Protein AF-A0A847E1J1-F1 (afdb_monomer)

Mean predicted aligned error: 16.36 Å

Foldseek 3Di:
DAQFFKDKFKFKFAFPDLVCVVVLVVVCVVCVVVVVVLQLLQQFWPDWDWDDDSVRRMTMIITIGTGDPLVVQLVCLVRVQVSCQSVQVRTPPGFDPSCLVVVVSVVVSRVLRRDDDHPVNPDHDDDDDDDPCRSDHPCRVCVVVVVPDDVRNDPPLPVVLLLVPLPDPQQLAFACQQDHQQFQKKKKWFFAQDFPDDPPPPDDPPDDDDPDPPPPDLVRLVRLVVLVVVLVVQTHGRVCRVPDQKHKDKDFALVLCVSNPDDPVLSVQDRPCRNCDCLNCCVVVVQDDCSHLVNDPADRPPDSQAHGGMMMMMGHYPDCRVVVVVVSCVSRDPSGTRDMDMDGQDDPSSQADPLLAGHLPQAADEPNDPLDDPPPDPSRHFGVQVFAADPSGQGPSRDGPVGPHDCVVGGSDGDDDDDDDDDPNVVLQVVLVVCCVVPVDHSQLVVCVVVQAGRLRAGCVVVVDDGDPDRDDSDRPPDDDDDDDDPPDPDDDDDDDDDDDDD

Nearest PDB structures (foldseek):
  8re3-assembly2_B  TM=8.498E-01  e=1.236E-15  Deinococcus radiodurans
  2qlw-assembly1_A  TM=6.698E-01  e=1.488E-02  unclassified
  7byw-assembly1_B  TM=6.799E-01  e=1.888E-02  Paracidovorax avenae ATCC 19860
  2op5-assembly2_C  TM=6.902E-01  e=6.193E-02  uncultured marine organism
  1y0h-assembly1_B  TM=4.795E-01  e=8.973E-01  Mycobacterium tuberculosis

Structure (mmCIF, N/CA/C/O backbone):
data_AF-A0A847E1J1-F1
#
_entry.id   AF-A0A847E1J1-F1
#
loop_
_atom_site.group_PDB
_atom_site.id
_atom_site.type_symbol
_atom_site.label_atom_id
_atom_site.label_alt_id
_atom_site.label_comp_id
_atom_site.label_asym_id
_atom_site.label_entity_id
_atom_site.label_seq_id
_atom_site.pdbx_PDB_ins_code
_atom_site.Cartn_x
_atom_site.Cartn_y
_atom_site.Cartn_z
_atom_site.occupancy
_atom_site.B_iso_or_equiv
_atom_site.auth_seq_id
_atom_site.auth_comp_id
_atom_site.auth_asym_id
_atom_site.auth_atom_id
_atom_site.pdbx_PDB_model_num
ATOM 1 N N . MET A 1 1 ? 0.825 1.753 18.934 1.00 30.25 1 MET A N 1
ATOM 2 C CA . MET A 1 1 ? 1.717 0.781 19.595 1.00 30.25 1 MET A CA 1
ATOM 3 C C . MET A 1 1 ? 0.920 -0.497 19.744 1.00 30.25 1 MET A C 1
ATOM 5 O O . MET A 1 1 ? -0.109 -0.455 20.401 1.00 30.25 1 MET A O 1
ATOM 9 N N . ARG A 1 2 ? 1.299 -1.574 19.047 1.00 34.47 2 ARG A N 1
ATOM 10 C CA . ARG A 1 2 ? 0.747 -2.906 19.341 1.00 34.47 2 ARG A CA 1
ATOM 11 C C . ARG A 1 2 ? 1.187 -3.254 20.765 1.00 34.47 2 ARG A C 1
ATOM 13 O O . ARG A 1 2 ? 2.318 -2.919 21.111 1.00 34.47 2 ARG A O 1
ATOM 20 N N . ASN A 1 3 ? 0.308 -3.829 21.582 1.00 38.44 3 ASN A N 1
ATOM 21 C CA . ASN A 1 3 ? 0.661 -4.263 22.935 1.00 38.44 3 ASN A CA 1
ATOM 22 C C . ASN A 1 3 ? 1.846 -5.236 22.836 1.00 38.44 3 ASN A C 1
ATOM 24 O O . ASN A 1 3 ? 1.687 -6.360 22.372 1.00 38.44 3 ASN A O 1
ATOM 28 N N . GLN A 1 4 ? 3.043 -4.774 23.199 1.00 49.09 4 GLN A N 1
ATOM 29 C CA . GLN A 1 4 ? 4.258 -5.585 23.285 1.00 49.09 4 GLN A CA 1
ATOM 30 C C . GLN A 1 4 ? 4.256 -6.330 24.626 1.00 49.09 4 GLN A C 1
ATOM 32 O O . GLN A 1 4 ? 5.123 -6.117 25.464 1.00 49.09 4 GLN A O 1
ATOM 37 N N . THR A 1 5 ? 3.223 -7.128 24.875 1.00 56.88 5 THR A N 1
ATOM 38 C CA . THR A 1 5 ? 3.150 -8.008 26.045 1.00 56.88 5 THR A CA 1
ATOM 39 C C . THR A 1 5 ? 3.815 -9.337 25.699 1.00 56.88 5 THR A C 1
ATOM 41 O O . THR A 1 5 ? 3.661 -9.826 24.576 1.00 56.88 5 THR A O 1
ATOM 44 N N . GLY A 1 6 ? 4.578 -9.901 26.638 1.00 53.88 6 GLY A N 1
ATOM 45 C CA . GLY A 1 6 ? 5.213 -11.204 26.446 1.00 53.88 6 GLY A CA 1
ATOM 46 C C . GLY A 1 6 ? 4.165 -12.317 26.424 1.00 53.88 6 GLY A C 1
ATOM 47 O O . GLY A 1 6 ? 3.359 -12.424 27.347 1.00 53.88 6 GLY A O 1
ATOM 48 N N . ASN A 1 7 ? 4.181 -13.145 25.381 1.00 63.56 7 ASN A N 1
ATOM 49 C CA . ASN A 1 7 ? 3.249 -14.251 25.188 1.00 63.56 7 ASN A CA 1
ATOM 50 C C . ASN A 1 7 ? 3.969 -15.603 25.233 1.00 63.56 7 ASN A C 1
ATOM 52 O O . ASN A 1 7 ? 5.055 -15.774 24.675 1.00 63.56 7 ASN A O 1
ATOM 56 N N . GLY A 1 8 ? 3.325 -16.583 25.869 1.00 65.88 8 GLY A N 1
ATOM 57 C CA . GLY A 1 8 ? 3.714 -17.987 25.792 1.00 65.88 8 GLY A CA 1
ATOM 58 C C . GLY A 1 8 ? 3.053 -18.668 24.594 1.00 65.88 8 GLY A C 1
ATOM 59 O O . GLY A 1 8 ? 1.856 -18.520 24.365 1.00 65.88 8 GLY A O 1
ATOM 60 N N . PHE A 1 9 ? 3.821 -19.446 23.842 1.00 74.00 9 PHE A N 1
ATOM 61 C CA . PHE A 1 9 ? 3.349 -20.254 22.721 1.00 74.00 9 PHE A CA 1
ATOM 62 C C . PHE A 1 9 ? 3.754 -21.707 22.937 1.00 74.00 9 PHE A C 1
ATOM 64 O O . PHE A 1 9 ? 4.923 -22.004 23.172 1.00 74.00 9 PHE A O 1
ATOM 71 N N . SER A 1 10 ? 2.790 -22.624 22.871 1.00 77.06 10 SER A N 1
ATOM 72 C CA . SER A 1 10 ? 3.032 -24.063 22.999 1.00 77.06 10 SER A CA 1
ATOM 73 C C . SER A 1 10 ? 2.343 -24.804 21.866 1.00 77.06 10 SER A C 1
ATOM 75 O O . SER A 1 10 ? 1.137 -25.013 21.902 1.00 77.06 10 SER A O 1
ATOM 77 N N . LEU A 1 11 ? 3.114 -25.203 20.860 1.00 82.88 11 LEU A N 1
ATOM 78 C CA . LEU A 1 11 ? 2.650 -26.037 19.758 1.00 82.88 11 LEU A CA 1
ATOM 79 C C . LEU A 1 11 ? 2.950 -27.498 20.079 1.00 82.88 11 LEU A C 1
ATOM 81 O O . LEU A 1 11 ? 4.108 -27.854 20.301 1.00 82.88 11 LEU A O 1
ATOM 85 N N . VAL A 1 12 ? 1.928 -28.349 20.078 1.00 84.25 12 VAL A N 1
ATOM 86 C CA . VAL A 1 12 ? 2.080 -29.778 20.358 1.00 84.25 12 VAL A CA 1
ATOM 87 C C . VAL A 1 12 ? 1.737 -30.593 19.123 1.00 84.25 12 VAL A C 1
ATOM 89 O O . VAL A 1 12 ? 0.604 -30.579 18.659 1.00 84.25 12 VAL A O 1
ATOM 92 N N . MET A 1 13 ? 2.707 -31.333 18.599 1.00 87.94 13 MET A N 1
ATOM 93 C CA . MET A 1 13 ? 2.546 -32.097 17.363 1.00 87.94 13 MET A CA 1
ATOM 94 C C . MET A 1 13 ? 2.706 -33.592 17.629 1.00 87.94 13 MET A C 1
ATOM 96 O O . MET A 1 13 ? 3.613 -34.007 18.355 1.00 87.94 13 MET A O 1
ATOM 100 N N . GLU A 1 14 ? 1.830 -34.398 17.035 1.00 88.25 14 GLU A N 1
ATOM 101 C CA . GLU A 1 14 ? 1.902 -35.861 17.060 1.00 88.25 14 GLU A CA 1
ATOM 102 C C . GLU A 1 14 ? 2.720 -36.356 15.867 1.00 88.25 14 GLU A C 1
ATOM 104 O O . GLU A 1 14 ? 2.549 -35.873 14.748 1.00 88.25 14 GLU A O 1
ATOM 109 N N . LEU A 1 15 ? 3.623 -37.309 16.097 1.00 89.19 15 LEU A N 1
ATOM 110 C CA . LEU A 1 15 ? 4.369 -37.941 15.015 1.00 89.19 15 LEU A CA 1
ATOM 111 C C . LEU A 1 15 ? 3.486 -38.942 14.264 1.00 89.19 15 LEU A C 1
ATOM 113 O O . LEU A 1 15 ? 2.763 -39.720 14.881 1.00 89.19 15 LEU A O 1
ATOM 117 N N . GLU A 1 16 ? 3.620 -38.974 12.938 1.00 91.81 16 GLU A N 1
ATOM 118 C CA . GLU A 1 16 ? 3.005 -39.997 12.079 1.00 91.81 16 GLU A CA 1
ATOM 119 C C . GLU A 1 16 ? 3.535 -41.396 12.438 1.00 91.81 16 GLU A C 1
ATOM 121 O O . GLU A 1 16 ? 2.779 -42.357 12.547 1.00 91.81 16 GLU A O 1
ATOM 126 N N . ASP A 1 17 ? 4.846 -41.493 12.685 1.00 90.31 17 ASP A N 1
ATOM 127 C CA . ASP A 1 17 ? 5.509 -42.699 13.180 1.00 90.31 17 ASP A CA 1
ATOM 128 C C . ASP A 1 17 ? 6.372 -42.363 14.413 1.00 90.31 17 ASP A C 1
ATOM 130 O O . ASP A 1 17 ? 7.464 -41.792 14.272 1.00 90.31 17 ASP A O 1
ATOM 134 N N . PRO A 1 18 ? 5.925 -42.731 15.631 1.00 85.88 18 PRO A N 1
ATOM 135 C CA . PRO A 1 18 ? 6.674 -42.497 16.863 1.00 85.88 18 PRO A CA 1
ATOM 136 C C . PRO A 1 18 ? 8.080 -43.108 16.865 1.00 85.88 18 PRO A C 1
ATOM 138 O O . PRO A 1 18 ? 8.979 -42.574 17.519 1.00 85.88 18 PRO A O 1
ATOM 141 N N . GLN A 1 19 ? 8.311 -44.195 16.117 1.00 86.75 19 GLN A N 1
ATOM 142 C CA . GLN A 1 19 ? 9.624 -44.843 16.052 1.00 86.75 19 GLN A CA 1
ATOM 143 C C . GLN A 1 19 ? 10.651 -44.000 15.300 1.00 86.75 19 GLN A C 1
ATOM 145 O O . GLN A 1 19 ? 11.843 -44.233 15.460 1.00 86.75 19 GLN A O 1
ATOM 150 N N . ARG A 1 20 ? 10.225 -43.004 14.518 1.00 88.12 20 ARG A N 1
ATOM 151 C CA . ARG A 1 20 ? 11.113 -42.137 13.728 1.00 88.12 20 ARG A CA 1
ATOM 152 C C . ARG A 1 20 ? 11.504 -40.848 14.443 1.00 88.12 20 ARG A C 1
ATOM 154 O O . ARG A 1 20 ? 12.247 -40.037 13.891 1.00 88.12 20 ARG A O 1
ATOM 161 N N . LEU A 1 21 ? 11.075 -40.671 15.695 1.00 82.81 21 LEU A N 1
ATOM 162 C CA . LEU A 1 21 ? 11.436 -39.511 16.511 1.00 82.81 21 LEU A CA 1
ATOM 163 C C . LEU A 1 21 ? 12.957 -39.337 16.634 1.00 82.81 21 LEU A C 1
ATOM 165 O O . LEU A 1 21 ? 13.455 -38.214 16.588 1.00 82.81 21 LEU A O 1
ATOM 169 N N . TRP A 1 22 ? 13.713 -40.431 16.760 1.00 82.12 22 TRP A N 1
ATOM 170 C CA . TRP A 1 22 ? 15.171 -40.361 16.898 1.00 82.12 22 TRP A CA 1
ATOM 171 C C . TRP A 1 22 ? 15.860 -39.829 15.630 1.00 82.12 22 TRP A C 1
ATOM 173 O O . TRP A 1 22 ? 16.826 -39.076 15.754 1.00 82.12 22 TRP A O 1
ATOM 183 N N . GLU A 1 23 ? 15.346 -40.138 14.431 1.00 89.06 23 GLU A N 1
ATOM 184 C CA . GLU A 1 23 ? 15.868 -39.596 13.165 1.00 89.06 23 GLU A CA 1
ATOM 185 C C . GLU A 1 23 ? 15.737 -38.070 13.145 1.00 89.06 23 GLU A C 1
ATOM 187 O O . GLU A 1 23 ? 16.681 -37.348 12.812 1.00 89.06 23 GLU A O 1
ATOM 192 N N . LEU A 1 24 ? 14.560 -37.579 13.545 1.00 85.12 24 LEU A N 1
ATOM 193 C CA . LEU A 1 24 ? 14.276 -36.153 13.627 1.00 85.12 24 LEU A CA 1
ATOM 194 C C . LEU A 1 24 ? 15.162 -35.467 14.676 1.00 85.12 24 LEU A C 1
ATOM 196 O O . LEU A 1 24 ? 15.678 -34.378 14.426 1.00 85.12 24 LEU A O 1
ATOM 200 N N . LEU A 1 25 ? 15.380 -36.099 15.832 1.00 84.19 25 LEU A N 1
ATOM 201 C CA . LEU A 1 25 ? 16.231 -35.552 16.891 1.00 84.19 25 LEU A CA 1
ATOM 202 C C . LEU A 1 25 ? 17.706 -35.462 16.485 1.00 84.19 25 LEU A C 1
ATOM 204 O O . LEU A 1 25 ? 18.352 -34.460 16.802 1.00 84.19 25 LEU A O 1
ATOM 208 N N . GLU A 1 26 ? 18.242 -36.448 15.762 1.00 86.44 26 GLU A N 1
ATOM 209 C CA . GLU A 1 26 ? 19.605 -36.366 15.222 1.00 86.44 26 GLU A CA 1
ATOM 210 C C . GLU A 1 26 ? 19.724 -35.253 14.171 1.00 86.44 26 GLU A C 1
ATOM 212 O O . GLU A 1 26 ? 20.663 -34.454 14.220 1.00 86.44 26 GLU A O 1
ATOM 217 N N . TRP A 1 27 ? 18.730 -35.100 13.290 1.00 88.12 27 TRP A N 1
ATOM 218 C CA . TRP A 1 27 ? 18.705 -33.983 12.342 1.00 88.12 27 TRP A CA 1
ATOM 219 C C . TRP A 1 27 ? 18.655 -32.618 13.055 1.00 88.12 27 TRP A C 1
ATOM 221 O O . TRP A 1 27 ? 19.465 -31.730 12.766 1.00 88.12 27 TRP A O 1
ATOM 231 N N . LEU A 1 28 ? 17.778 -32.463 14.056 1.00 81.81 28 LEU A N 1
ATOM 232 C CA . LEU A 1 28 ? 17.667 -31.243 14.864 1.00 81.81 28 LEU A CA 1
ATOM 233 C C . LEU A 1 28 ? 18.966 -30.928 15.610 1.00 81.81 28 LEU A C 1
ATOM 235 O O . LEU A 1 28 ? 19.342 -29.764 15.734 1.00 81.81 28 LEU A O 1
ATOM 239 N N . LYS A 1 29 ? 19.682 -31.946 16.095 1.00 82.94 29 LYS A N 1
ATOM 240 C CA . LYS A 1 29 ? 20.971 -31.788 16.780 1.00 82.94 29 LYS A CA 1
ATOM 241 C C . LYS A 1 29 ? 22.045 -31.223 15.852 1.00 82.94 29 LYS A C 1
ATOM 243 O O . LYS A 1 29 ? 22.797 -30.349 16.285 1.00 82.94 29 LYS A O 1
ATOM 248 N N . VAL A 1 30 ? 22.080 -31.664 14.592 1.00 84.69 30 VAL A N 1
ATOM 249 C CA . VAL A 1 30 ? 22.989 -31.136 13.560 1.00 84.69 30 VAL A CA 1
ATOM 250 C C . VAL A 1 30 ? 22.623 -29.694 13.197 1.00 84.69 30 VAL A C 1
ATOM 252 O O . VAL A 1 30 ? 23.485 -28.814 13.206 1.00 84.69 30 VAL A O 1
ATOM 255 N N . LYS A 1 31 ? 21.337 -29.422 12.957 1.00 81.44 31 LYS A N 1
ATOM 256 C CA . LYS A 1 31 ? 20.835 -28.108 12.518 1.00 81.44 31 LYS A CA 1
ATOM 257 C C . LYS A 1 31 ? 20.651 -27.087 13.641 1.00 81.44 31 LYS A C 1
ATOM 259 O O . LYS A 1 31 ? 20.432 -25.909 13.382 1.00 81.44 31 LYS A O 1
ATOM 264 N N . LYS A 1 32 ? 20.826 -27.495 14.900 1.00 76.56 32 LYS A N 1
ATOM 265 C CA . LYS A 1 32 ? 20.637 -26.670 16.104 1.00 76.56 32 LYS A CA 1
ATOM 266 C C . LYS A 1 32 ? 21.320 -25.304 16.044 1.00 76.56 32 LYS A C 1
ATOM 268 O O . LYS A 1 32 ? 20.748 -24.333 16.527 1.00 76.56 32 LYS A O 1
ATOM 273 N N . LYS A 1 33 ? 22.554 -25.222 15.530 1.00 71.69 33 LYS A N 1
ATOM 274 C CA . LYS A 1 33 ? 23.302 -23.951 15.459 1.00 71.69 33 LYS A CA 1
ATOM 275 C C . LYS A 1 33 ? 22.710 -22.993 14.426 1.00 71.69 33 LYS A C 1
ATOM 277 O O . LYS A 1 33 ? 22.596 -21.810 14.714 1.00 71.69 33 LYS A O 1
ATOM 282 N N . GLU A 1 34 ? 22.334 -23.521 13.268 1.00 72.56 34 GLU A N 1
ATOM 283 C CA . GLU A 1 34 ? 21.702 -22.783 12.173 1.00 72.56 34 GLU A CA 1
ATOM 284 C C . GLU A 1 34 ? 20.324 -22.284 12.604 1.00 72.56 34 GLU A C 1
ATOM 286 O O . GLU A 1 34 ? 20.109 -21.082 12.659 1.00 72.56 34 GLU A O 1
ATOM 291 N N . ILE A 1 35 ? 19.470 -23.191 13.090 1.00 71.88 35 ILE A N 1
ATOM 292 C CA . ILE A 1 35 ? 18.141 -22.869 13.615 1.00 71.88 35 ILE A CA 1
ATOM 293 C C . ILE A 1 35 ? 18.236 -21.791 14.706 1.00 71.88 35 ILE A C 1
ATOM 295 O O . ILE A 1 35 ? 17.523 -20.796 14.650 1.00 71.88 35 ILE A O 1
ATOM 299 N N . ARG A 1 36 ? 19.157 -21.926 15.675 1.00 66.50 36 ARG A N 1
ATOM 300 C CA . ARG A 1 36 ? 19.375 -20.904 16.719 1.00 66.50 36 ARG A CA 1
ATOM 301 C C . ARG A 1 36 ? 19.823 -19.555 16.168 1.00 66.50 36 ARG A C 1
ATOM 303 O O . ARG A 1 36 ? 19.401 -18.536 16.700 1.00 66.50 36 ARG A O 1
ATOM 310 N N . LYS A 1 37 ? 20.693 -19.546 15.156 1.00 65.19 37 LYS A N 1
ATOM 311 C CA . LYS A 1 37 ? 21.127 -18.311 14.501 1.00 65.19 37 LYS A CA 1
ATOM 312 C C . LYS A 1 37 ? 19.921 -17.612 13.869 1.00 65.19 37 LYS A C 1
ATOM 314 O O . LYS A 1 37 ? 19.728 -16.431 14.119 1.00 65.19 37 LYS A O 1
ATOM 319 N N . THR A 1 38 ? 19.083 -18.362 13.160 1.00 64.44 38 THR A N 1
ATOM 320 C CA . THR A 1 38 ? 17.860 -17.861 12.528 1.00 64.44 38 THR A CA 1
ATOM 321 C C . THR A 1 38 ? 16.832 -17.357 13.549 1.00 64.44 38 THR A C 1
ATOM 323 O O . THR A 1 38 ? 16.283 -16.275 13.380 1.00 64.44 38 THR A O 1
ATOM 326 N N . PHE A 1 39 ? 16.625 -18.071 14.664 1.00 62.94 39 PHE A N 1
ATOM 327 C CA . PHE A 1 39 ? 15.805 -17.586 15.788 1.00 62.94 39 PHE A CA 1
ATOM 328 C C . PHE A 1 39 ? 16.327 -16.249 16.342 1.00 62.94 39 PHE A C 1
ATOM 330 O O . PHE A 1 39 ? 15.542 -15.346 16.616 1.00 62.94 39 PHE A O 1
ATOM 337 N N . GLY A 1 40 ? 17.650 -16.099 16.464 1.00 55.62 40 GLY A N 1
ATOM 338 C CA . GLY A 1 40 ? 18.281 -14.851 16.902 1.00 55.62 40 GLY A CA 1
ATOM 339 C C . GLY A 1 40 ? 18.170 -13.693 15.901 1.00 55.62 40 GLY A C 1
ATOM 340 O O . GLY A 1 40 ? 18.413 -12.548 16.274 1.00 55.62 40 GLY A O 1
ATOM 341 N N . GLU A 1 41 ? 17.804 -13.952 14.643 1.00 56.88 41 GLU A N 1
ATOM 342 C CA . GLU A 1 41 ? 17.578 -12.917 13.625 1.00 56.88 41 GLU A CA 1
ATOM 343 C C . GLU A 1 41 ? 16.157 -12.331 13.677 1.00 56.88 41 GLU A C 1
ATOM 345 O O . GLU A 1 41 ? 15.954 -11.225 13.177 1.00 56.88 41 GLU A O 1
ATOM 350 N N . LEU A 1 42 ? 15.198 -13.024 14.309 1.00 55.50 42 LEU A N 1
ATOM 351 C CA . LEU A 1 42 ? 13.804 -12.576 14.434 1.00 55.50 42 LEU A CA 1
ATOM 352 C C . LEU A 1 42 ? 13.617 -11.498 15.517 1.00 55.50 42 LEU A C 1
ATOM 354 O O . LEU A 1 42 ? 12.716 -10.678 15.404 1.00 55.50 42 LEU A O 1
ATOM 358 N N . GLY A 1 43 ? 14.492 -11.427 16.526 1.00 53.56 43 GLY A N 1
ATOM 359 C CA . GLY A 1 43 ? 14.625 -10.268 17.426 1.00 53.56 43 GLY A CA 1
ATOM 360 C C . GLY A 1 43 ? 13.501 -10.026 18.448 1.00 53.56 43 GLY A C 1
ATOM 361 O O . GLY A 1 43 ? 13.659 -9.160 19.298 1.00 53.56 43 GLY A O 1
ATOM 362 N N . TYR A 1 44 ? 12.402 -10.782 18.407 1.00 59.25 44 TYR A N 1
ATOM 363 C CA . TYR A 1 44 ? 11.308 -10.734 19.396 1.00 59.25 44 TYR A CA 1
ATOM 364 C C . TYR A 1 44 ? 11.023 -12.101 20.039 1.00 59.25 44 TYR A C 1
ATOM 366 O O . TYR A 1 44 ? 10.022 -12.268 20.728 1.00 59.25 44 TYR A O 1
ATOM 374 N N . VAL A 1 45 ? 11.889 -13.091 19.800 1.00 64.69 45 VAL A N 1
ATOM 375 C CA . VAL A 1 45 ? 11.769 -14.461 20.317 1.00 64.69 45 VAL A CA 1
ATOM 376 C C . VAL A 1 45 ? 12.793 -14.636 21.432 1.00 64.69 45 VAL A C 1
ATOM 378 O O . VAL A 1 45 ? 13.995 -14.694 21.175 1.00 64.69 45 VAL A O 1
ATOM 381 N N . HIS A 1 46 ? 12.324 -14.730 22.671 1.00 65.25 46 HIS A N 1
ATOM 382 C CA . HIS A 1 46 ? 13.174 -14.751 23.869 1.00 65.25 46 HIS A CA 1
ATOM 383 C C . HIS A 1 46 ? 13.586 -16.166 24.252 1.00 65.25 46 HIS A C 1
ATOM 385 O O . HIS A 1 46 ? 14.684 -16.418 24.750 1.00 65.25 46 HIS A O 1
ATOM 391 N N . PHE A 1 47 ? 12.696 -17.114 23.980 1.00 71.50 47 PHE A N 1
ATOM 392 C CA . PHE A 1 47 ? 12.895 -18.519 24.269 1.00 71.50 47 PHE A CA 1
ATOM 393 C C . PHE A 1 47 ? 12.199 -19.352 23.203 1.00 71.50 47 PHE A C 1
ATOM 395 O O . PHE A 1 47 ? 11.079 -19.048 22.812 1.00 71.50 47 PHE A O 1
ATOM 402 N N . ALA A 1 48 ? 12.841 -20.420 22.738 1.00 72.69 48 ALA A N 1
ATOM 403 C CA . ALA A 1 48 ? 12.205 -21.451 21.928 1.00 72.69 48 ALA A CA 1
ATOM 404 C C . ALA A 1 48 ? 12.884 -22.795 22.200 1.00 72.69 48 ALA A C 1
ATOM 406 O O . ALA A 1 48 ? 14.117 -22.909 22.186 1.00 72.69 48 ALA A O 1
ATOM 407 N N . ARG A 1 49 ? 12.090 -23.834 22.458 1.00 76.31 49 ARG A N 1
ATOM 408 C CA . ARG A 1 49 ? 12.589 -25.166 22.784 1.00 76.31 49 ARG A CA 1
ATOM 409 C C . ARG A 1 49 ? 11.751 -26.252 22.137 1.00 76.31 49 ARG A C 1
ATOM 411 O O . ARG A 1 49 ? 10.541 -26.310 22.317 1.00 76.31 49 ARG A O 1
ATOM 418 N N . PHE A 1 50 ? 12.452 -27.160 21.469 1.00 79.69 50 PHE A N 1
ATOM 419 C CA . PHE A 1 50 ? 11.915 -28.439 21.028 1.00 79.69 50 PHE A CA 1
ATOM 420 C C . PHE A 1 50 ? 11.977 -29.430 22.193 1.00 79.69 50 PHE A C 1
ATOM 422 O O . PHE A 1 50 ? 13.050 -29.664 22.762 1.00 79.69 50 PHE A O 1
ATOM 429 N N . LEU A 1 51 ? 10.830 -29.986 22.562 1.00 79.12 51 LEU A N 1
ATOM 430 C CA . LEU A 1 51 ? 10.649 -30.908 23.676 1.00 79.12 51 LEU A CA 1
ATOM 431 C C . LEU A 1 51 ? 10.025 -32.210 23.148 1.00 79.12 51 LEU A C 1
ATOM 433 O O . LEU A 1 51 ? 8.810 -32.277 22.967 1.00 79.12 51 LEU A O 1
ATOM 437 N N . PRO A 1 52 ? 10.834 -33.243 22.859 1.00 80.00 52 PRO A N 1
ATOM 438 C CA . PRO A 1 52 ? 10.302 -34.553 22.507 1.00 80.00 52 PRO A CA 1
ATOM 439 C C . PRO A 1 52 ? 9.678 -35.235 23.731 1.00 80.00 52 PRO A C 1
ATOM 441 O O . PRO A 1 52 ? 10.239 -35.180 24.825 1.00 80.00 52 PRO A O 1
ATOM 444 N N . VAL A 1 53 ? 8.568 -35.945 23.528 1.00 79.44 53 VAL A N 1
ATOM 445 C CA . VAL A 1 53 ? 7.936 -36.825 24.526 1.00 79.44 53 VAL A CA 1
ATOM 446 C C . VAL A 1 53 ? 7.836 -38.228 23.916 1.00 79.44 53 VAL A C 1
ATOM 448 O O . VAL A 1 53 ? 6.796 -38.583 23.353 1.00 79.44 53 VAL A O 1
ATOM 451 N N . PRO A 1 54 ? 8.924 -39.025 23.972 1.00 74.25 54 PRO A N 1
ATOM 452 C CA . PRO A 1 54 ? 9.024 -40.291 23.243 1.00 74.25 54 PRO A CA 1
ATOM 453 C C . PRO A 1 54 ? 7.910 -41.282 23.577 1.00 74.25 54 PRO A C 1
ATOM 455 O O . PRO A 1 54 ? 7.286 -41.821 22.669 1.00 74.25 54 PRO A O 1
ATOM 458 N N . ASP A 1 55 ? 7.581 -41.431 24.862 1.00 74.38 55 ASP A N 1
ATOM 459 C CA . ASP A 1 55 ? 6.556 -42.372 25.344 1.00 74.38 55 ASP A CA 1
ATOM 460 C C . ASP A 1 55 ? 5.139 -42.049 24.841 1.00 74.38 55 ASP A C 1
ATOM 462 O O . ASP A 1 55 ? 4.220 -42.858 24.982 1.00 74.38 55 ASP A O 1
ATOM 466 N N . LYS A 1 56 ? 4.943 -40.849 24.284 1.00 74.94 56 LYS A N 1
ATOM 467 C CA . LYS A 1 56 ? 3.674 -40.374 23.724 1.00 74.94 56 LYS A CA 1
ATOM 468 C C . LYS A 1 56 ? 3.740 -40.118 22.219 1.00 74.94 56 LYS A C 1
ATOM 470 O O . LYS A 1 56 ? 2.719 -39.763 21.646 1.00 74.94 56 LYS A O 1
ATOM 475 N N . GLY A 1 57 ? 4.907 -40.273 21.587 1.00 81.00 57 GLY A N 1
ATOM 476 C CA . GLY A 1 57 ? 5.090 -39.941 20.174 1.00 81.00 57 GLY A CA 1
ATOM 477 C C . GLY A 1 57 ? 4.804 -38.470 19.858 1.00 81.00 57 GLY A C 1
ATOM 478 O O . GLY A 1 57 ? 4.250 -38.183 18.803 1.00 81.00 57 GLY A O 1
ATOM 479 N N . LEU A 1 58 ? 5.140 -37.546 20.769 1.00 82.88 58 LEU A N 1
ATOM 480 C CA . LEU A 1 58 ? 4.898 -36.110 20.585 1.00 82.88 58 LEU A CA 1
ATOM 481 C C . LEU A 1 58 ? 6.200 -35.321 20.439 1.00 82.88 58 LEU A C 1
ATOM 483 O O . LEU A 1 58 ? 7.223 -35.644 21.052 1.00 82.88 58 LEU A O 1
ATOM 487 N N . LEU A 1 59 ? 6.123 -34.222 19.694 1.00 84.12 59 LEU A N 1
ATOM 488 C CA . LEU A 1 59 ? 7.109 -33.152 19.686 1.00 84.12 59 LEU A CA 1
ATOM 489 C C . LEU A 1 59 ? 6.423 -31.834 20.040 1.00 84.12 59 LEU A C 1
ATOM 491 O O . LEU A 1 59 ? 5.521 -31.381 19.338 1.00 84.12 59 LEU A O 1
ATOM 495 N N . LEU A 1 60 ? 6.878 -31.205 21.119 1.00 81.00 60 LEU A N 1
ATOM 496 C CA . LEU A 1 60 ? 6.402 -29.895 21.537 1.00 81.00 60 LEU A CA 1
ATOM 497 C C . LEU A 1 60 ? 7.394 -28.817 21.108 1.00 81.00 60 LEU A C 1
ATOM 499 O O . LEU A 1 60 ? 8.609 -29.010 21.182 1.00 81.00 60 LEU A O 1
ATOM 503 N N . ILE A 1 61 ? 6.871 -27.664 20.713 1.00 82.31 61 ILE A N 1
ATOM 504 C CA . ILE A 1 61 ? 7.620 -26.422 20.566 1.00 82.31 61 ILE A CA 1
ATOM 505 C C . ILE A 1 61 ? 7.049 -25.446 21.581 1.00 82.31 61 ILE A C 1
ATOM 507 O O . ILE A 1 61 ? 5.902 -25.028 21.462 1.00 82.31 61 ILE A O 1
ATOM 511 N N . VAL A 1 62 ? 7.857 -25.099 22.575 1.00 76.25 62 VAL A N 1
ATOM 512 C CA . VAL A 1 62 ? 7.506 -24.095 23.582 1.00 76.25 62 VAL A CA 1
ATOM 513 C C . VAL A 1 62 ? 8.340 -22.858 23.322 1.00 76.25 62 VAL A C 1
ATOM 515 O O . VAL A 1 62 ? 9.561 -22.964 23.205 1.00 76.25 62 VAL A O 1
ATOM 518 N N . SER A 1 63 ? 7.698 -21.703 23.222 1.00 74.50 63 SER A N 1
ATOM 519 C CA . SER A 1 63 ? 8.355 -20.436 22.948 1.00 74.50 63 SER A CA 1
ATOM 520 C C . SER A 1 63 ? 7.771 -19.301 23.777 1.00 74.50 63 SER A C 1
ATOM 522 O O . SER A 1 63 ? 6.597 -19.324 24.127 1.00 74.50 63 SER A O 1
ATOM 524 N N . GLU A 1 64 ? 8.607 -18.313 24.074 1.00 72.94 64 GLU A N 1
ATOM 525 C CA . GLU A 1 64 ? 8.207 -17.022 24.627 1.00 72.94 64 GLU A CA 1
ATOM 526 C C . GLU A 1 64 ? 8.669 -15.929 23.670 1.00 72.94 64 GLU A C 1
ATOM 528 O O . GLU A 1 64 ? 9.807 -15.962 23.183 1.00 72.94 64 GLU A O 1
ATOM 533 N N . PHE A 1 65 ? 7.782 -14.985 23.379 1.00 71.06 65 PHE A N 1
ATOM 534 C CA . PHE A 1 65 ? 8.000 -13.953 22.373 1.00 71.06 65 PHE A CA 1
ATOM 535 C C . PHE A 1 65 ? 7.141 -12.718 22.656 1.00 71.06 65 PHE A C 1
ATOM 537 O O . PHE A 1 65 ? 6.153 -12.801 23.384 1.00 71.06 65 PHE A O 1
ATOM 544 N N . ASP A 1 66 ? 7.495 -11.583 22.059 1.00 61.47 66 ASP A N 1
ATOM 545 C CA . ASP A 1 66 ? 6.676 -10.370 22.120 1.00 61.47 66 ASP A CA 1
ATOM 546 C C . ASP A 1 66 ? 5.789 -10.241 20.873 1.00 61.47 66 ASP A C 1
ATOM 548 O O . ASP A 1 66 ? 6.248 -10.440 19.746 1.00 61.47 66 ASP A O 1
ATOM 552 N N . GLY A 1 67 ? 4.534 -9.822 21.059 1.00 65.69 67 GLY A N 1
ATOM 553 C CA . GLY A 1 67 ? 3.616 -9.498 19.961 1.00 65.69 67 GLY A CA 1
ATOM 554 C C . GLY A 1 67 ? 2.571 -10.575 19.665 1.00 65.69 67 GLY A C 1
ATOM 555 O O . GLY A 1 67 ? 2.269 -11.417 20.503 1.00 65.69 67 GLY A O 1
ATOM 556 N N . ASP A 1 68 ? 1.955 -10.505 18.485 1.00 71.19 68 ASP A N 1
ATOM 557 C CA . ASP A 1 68 ? 0.839 -11.379 18.113 1.00 71.19 68 ASP A CA 1
ATOM 558 C C . ASP A 1 68 ? 1.312 -12.788 17.709 1.00 71.19 68 ASP A C 1
ATOM 560 O O . ASP A 1 68 ? 2.306 -12.945 16.998 1.00 71.19 68 ASP A O 1
ATOM 564 N N . ALA A 1 69 ? 0.592 -13.822 18.154 1.00 68.56 69 ALA A N 1
ATOM 565 C CA . ALA A 1 69 ? 0.962 -15.217 17.911 1.00 68.56 69 ALA A CA 1
ATOM 566 C C . ALA A 1 69 ? 0.904 -15.608 16.429 1.00 68.56 69 ALA A C 1
ATOM 568 O O . ALA A 1 69 ? 1.720 -16.414 15.981 1.00 68.56 69 ALA A O 1
ATOM 569 N N . LYS A 1 70 ? -0.029 -15.040 15.658 1.00 71.50 70 LYS A N 1
ATOM 570 C CA . LYS A 1 70 ? -0.109 -15.291 14.220 1.00 71.50 70 LYS A CA 1
ATOM 571 C C . LYS A 1 70 ? 1.067 -14.634 13.514 1.00 71.50 70 LYS A C 1
ATOM 573 O O . LYS A 1 70 ? 1.734 -15.306 12.737 1.00 71.50 70 LYS A O 1
ATOM 578 N N . ASP A 1 71 ? 1.369 -13.375 13.826 1.00 69.12 71 ASP A N 1
ATOM 579 C CA . ASP A 1 71 ? 2.532 -12.677 13.258 1.00 69.12 71 ASP A CA 1
ATOM 580 C C . ASP A 1 71 ? 3.842 -13.431 13.557 1.00 69.12 71 ASP A C 1
ATOM 582 O O . ASP A 1 71 ? 4.633 -13.660 12.642 1.00 69.12 71 ASP A O 1
ATOM 586 N N . TYR A 1 72 ? 4.016 -13.913 14.797 1.00 73.88 72 TYR A N 1
ATOM 587 C CA . TYR A 1 72 ? 5.119 -14.799 15.190 1.00 73.88 72 TYR A CA 1
ATOM 588 C C . TYR A 1 72 ? 5.201 -16.012 14.251 1.00 73.88 72 TYR A C 1
ATOM 590 O O . TYR A 1 72 ? 6.199 -16.186 13.555 1.00 73.88 72 TYR A O 1
ATOM 598 N N . VAL A 1 73 ? 4.141 -16.824 14.154 1.00 75.69 73 VAL A N 1
ATOM 599 C CA . VAL A 1 73 ? 4.138 -18.062 13.346 1.00 75.69 73 VAL A CA 1
ATOM 600 C C . VAL A 1 73 ? 4.404 -17.794 11.862 1.00 75.69 73 VAL A C 1
ATOM 602 O O . VAL A 1 73 ? 5.078 -18.585 11.199 1.00 75.69 73 VAL A O 1
ATOM 605 N N . MET A 1 74 ? 3.895 -16.686 11.330 1.00 72.31 74 MET A N 1
ATOM 606 C CA . MET A 1 74 ? 4.055 -16.333 9.919 1.00 72.31 74 MET A CA 1
ATOM 607 C C . MET A 1 74 ? 5.493 -15.922 9.594 1.00 72.31 74 MET A C 1
ATOM 609 O O . MET A 1 74 ? 6.048 -16.360 8.584 1.00 72.31 74 MET A O 1
ATOM 613 N N . ASP A 1 75 ? 6.131 -15.155 10.472 1.00 68.88 75 ASP A N 1
ATOM 614 C CA . ASP A 1 75 ? 7.554 -14.844 10.358 1.00 68.88 75 ASP A CA 1
ATOM 615 C C . ASP A 1 75 ? 8.412 -16.123 10.490 1.00 68.88 75 ASP A C 1
ATOM 617 O O . ASP A 1 75 ? 9.392 -16.293 9.761 1.00 68.88 75 ASP A O 1
ATOM 621 N N . PHE A 1 76 ? 8.010 -17.092 11.326 1.00 71.75 76 PHE A N 1
ATOM 622 C CA . PHE A 1 76 ? 8.650 -18.415 11.377 1.00 71.75 76 PHE A CA 1
ATOM 623 C C . PHE A 1 76 ? 8.569 -19.174 10.060 1.00 71.75 76 PHE A C 1
ATOM 625 O O . PHE A 1 76 ? 9.576 -19.721 9.609 1.00 71.75 76 PHE A O 1
ATOM 632 N N . ALA A 1 77 ? 7.394 -19.198 9.431 1.00 69.06 77 ALA A N 1
ATOM 633 C CA . ALA A 1 77 ? 7.211 -19.843 8.136 1.00 69.06 77 ALA A CA 1
ATOM 634 C C . ALA A 1 77 ? 8.092 -19.204 7.052 1.00 69.06 77 ALA A C 1
ATOM 636 O O . ALA A 1 77 ? 8.582 -19.898 6.166 1.00 69.06 77 ALA A O 1
ATOM 637 N N . ALA A 1 78 ? 8.325 -17.891 7.131 1.00 64.94 78 ALA A N 1
ATOM 638 C CA . ALA A 1 78 ? 9.137 -17.172 6.158 1.00 64.94 78 ALA A CA 1
ATOM 639 C C . ALA A 1 78 ? 10.641 -17.454 6.301 1.00 64.94 78 ALA A C 1
ATOM 641 O O . ALA A 1 78 ? 11.329 -17.601 5.287 1.00 64.94 78 ALA A O 1
ATOM 642 N N . VAL A 1 79 ? 11.150 -17.522 7.537 1.00 67.62 79 VAL A N 1
ATOM 643 C CA . VAL A 1 79 ? 12.600 -17.576 7.806 1.00 67.62 79 VAL A CA 1
ATOM 644 C C . VAL A 1 79 ? 13.100 -19.003 8.093 1.00 67.62 79 VAL A C 1
ATOM 646 O O . VAL A 1 79 ? 14.253 -19.324 7.816 1.00 67.62 79 VAL A O 1
ATOM 649 N N . LEU A 1 80 ? 12.246 -19.894 8.605 1.00 70.50 80 LEU A N 1
ATOM 650 C CA . LEU A 1 80 ? 12.597 -21.268 9.000 1.00 70.50 80 LEU A CA 1
ATOM 651 C C . LEU A 1 80 ? 11.891 -22.345 8.156 1.00 70.50 80 LEU A C 1
ATOM 653 O O . LEU A 1 80 ? 11.707 -23.472 8.621 1.00 70.50 80 LEU A O 1
ATOM 657 N N . ASP A 1 81 ? 11.536 -22.021 6.910 1.00 77.19 81 ASP A N 1
ATOM 658 C CA . ASP A 1 81 ? 10.780 -22.895 6.000 1.00 77.19 81 ASP A CA 1
ATOM 659 C C . ASP A 1 81 ? 11.397 -24.296 5.847 1.00 77.19 81 ASP A C 1
ATOM 661 O O . ASP A 1 81 ? 10.700 -25.295 6.022 1.00 77.19 81 ASP A O 1
ATOM 665 N N . GLU A 1 82 ? 12.714 -24.401 5.617 1.00 79.88 82 GLU A N 1
ATOM 666 C CA . GLU A 1 82 ? 13.410 -25.697 5.498 1.00 79.88 82 GLU A CA 1
ATOM 667 C C . GLU A 1 82 ? 13.260 -26.530 6.781 1.00 79.88 82 GLU A C 1
ATOM 669 O O . GLU A 1 82 ? 12.977 -27.732 6.735 1.00 79.88 82 GLU A O 1
ATOM 674 N N . ALA A 1 83 ? 13.408 -25.887 7.943 1.00 80.88 83 ALA A N 1
ATOM 675 C CA . ALA A 1 83 ? 13.359 -26.569 9.226 1.00 80.88 83 ALA A CA 1
ATOM 676 C C . ALA A 1 83 ? 11.949 -27.034 9.581 1.00 80.88 83 ALA A C 1
ATOM 678 O O . ALA A 1 83 ? 11.771 -28.193 9.960 1.00 80.88 83 ALA A O 1
ATOM 679 N N . PHE A 1 84 ? 10.942 -26.177 9.413 1.00 83.00 84 PHE A N 1
ATOM 680 C CA . PHE A 1 84 ? 9.553 -26.558 9.652 1.00 83.00 84 PHE A CA 1
ATOM 681 C C . PHE A 1 84 ? 9.062 -27.578 8.634 1.00 83.00 84 PHE A C 1
ATOM 683 O O . PHE A 1 84 ? 8.422 -28.547 9.029 1.00 83.00 84 PHE A O 1
ATOM 690 N N . THR A 1 85 ? 9.438 -27.447 7.362 1.00 83.88 85 THR A N 1
ATOM 691 C CA . THR A 1 85 ? 9.142 -28.451 6.332 1.00 83.88 85 THR A CA 1
ATOM 692 C C . THR A 1 85 ? 9.713 -29.810 6.721 1.00 83.88 85 THR A C 1
ATOM 694 O O . THR A 1 85 ? 9.010 -30.823 6.678 1.00 83.88 85 THR A O 1
ATOM 697 N N . LYS A 1 86 ? 10.966 -29.853 7.189 1.00 88.38 86 LYS A N 1
ATOM 698 C CA . LYS A 1 86 ? 11.566 -31.101 7.656 1.00 88.38 86 LYS A CA 1
ATOM 699 C C . LYS A 1 86 ? 10.852 -31.658 8.884 1.00 88.38 86 LYS A C 1
ATOM 701 O O . LYS A 1 86 ? 10.524 -32.839 8.875 1.00 88.38 86 LYS A O 1
ATOM 706 N N . ILE A 1 87 ? 10.589 -30.850 9.910 1.00 89.19 87 ILE A N 1
ATOM 707 C CA . ILE A 1 87 ? 9.910 -31.288 11.141 1.00 89.19 87 ILE A CA 1
ATOM 708 C C . ILE A 1 87 ? 8.506 -31.818 10.827 1.00 89.19 87 ILE A C 1
ATOM 710 O O . ILE A 1 87 ? 8.181 -32.944 11.196 1.00 89.19 87 ILE A O 1
ATOM 714 N N . LEU A 1 88 ? 7.703 -31.043 10.095 1.00 91.38 88 LEU A N 1
ATOM 715 C CA . LEU A 1 88 ? 6.322 -31.378 9.747 1.00 91.38 88 LEU A CA 1
ATOM 716 C C . LEU A 1 88 ? 6.226 -32.602 8.841 1.00 91.38 88 LEU A C 1
ATOM 718 O O . LEU A 1 88 ? 5.217 -33.293 8.888 1.00 91.38 88 LEU A O 1
ATOM 722 N N . SER A 1 89 ? 7.268 -32.937 8.071 1.00 93.06 89 SER A N 1
ATOM 723 C CA . SER A 1 89 ? 7.289 -34.188 7.297 1.00 93.06 89 SER A CA 1
ATOM 724 C C . SER A 1 89 ? 7.207 -35.464 8.155 1.00 93.06 89 SER A C 1
ATOM 726 O O . SER A 1 89 ? 6.893 -36.524 7.620 1.00 93.06 89 SER A O 1
ATOM 728 N N . TYR A 1 90 ? 7.463 -35.366 9.467 1.00 92.12 90 TYR A N 1
ATOM 729 C CA . TYR A 1 90 ? 7.312 -36.456 10.442 1.00 92.12 90 TYR A CA 1
ATOM 730 C C . TYR A 1 90 ? 6.012 -36.367 11.254 1.00 92.12 90 TYR A C 1
ATOM 732 O O . TYR A 1 90 ? 5.756 -37.255 12.067 1.00 92.12 90 TYR A O 1
ATOM 740 N N . MET A 1 91 ? 5.225 -35.302 11.087 1.00 93.06 91 MET A N 1
ATOM 741 C CA . MET A 1 91 ? 4.024 -35.050 11.882 1.00 93.06 91 MET A CA 1
ATOM 742 C C . MET A 1 91 ? 2.780 -35.591 11.186 1.00 93.06 91 MET A C 1
ATOM 744 O O . MET A 1 91 ? 2.653 -35.528 9.960 1.00 93.06 91 MET A O 1
ATOM 748 N N . LYS A 1 92 ? 1.858 -36.084 12.001 1.00 89.00 92 LYS A N 1
ATOM 749 C CA . LYS A 1 92 ? 0.523 -36.488 11.590 1.00 89.00 92 LYS A CA 1
ATOM 750 C C . LYS A 1 92 ? -0.333 -35.265 11.286 1.00 89.00 92 LYS A C 1
ATOM 752 O O . LYS A 1 92 ? -0.121 -34.199 11.860 1.00 89.00 92 LYS A O 1
ATOM 757 N N . ASP A 1 93 ? -1.281 -35.413 10.363 1.00 89.56 93 ASP A N 1
ATOM 758 C CA . ASP A 1 93 ? -2.205 -34.345 9.947 1.00 89.56 93 ASP A CA 1
ATOM 759 C C . ASP A 1 93 ? -1.496 -33.046 9.511 1.00 89.56 93 ASP A C 1
ATOM 761 O O . ASP A 1 93 ? -2.050 -31.948 9.618 1.00 89.56 93 ASP A O 1
ATOM 765 N N . ARG A 1 94 ? -0.251 -33.171 9.026 1.00 91.19 94 ARG A N 1
ATOM 766 C CA . ARG A 1 94 ? 0.593 -32.045 8.616 1.00 91.19 94 ARG A CA 1
ATOM 767 C C . ARG A 1 94 ? -0.084 -31.185 7.539 1.00 91.19 94 ARG A C 1
ATOM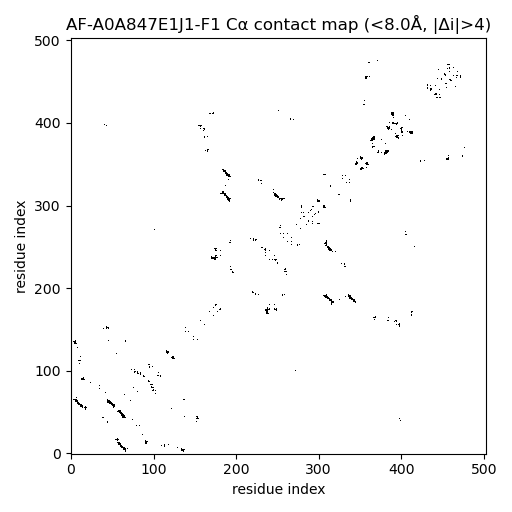 769 O O . ARG A 1 94 ? -0.780 -31.723 6.673 1.00 91.19 94 ARG A O 1
ATOM 776 N N . PRO A 1 95 ? 0.178 -29.868 7.520 1.00 90.69 95 PRO A N 1
ATOM 777 C CA . PRO A 1 95 ? -0.277 -29.013 6.435 1.00 90.69 95 PRO A CA 1
ATOM 778 C C . PRO A 1 95 ? 0.481 -29.339 5.132 1.00 90.69 95 PRO A C 1
ATOM 780 O O . PRO A 1 95 ? 1.514 -30.029 5.163 1.00 90.69 95 PRO A O 1
ATOM 783 N N . PRO A 1 96 ? 0.008 -28.838 3.976 1.00 88.81 96 PRO A N 1
ATOM 784 C CA . PRO A 1 96 ? 0.785 -28.856 2.742 1.00 88.81 96 PRO A CA 1
ATOM 785 C C . PRO A 1 96 ? 2.167 -28.216 2.952 1.00 88.81 96 PRO A C 1
ATOM 787 O O . PRO A 1 96 ? 2.320 -27.255 3.704 1.00 88.81 96 PRO A O 1
ATOM 790 N N . LEU A 1 97 ? 3.188 -28.789 2.312 1.00 87.06 97 LEU A N 1
ATOM 791 C CA . LEU A 1 97 ? 4.584 -28.360 2.433 1.00 87.06 97 LEU A CA 1
ATOM 792 C C . LEU A 1 97 ? 5.123 -27.937 1.060 1.00 87.06 97 LEU A C 1
ATOM 794 O O . LEU A 1 97 ? 4.707 -28.535 0.063 1.00 87.06 97 LEU A O 1
ATOM 798 N N . PRO A 1 98 ? 6.077 -26.990 0.991 1.00 84.75 98 PRO A N 1
ATOM 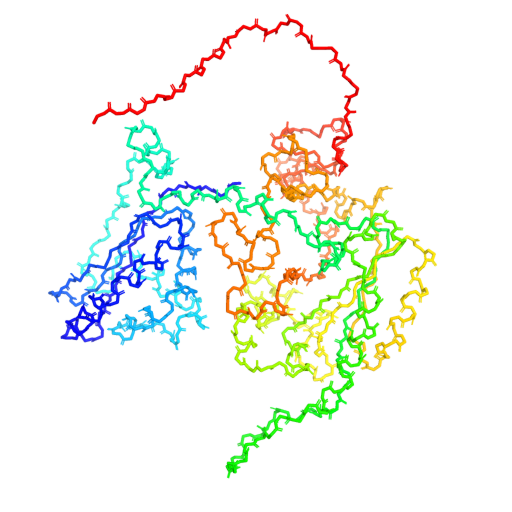799 C CA . PRO A 1 98 ? 6.731 -26.288 2.106 1.00 84.75 98 PRO A CA 1
ATOM 800 C C . PRO A 1 98 ? 5.846 -25.203 2.745 1.00 84.75 98 PRO A C 1
ATOM 802 O O . PRO A 1 98 ? 4.997 -24.616 2.076 1.00 84.75 98 PRO A O 1
ATOM 805 N N . VAL A 1 99 ? 6.025 -24.928 4.042 1.00 76.38 99 VAL A N 1
ATOM 806 C CA . VAL A 1 99 ? 5.106 -24.057 4.811 1.00 76.38 99 VAL A CA 1
ATOM 807 C C . VAL A 1 99 ? 5.051 -22.623 4.290 1.00 76.38 99 VAL A C 1
ATOM 809 O O . VAL A 1 99 ? 3.998 -21.992 4.352 1.00 76.38 99 VAL A O 1
ATOM 812 N N . ARG A 1 100 ? 6.141 -22.114 3.705 1.00 74.69 100 ARG A N 1
ATOM 813 C CA . ARG A 1 100 ? 6.185 -20.781 3.083 1.00 74.69 100 ARG A CA 1
ATOM 814 C C . ARG A 1 100 ? 5.208 -20.626 1.911 1.00 74.69 100 ARG A C 1
ATOM 816 O O . ARG A 1 100 ? 4.804 -19.503 1.612 1.00 74.69 100 ARG A O 1
ATOM 823 N N . GLN A 1 101 ? 4.839 -21.720 1.242 1.00 75.69 101 GLN A N 1
ATOM 824 C CA . GLN A 1 101 ? 3.871 -21.712 0.137 1.00 75.69 101 GLN A CA 1
ATOM 825 C C . GLN A 1 101 ? 2.416 -21.821 0.617 1.00 75.69 101 GLN A C 1
ATOM 827 O O . GLN A 1 101 ? 1.519 -21.399 -0.106 1.00 75.69 101 GLN A O 1
ATOM 832 N N . TYR A 1 102 ? 2.191 -22.321 1.836 1.00 80.31 102 TYR A N 1
ATOM 833 C CA . TYR A 1 102 ? 0.863 -22.581 2.410 1.00 80.31 102 TYR A CA 1
ATOM 834 C C . TYR A 1 102 ? 0.752 -22.019 3.838 1.00 80.31 102 TYR A C 1
ATOM 836 O O . TYR A 1 102 ? 0.549 -22.766 4.803 1.00 80.31 102 TYR A O 1
ATOM 844 N N . PRO A 1 103 ? 0.968 -20.704 4.026 1.00 74.12 103 PRO A N 1
ATOM 845 C CA . PRO A 1 103 ? 1.156 -20.147 5.358 1.00 74.12 103 PRO A CA 1
ATOM 846 C C . PRO A 1 103 ? -0.148 -20.086 6.174 1.00 74.12 103 PRO A C 1
ATOM 848 O O . PRO A 1 103 ? -0.098 -20.141 7.401 1.00 74.12 103 PRO A O 1
ATOM 851 N N . ASP A 1 104 ? -1.317 -20.043 5.525 1.00 76.75 104 ASP A N 1
ATOM 852 C CA . ASP A 1 104 ? -2.609 -20.083 6.224 1.00 76.75 104 ASP A CA 1
ATOM 853 C C . ASP A 1 104 ? -2.964 -21.497 6.678 1.00 76.75 104 ASP A C 1
ATOM 855 O O . ASP A 1 104 ? -3.454 -21.680 7.787 1.00 76.75 104 ASP A O 1
ATOM 859 N N . GLU A 1 105 ? -2.697 -22.506 5.852 1.00 86.25 105 GLU A N 1
ATOM 860 C CA . GLU A 1 105 ? -2.859 -23.911 6.209 1.00 86.25 105 GLU A CA 1
ATOM 861 C C . GLU A 1 105 ? -1.891 -24.287 7.329 1.00 86.25 105 GLU A C 1
ATOM 863 O O . GLU A 1 105 ? -2.262 -25.007 8.258 1.00 86.25 105 GLU A O 1
ATOM 868 N N . PHE A 1 106 ? -0.669 -23.749 7.280 1.00 86.56 106 PHE A N 1
ATOM 869 C CA . PHE A 1 106 ? 0.286 -23.860 8.371 1.00 86.56 106 PHE A CA 1
ATOM 870 C C . PHE A 1 106 ? -0.224 -23.171 9.641 1.00 86.56 106 PHE A C 1
ATOM 872 O O . PHE A 1 106 ? -0.220 -23.800 10.698 1.00 86.56 106 PHE A O 1
ATOM 879 N N . TRP A 1 107 ? -0.740 -21.940 9.559 1.00 85.44 107 TRP A N 1
ATOM 880 C CA . TRP A 1 107 ? -1.355 -21.278 10.712 1.00 85.44 107 TRP A CA 1
ATOM 881 C C . TRP A 1 107 ? -2.554 -22.062 11.254 1.00 85.44 107 TRP A C 1
ATOM 883 O O . TRP A 1 107 ? -2.654 -22.246 12.459 1.00 85.44 107 TRP A O 1
ATOM 893 N N . ALA A 1 108 ? -3.436 -22.582 10.401 1.00 85.38 108 ALA A N 1
ATOM 894 C CA . ALA A 1 108 ? -4.592 -23.372 10.818 1.00 85.38 108 ALA A CA 1
ATOM 895 C C . ALA A 1 108 ? -4.176 -24.680 11.503 1.00 85.38 108 ALA A C 1
ATOM 897 O O . ALA A 1 108 ? -4.795 -25.096 12.484 1.00 85.38 108 ALA A O 1
ATOM 898 N N . TYR A 1 109 ? -3.115 -25.324 11.008 1.00 88.44 109 TYR A N 1
ATOM 899 C CA . TYR A 1 109 ? -2.499 -26.458 11.684 1.00 88.44 109 TYR A CA 1
ATOM 900 C C . TYR A 1 109 ? -1.964 -26.045 13.058 1.00 88.44 109 TYR A C 1
ATOM 902 O O . TYR A 1 109 ? -2.270 -26.707 14.046 1.00 88.44 109 TYR A O 1
ATOM 910 N N . VAL A 1 110 ? -1.214 -24.946 13.140 1.00 86.00 110 VAL A N 1
ATOM 911 C CA . VAL A 1 110 ? -0.632 -24.453 14.391 1.00 86.00 110 VAL A CA 1
ATOM 912 C C . VAL A 1 110 ? -1.709 -24.072 15.404 1.00 86.00 110 VAL A C 1
ATOM 914 O O . VAL A 1 110 ? -1.671 -24.577 16.516 1.00 86.00 110 VAL A O 1
ATOM 917 N N . ASP A 1 111 ? -2.697 -23.268 15.016 1.00 82.94 111 ASP A N 1
ATOM 918 C CA . ASP A 1 111 ? -3.827 -22.837 15.847 1.00 82.94 111 ASP A CA 1
ATOM 919 C C . ASP A 1 111 ? -4.631 -24.029 16.390 1.00 82.94 111 ASP A C 1
ATOM 921 O O . ASP A 1 111 ? -5.060 -24.036 17.543 1.00 82.94 111 ASP A O 1
ATOM 925 N N . ARG A 1 112 ? -4.789 -25.092 15.592 1.00 82.19 112 ARG A N 1
ATOM 926 C CA . ARG A 1 112 ? -5.411 -26.343 16.052 1.00 82.19 112 ARG A CA 1
ATOM 927 C C . ARG A 1 112 ? -4.566 -27.062 17.103 1.00 82.19 112 ARG A C 1
ATOM 929 O O . ARG A 1 112 ? -5.121 -27.639 18.029 1.00 82.19 112 ARG A O 1
ATOM 936 N N . HIS A 1 113 ? -3.248 -27.051 16.941 1.00 78.25 113 HIS A N 1
ATOM 937 C CA . HIS A 1 113 ? -2.297 -27.809 17.759 1.00 78.25 113 HIS A CA 1
ATOM 938 C C . HIS A 1 113 ? -1.689 -26.997 18.918 1.00 78.25 113 HIS A C 1
ATOM 940 O O . HIS A 1 113 ? -0.872 -27.518 19.679 1.00 78.25 113 HIS A O 1
ATOM 946 N N . THR A 1 114 ? -2.092 -25.735 19.073 1.00 75.75 114 THR A N 1
ATOM 947 C CA . THR A 1 114 ? -1.846 -24.894 20.254 1.00 75.75 114 THR A CA 1
ATOM 948 C C . THR A 1 114 ? -3.057 -24.840 21.188 1.00 75.75 114 THR A C 1
ATOM 950 O O . THR A 1 114 ? -2.904 -24.557 22.376 1.00 75.75 114 THR A O 1
ATOM 953 N N . LYS A 1 115 ? -4.261 -25.153 20.689 1.00 64.75 115 LYS A N 1
ATOM 954 C CA . LYS A 1 115 ? -5.493 -25.248 21.482 1.00 64.75 115 LYS A CA 1
ATOM 955 C C . LYS A 1 115 ? -5.565 -26.593 22.210 1.00 64.75 115 LYS A C 1
ATOM 957 O O . LYS A 1 115 ? -5.654 -27.648 21.590 1.00 64.75 115 LYS A O 1
ATOM 962 N N . LEU A 1 116 ? -5.539 -26.553 23.542 1.00 58.62 116 LEU A N 1
ATOM 963 C CA . LEU A 1 116 ? -5.824 -27.713 24.391 1.00 58.62 116 LEU A CA 1
ATOM 964 C C . LEU A 1 116 ? -7.347 -27.900 24.558 1.00 58.62 116 LEU A C 1
ATOM 966 O O . LEU A 1 116 ? -8.073 -26.905 24.584 1.00 58.62 116 LEU A O 1
ATOM 970 N N . PRO A 1 117 ? -7.851 -29.138 24.740 1.00 54.84 117 PRO A N 1
ATOM 971 C CA . PRO A 1 117 ? -7.110 -30.398 24.843 1.00 54.84 117 PRO A CA 1
ATOM 972 C C . PRO A 1 117 ? -6.690 -30.959 23.476 1.00 54.84 117 PRO A C 1
ATOM 974 O O . PRO A 1 117 ? -7.337 -30.715 22.461 1.00 54.84 117 PRO A O 1
ATOM 977 N N . LEU A 1 118 ? -5.618 -31.756 23.461 1.00 55.53 118 LEU A N 1
ATOM 978 C CA . LEU A 1 118 ? -5.130 -32.379 22.227 1.00 55.53 118 LEU A CA 1
ATOM 979 C C . LEU A 1 118 ? -6.115 -33.419 21.667 1.00 55.53 118 LEU A C 1
ATOM 981 O O . LEU A 1 118 ? -6.802 -34.080 22.452 1.00 55.53 118 LEU A O 1
ATOM 985 N N . PRO A 1 119 ? -6.119 -33.661 20.340 1.00 46.31 119 PRO A N 1
ATOM 986 C CA . PRO A 1 119 ? -7.025 -34.613 19.684 1.00 46.31 119 PRO A CA 1
ATOM 987 C C . PRO A 1 119 ? -6.964 -36.050 20.228 1.00 46.31 119 PRO A C 1
ATOM 989 O O . PRO A 1 119 ? -7.946 -36.783 20.150 1.00 46.31 119 PRO A O 1
ATOM 992 N N . ASN A 1 120 ? -5.827 -36.456 20.801 1.00 54.56 120 ASN A N 1
ATOM 993 C CA . ASN A 1 120 ? -5.615 -37.787 21.380 1.00 54.56 120 ASN A CA 1
ATOM 994 C C . ASN A 1 120 ? -5.945 -37.880 22.886 1.00 54.56 120 ASN A C 1
ATOM 996 O O . ASN A 1 120 ? -5.774 -38.940 23.487 1.00 54.56 120 ASN A O 1
ATOM 1000 N N . GLY A 1 121 ? -6.388 -36.783 23.515 1.00 56.44 121 GLY A N 1
ATOM 1001 C CA . GLY A 1 121 ? -6.749 -36.734 24.936 1.00 56.44 121 GLY A CA 1
ATOM 1002 C C . GLY A 1 121 ? -5.577 -36.898 25.915 1.00 56.44 121 GLY A C 1
ATOM 1003 O O . GLY A 1 121 ? -5.809 -37.041 27.114 1.00 56.44 121 GLY A O 1
ATOM 1004 N N . ALA A 1 122 ? -4.324 -36.889 25.441 1.00 54.97 122 ALA A N 1
ATOM 1005 C CA . ALA A 1 122 ? -3.150 -37.190 26.265 1.00 54.97 122 ALA A CA 1
ATOM 1006 C C . ALA A 1 122 ? -2.719 -36.043 27.197 1.00 54.97 122 ALA A C 1
ATOM 1008 O O . ALA A 1 122 ? -1.999 -36.291 28.166 1.00 54.97 122 ALA A O 1
ATOM 1009 N N . LEU A 1 123 ? -3.145 -34.807 26.921 1.00 55.66 123 LEU A N 1
ATOM 1010 C CA . LEU A 1 123 ? -2.859 -33.622 27.730 1.00 55.66 123 LEU A CA 1
ATOM 1011 C C . LEU A 1 123 ? -4.175 -32.907 28.061 1.00 55.66 123 LEU A C 1
ATOM 1013 O O . LEU A 1 123 ? -4.917 -32.511 27.160 1.00 55.66 123 LEU A O 1
ATOM 1017 N N . GLN A 1 124 ? -4.473 -32.778 29.358 1.00 55.09 124 GLN A N 1
ATOM 1018 C CA . GLN A 1 124 ? -5.609 -31.994 29.848 1.00 55.09 124 GLN A CA 1
ATOM 1019 C C . GLN A 1 124 ? -5.350 -30.501 29.619 1.00 55.09 124 GLN A C 1
ATOM 1021 O O . GLN A 1 124 ? -4.202 -30.057 29.662 1.00 55.09 124 GLN A O 1
ATOM 1026 N N . ALA A 1 125 ? -6.416 -29.735 29.377 1.00 50.09 125 ALA A N 1
ATOM 1027 C CA . ALA A 1 125 ? -6.333 -28.282 29.344 1.00 50.09 125 ALA A CA 1
ATOM 1028 C C . ALA A 1 125 ? -5.817 -27.782 30.698 1.00 50.09 125 ALA A C 1
ATOM 1030 O O . ALA A 1 125 ? -6.441 -28.021 31.730 1.00 50.09 125 ALA A O 1
ATOM 1031 N N . HIS A 1 126 ? -4.662 -27.125 30.688 1.00 49.62 126 HIS A N 1
ATOM 1032 C CA . HIS A 1 126 ? -4.255 -26.280 31.797 1.00 49.62 126 HIS A CA 1
ATOM 1033 C C . HIS A 1 126 ? -4.855 -24.899 31.546 1.00 49.62 126 HIS A C 1
ATOM 1035 O O . HIS A 1 126 ? -4.716 -24.371 30.442 1.00 49.62 126 HIS A O 1
ATOM 1041 N N . GLU A 1 127 ? -5.532 -24.337 32.550 1.00 47.03 127 GLU A N 1
ATOM 1042 C CA . GLU A 1 127 ? -5.809 -22.899 32.569 1.00 47.03 127 GLU A CA 1
ATOM 1043 C C . GLU A 1 127 ? -4.473 -22.167 32.419 1.00 47.03 127 GLU A C 1
ATOM 1045 O O . GLU A 1 127 ? -3.494 -22.582 33.042 1.00 47.03 127 GLU A O 1
ATOM 1050 N N . ASP A 1 128 ? -4.463 -21.190 31.509 1.00 52.25 128 ASP A N 1
ATOM 1051 C CA . ASP A 1 128 ? -3.372 -20.329 31.044 1.00 52.25 128 ASP A CA 1
ATOM 1052 C C . ASP A 1 128 ? -1.999 -20.529 31.702 1.00 52.25 128 ASP A C 1
ATOM 1054 O O . ASP A 1 128 ? -1.846 -20.476 32.924 1.00 52.25 128 ASP A O 1
ATOM 1058 N N . ILE A 1 129 ? -0.954 -20.674 30.875 1.00 53.47 129 ILE A N 1
ATOM 1059 C CA . ILE A 1 129 ? 0.436 -20.662 31.353 1.00 53.47 129 ILE A CA 1
ATOM 1060 C C . ILE A 1 129 ? 0.612 -19.423 32.236 1.00 53.47 129 ILE A C 1
ATOM 1062 O O . ILE A 1 129 ? 0.523 -18.294 31.755 1.00 53.47 129 ILE A O 1
ATOM 1066 N N . TYR A 1 130 ? 0.830 -19.645 33.535 1.00 55.31 130 TYR A N 1
ATOM 1067 C CA . TYR A 1 130 ? 0.956 -18.576 34.517 1.00 55.31 130 TYR A CA 1
ATOM 1068 C C . TYR A 1 130 ? 2.070 -17.612 34.094 1.00 55.31 130 TYR A C 1
ATOM 1070 O O . TYR A 1 130 ? 3.253 -17.953 34.139 1.00 55.31 130 TYR A O 1
ATOM 1078 N N . CYS A 1 131 ? 1.685 -16.398 33.704 1.00 60.12 131 CYS A N 1
ATOM 1079 C CA . CYS A 1 131 ? 2.602 -15.288 33.510 1.00 60.12 131 CYS A CA 1
ATOM 1080 C C . CYS A 1 131 ? 2.554 -14.408 34.759 1.00 60.12 131 CYS A C 1
ATOM 1082 O O . CYS A 1 131 ? 1.508 -13.860 35.099 1.00 60.12 131 CYS A O 1
ATOM 1084 N N . ALA A 1 132 ? 3.687 -14.255 35.448 1.00 65.56 132 ALA A N 1
ATOM 1085 C CA . ALA A 1 132 ? 3.771 -13.385 36.624 1.00 65.56 132 ALA A CA 1
ATOM 1086 C C . ALA A 1 132 ? 3.599 -11.892 36.275 1.00 65.56 132 ALA A C 1
ATOM 1088 O O . ALA A 1 132 ? 3.317 -11.084 37.160 1.00 65.56 132 ALA A O 1
ATOM 1089 N N . TYR A 1 133 ? 3.775 -11.529 34.999 1.00 68.94 133 TYR A N 1
ATOM 1090 C CA . TYR A 1 133 ? 3.746 -10.152 34.507 1.00 68.94 133 TYR A CA 1
ATOM 1091 C C . TYR A 1 133 ? 3.015 -10.057 33.151 1.00 68.94 133 TYR A C 1
ATOM 1093 O O . TYR A 1 133 ? 3.641 -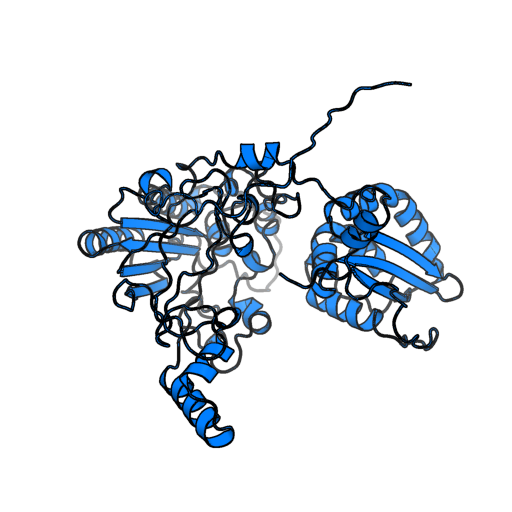9.733 32.143 1.00 68.94 133 TYR A O 1
ATOM 1101 N N . PRO A 1 134 ? 1.701 -10.338 33.098 1.00 62.16 134 PRO A N 1
ATOM 1102 C CA . PRO A 1 134 ? 0.953 -10.446 31.838 1.00 62.16 134 PRO A CA 1
ATOM 1103 C C . PRO A 1 134 ? 0.905 -9.133 31.040 1.00 62.16 134 PRO A C 1
ATOM 1105 O O . PRO A 1 134 ? 0.787 -9.149 29.820 1.00 62.16 134 PRO A O 1
ATOM 1108 N N . ASP A 1 135 ? 1.063 -7.999 31.724 1.00 68.19 135 ASP A N 1
ATOM 1109 C CA . ASP A 1 135 ? 1.022 -6.662 31.126 1.00 68.19 135 ASP A CA 1
ATOM 1110 C C . ASP A 1 135 ? 2.415 -6.069 30.865 1.00 68.19 135 ASP A C 1
ATOM 1112 O O . ASP A 1 135 ? 2.532 -4.867 30.620 1.00 68.19 135 ASP A O 1
ATOM 1116 N N . ARG A 1 136 ? 3.486 -6.866 30.989 1.00 62.53 136 ARG A N 1
ATOM 1117 C CA . ARG A 1 136 ? 4.866 -6.388 30.837 1.00 62.53 136 ARG A CA 1
ATOM 1118 C C . ARG A 1 136 ? 5.614 -7.151 29.759 1.00 62.53 136 ARG A C 1
ATOM 1120 O O . ARG A 1 136 ? 5.436 -8.356 29.595 1.00 62.53 136 ARG A O 1
ATOM 1127 N N . SER A 1 137 ? 6.489 -6.451 29.048 1.00 63.19 137 SER A N 1
ATOM 1128 C CA . SER A 1 137 ? 7.432 -7.098 28.133 1.00 63.19 137 SER A CA 1
ATOM 1129 C C . SER A 1 137 ? 8.617 -7.693 28.896 1.00 63.19 137 SER A C 1
ATOM 1131 O O . SER A 1 137 ? 8.962 -7.246 29.997 1.00 63.19 137 SER A O 1
ATOM 1133 N N . VAL A 1 138 ? 9.308 -8.661 28.288 1.00 59.84 138 VAL A N 1
ATOM 1134 C CA . VAL A 1 138 ? 10.563 -9.197 28.845 1.00 59.84 138 VAL A CA 1
ATOM 1135 C C . VAL A 1 138 ? 11.589 -8.076 29.042 1.00 59.84 138 VAL A C 1
ATOM 1137 O O . VAL A 1 138 ? 12.260 -8.038 30.072 1.00 59.84 138 VAL A O 1
ATOM 1140 N N . ALA A 1 139 ? 11.644 -7.108 28.119 1.00 58.19 139 ALA A N 1
ATOM 1141 C CA . ALA A 1 139 ? 12.533 -5.952 28.213 1.00 58.19 139 ALA A CA 1
ATOM 1142 C C . ALA A 1 139 ? 12.239 -5.066 29.440 1.00 58.19 139 ALA A C 1
ATOM 1144 O O . ALA A 1 139 ? 13.166 -4.577 30.093 1.00 58.19 139 ALA A O 1
ATOM 1145 N N . GLU A 1 140 ? 10.963 -4.864 29.787 1.00 64.19 140 GLU A N 1
ATOM 1146 C CA . GLU A 1 140 ? 10.566 -4.121 30.989 1.00 64.19 140 GLU A CA 1
ATOM 1147 C C . GLU A 1 140 ? 10.962 -4.860 32.274 1.00 64.19 140 GLU A C 1
ATOM 1149 O O . GLU A 1 140 ? 11.461 -4.236 33.214 1.00 64.19 140 GLU A O 1
ATOM 1154 N N . ILE A 1 141 ? 10.801 -6.188 32.300 1.00 67.56 141 ILE A N 1
ATOM 1155 C CA . ILE A 1 141 ? 11.162 -7.038 33.445 1.00 67.56 141 ILE A CA 1
ATOM 1156 C C . ILE A 1 141 ? 12.683 -7.047 33.655 1.00 67.56 141 ILE A C 1
ATOM 1158 O O . ILE A 1 141 ? 13.158 -6.850 34.778 1.00 67.56 141 ILE A O 1
ATOM 1162 N N . THR A 1 142 ? 13.473 -7.220 32.591 1.00 64.12 142 THR A N 1
ATOM 1163 C CA . THR A 1 142 ? 14.944 -7.213 32.679 1.00 64.12 142 THR A CA 1
ATOM 1164 C C . THR A 1 142 ? 15.464 -5.845 33.114 1.00 64.12 142 THR A C 1
ATOM 1166 O O . THR A 1 142 ? 16.294 -5.747 34.015 1.00 64.12 142 THR A O 1
ATOM 1169 N N . ARG A 1 143 ? 14.898 -4.755 32.574 1.00 65.75 143 ARG A N 1
ATOM 1170 C CA . ARG A 1 143 ? 15.285 -3.389 32.959 1.00 65.75 143 ARG A CA 1
ATOM 1171 C C . ARG A 1 143 ? 15.014 -3.109 34.441 1.00 65.75 143 ARG A C 1
ATOM 1173 O O . ARG A 1 143 ? 15.841 -2.484 35.097 1.00 65.75 143 ARG A O 1
ATOM 1180 N N . ALA A 1 144 ? 13.885 -3.581 34.974 1.00 69.62 144 ALA A N 1
ATOM 1181 C CA . ALA A 1 144 ? 13.517 -3.383 36.376 1.00 69.62 144 ALA A CA 1
ATOM 1182 C C . ALA A 1 144 ? 14.343 -4.234 37.358 1.00 69.62 144 ALA A C 1
ATOM 1184 O O . ALA A 1 144 ? 14.506 -3.850 38.514 1.00 69.62 144 ALA A O 1
ATOM 1185 N N . THR A 1 145 ? 14.863 -5.381 36.918 1.00 68.38 145 THR A N 1
ATOM 1186 C CA . THR A 1 145 ? 15.592 -6.326 37.782 1.00 68.38 145 THR A CA 1
ATOM 1187 C C . THR A 1 145 ? 17.094 -6.055 37.863 1.00 68.38 145 THR A C 1
ATOM 1189 O O . THR A 1 145 ? 17.787 -6.717 38.631 1.00 68.38 145 THR A O 1
ATOM 1192 N N . GLY A 1 146 ? 17.622 -5.099 37.089 1.00 57.56 146 GLY A N 1
ATOM 1193 C CA . GLY A 1 146 ? 19.059 -4.794 37.046 1.00 57.56 146 GLY A CA 1
ATOM 1194 C C . GLY A 1 146 ? 19.912 -5.916 36.439 1.00 57.56 146 GLY A C 1
ATOM 1195 O O . GLY A 1 146 ? 21.129 -5.777 36.316 1.00 57.56 146 GLY A O 1
ATOM 1196 N N . VAL A 1 147 ? 19.275 -7.013 36.021 1.00 56.88 147 VAL A N 1
ATOM 1197 C CA . VAL A 1 147 ? 19.834 -7.995 35.104 1.00 56.88 147 VAL A CA 1
ATOM 1198 C C . VAL A 1 147 ? 19.841 -7.284 33.758 1.00 56.88 147 VAL A C 1
ATOM 1200 O O . VAL A 1 147 ? 18.785 -7.080 33.166 1.00 56.88 147 VAL A O 1
ATOM 1203 N N . GLY A 1 148 ? 21.002 -6.798 33.317 1.00 54.81 148 GLY A N 1
ATOM 1204 C CA . GLY A 1 148 ? 21.127 -6.154 32.008 1.00 54.81 148 GLY A CA 1
ATOM 1205 C C . GLY A 1 148 ? 20.480 -6.982 30.886 1.00 54.81 148 GLY A C 1
ATOM 1206 O O . GLY A 1 148 ? 20.209 -8.170 31.060 1.00 54.81 148 GLY A O 1
ATOM 1207 N N . VAL A 1 149 ? 20.222 -6.333 29.747 1.00 47.72 149 VAL A N 1
ATOM 1208 C CA . VAL A 1 149 ? 19.571 -6.904 28.551 1.00 47.72 149 VAL A CA 1
ATOM 1209 C C . VAL A 1 149 ? 19.961 -8.376 28.347 1.00 47.72 149 VAL A C 1
ATOM 1211 O O . VAL A 1 149 ? 21.151 -8.697 28.263 1.00 47.72 149 VAL A O 1
ATOM 1214 N N . LEU A 1 150 ? 18.968 -9.275 28.285 1.00 45.38 150 LEU A N 1
ATOM 1215 C CA . LEU A 1 150 ? 19.210 -10.681 27.960 1.00 45.38 150 LEU A CA 1
ATOM 1216 C C . LEU A 1 150 ? 19.983 -10.747 26.627 1.00 45.38 150 LEU A C 1
ATOM 1218 O O . LEU A 1 150 ? 19.627 -10.047 25.677 1.00 45.38 150 LEU A O 1
ATOM 1222 N N . PRO A 1 151 ? 21.045 -11.563 26.512 1.00 40.72 151 PRO A N 1
ATOM 1223 C CA . PRO A 1 151 ? 21.796 -11.659 25.268 1.00 40.72 151 PRO A CA 1
ATOM 1224 C C . PRO A 1 151 ? 20.858 -12.070 24.121 1.00 40.72 151 PRO A C 1
ATOM 1226 O O . PRO A 1 151 ? 20.375 -13.200 24.094 1.00 40.72 151 PRO A O 1
ATOM 1229 N N . GLY A 1 152 ? 20.601 -11.147 23.188 1.00 42.56 152 GLY A N 1
ATOM 1230 C CA . GLY A 1 152 ? 19.704 -11.346 22.044 1.00 42.56 152 GLY A CA 1
ATOM 1231 C C . GLY A 1 152 ? 18.368 -10.588 22.074 1.00 42.56 152 GLY A C 1
ATOM 1232 O O . GLY A 1 152 ? 17.664 -10.659 21.073 1.00 42.56 152 GLY A O 1
ATOM 1233 N N . THR A 1 153 ? 18.014 -9.858 23.144 1.00 42.66 153 THR A N 1
ATOM 1234 C CA . THR A 1 153 ? 16.688 -9.201 23.262 1.00 42.66 153 THR A CA 1
ATOM 1235 C C . THR A 1 153 ? 16.642 -7.719 22.887 1.00 42.66 153 THR A C 1
ATOM 1237 O O . THR A 1 153 ? 15.576 -7.203 22.579 1.00 42.66 153 THR A O 1
ATOM 1240 N N . GLU A 1 154 ? 17.779 -7.034 22.810 1.00 40.59 154 GLU A N 1
ATOM 1241 C CA . GLU A 1 154 ? 17.917 -5.863 21.942 1.00 40.59 154 GLU A CA 1
ATOM 1242 C C . GLU A 1 154 ? 18.970 -6.230 20.899 1.00 40.59 154 GLU A C 1
ATOM 1244 O O . GLU A 1 154 ? 20.166 -6.287 21.198 1.00 40.59 154 GLU A O 1
ATOM 1249 N N . ARG A 1 155 ? 18.571 -6.405 19.630 1.00 44.56 155 ARG A N 1
ATOM 1250 C CA . ARG A 1 155 ? 19.439 -5.809 18.615 1.00 44.56 155 ARG A CA 1
ATOM 1251 C C . ARG A 1 155 ? 19.382 -4.330 18.945 1.00 44.56 155 ARG A C 1
ATOM 1253 O O . ARG A 1 155 ? 18.368 -3.692 18.680 1.00 44.56 155 ARG A O 1
ATOM 1260 N N . ALA A 1 156 ? 20.443 -3.808 19.561 1.00 48.12 156 ALA A N 1
ATOM 1261 C CA . ALA A 1 156 ? 20.725 -2.396 19.432 1.00 48.12 156 ALA A CA 1
ATOM 1262 C C . ALA A 1 156 ? 20.628 -2.144 17.931 1.00 48.12 156 ALA A C 1
ATOM 1264 O O . ALA A 1 156 ? 21.409 -2.704 17.154 1.00 48.12 156 ALA A O 1
ATOM 1265 N N . ILE A 1 157 ? 19.574 -1.436 17.518 1.00 54.69 157 ILE A N 1
ATOM 1266 C CA . ILE A 1 157 ? 19.531 -0.844 16.194 1.00 54.69 157 ILE A CA 1
ATOM 1267 C C . ILE A 1 157 ? 20.873 -0.140 16.123 1.00 54.69 157 ILE A C 1
ATOM 1269 O O . ILE A 1 157 ? 21.148 0.700 16.980 1.00 54.69 157 ILE A O 1
ATOM 1273 N N . ASP A 1 158 ? 21.753 -0.585 15.228 1.00 64.25 158 ASP A N 1
ATOM 1274 C CA . ASP A 1 158 ? 23.051 0.051 15.097 1.00 64.25 158 ASP A CA 1
ATOM 1275 C C . ASP A 1 158 ? 22.749 1.473 14.643 1.00 64.25 158 ASP A C 1
ATOM 1277 O O . ASP A 1 158 ? 22.483 1.731 13.470 1.00 64.25 158 ASP A O 1
ATOM 1281 N N . GLU A 1 159 ? 22.675 2.386 15.607 1.00 64.50 159 GLU A N 1
ATOM 1282 C CA . GLU A 1 159 ? 22.237 3.742 15.354 1.00 64.50 159 GLU A CA 1
ATOM 1283 C C . GLU A 1 159 ? 23.225 4.430 14.415 1.00 64.50 159 GLU A C 1
ATOM 1285 O O . GLU A 1 159 ? 22.844 5.336 13.684 1.00 64.50 159 GLU A O 1
ATOM 1290 N N . ALA A 1 160 ? 24.495 4.004 14.404 1.00 65.25 160 ALA A N 1
ATOM 1291 C CA . ALA A 1 160 ? 25.460 4.478 13.428 1.00 65.25 160 ALA A CA 1
ATOM 1292 C C . ALA A 1 160 ? 25.115 3.963 12.025 1.00 65.25 160 ALA A C 1
ATOM 1294 O O . ALA A 1 160 ? 25.124 4.762 11.092 1.00 65.25 160 ALA A O 1
ATOM 1295 N N . ALA A 1 161 ? 24.737 2.690 11.870 1.00 64.94 161 ALA A N 1
ATOM 1296 C CA . ALA A 1 161 ? 24.261 2.158 10.592 1.00 64.94 161 ALA A CA 1
ATOM 1297 C C . ALA A 1 161 ? 22.933 2.785 10.138 1.00 64.94 161 ALA A C 1
ATOM 1299 O O . ALA A 1 161 ? 22.794 3.091 8.960 1.00 64.94 161 ALA A O 1
ATOM 1300 N N . VAL A 1 162 ? 21.978 3.045 11.039 1.00 66.31 162 VAL A N 1
ATOM 1301 C CA . VAL A 1 162 ? 20.729 3.763 10.710 1.00 66.31 162 VAL A CA 1
ATOM 1302 C C . VAL A 1 162 ? 21.010 5.207 10.306 1.00 66.31 162 VAL A C 1
ATOM 1304 O O . VAL A 1 162 ? 20.475 5.677 9.303 1.00 66.31 162 VAL A O 1
ATOM 1307 N N . ARG A 1 163 ? 21.891 5.907 11.029 1.00 67.31 163 ARG A N 1
ATOM 1308 C CA . ARG A 1 163 ? 22.314 7.265 10.660 1.00 67.31 163 ARG A CA 1
ATOM 1309 C C . ARG A 1 163 ? 23.091 7.288 9.34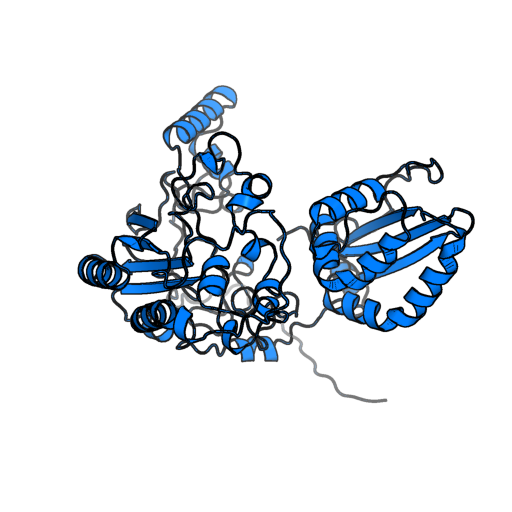3 1.00 67.31 163 ARG A C 1
ATOM 1311 O O . ARG A 1 163 ? 22.943 8.236 8.584 1.00 67.31 163 ARG A O 1
ATOM 1318 N N . ALA A 1 164 ? 23.888 6.263 9.049 1.00 65.00 164 ALA A N 1
ATOM 1319 C CA . ALA A 1 164 ? 24.586 6.135 7.771 1.00 65.00 164 ALA A CA 1
ATOM 1320 C C . ALA A 1 164 ? 23.611 5.834 6.621 1.00 65.00 164 ALA A C 1
ATOM 1322 O O . ALA A 1 164 ? 23.695 6.461 5.569 1.00 65.00 164 ALA A O 1
ATOM 1323 N N . ALA A 1 165 ? 22.641 4.944 6.848 1.00 65.25 165 ALA A N 1
ATOM 1324 C CA . ALA A 1 165 ? 21.555 4.624 5.922 1.00 65.25 165 ALA A CA 1
ATOM 1325 C C . ALA A 1 165 ? 20.670 5.834 5.587 1.00 65.25 165 ALA A C 1
ATOM 1327 O O . ALA A 1 165 ? 20.033 5.862 4.537 1.00 65.25 165 ALA A O 1
ATOM 1328 N N . ALA A 1 166 ? 20.647 6.849 6.452 1.00 62.38 166 ALA A N 1
ATOM 1329 C CA . ALA A 1 166 ? 19.922 8.088 6.213 1.00 62.38 166 ALA A CA 1
ATOM 1330 C C . ALA A 1 166 ? 20.498 8.948 5.070 1.00 62.38 166 ALA A C 1
ATOM 1332 O O . ALA A 1 166 ? 19.826 9.861 4.591 1.00 62.38 166 ALA A O 1
ATOM 1333 N N . LEU A 1 167 ? 21.714 8.651 4.596 1.00 72.88 167 LEU A N 1
ATOM 1334 C CA . LEU A 1 167 ? 22.296 9.241 3.387 1.00 72.88 167 LEU A CA 1
ATOM 1335 C C . LEU A 1 167 ? 21.778 8.514 2.139 1.00 72.88 167 LEU A C 1
ATOM 1337 O O . LEU A 1 167 ? 22.531 7.890 1.395 1.00 72.88 167 LEU A O 1
ATOM 1341 N N . VAL A 1 168 ? 20.465 8.571 1.937 1.00 82.19 168 VAL A N 1
ATOM 1342 C CA . VAL A 1 168 ? 19.804 8.006 0.759 1.00 82.19 168 VAL A CA 1
ATOM 1343 C C . VAL A 1 168 ? 20.237 8.769 -0.490 1.00 82.19 168 VAL A C 1
ATOM 1345 O O . VAL A 1 168 ? 20.231 10.005 -0.493 1.00 82.19 168 VAL A O 1
ATOM 1348 N N . ASP A 1 169 ? 20.556 8.053 -1.570 1.00 87.69 169 ASP A N 1
ATOM 1349 C CA . ASP A 1 169 ? 20.749 8.688 -2.873 1.00 87.69 169 ASP A CA 1
ATOM 1350 C C . ASP A 1 169 ? 19.399 9.180 -3.405 1.00 87.69 169 ASP A C 1
ATOM 1352 O O . ASP A 1 169 ? 18.588 8.429 -3.945 1.00 87.69 169 ASP A O 1
ATOM 1356 N N . GLN A 1 170 ? 19.142 10.476 -3.236 1.00 87.56 170 GLN A N 1
ATOM 1357 C CA . GLN A 1 170 ? 17.882 11.093 -3.645 1.00 87.56 170 GLN A CA 1
ATOM 1358 C C . GLN A 1 170 ? 17.695 11.143 -5.169 1.00 87.56 170 GLN A C 1
ATOM 1360 O O . GLN A 1 170 ? 16.596 11.459 -5.622 1.00 87.56 170 GLN A O 1
ATOM 1365 N N . ASN A 1 171 ? 18.727 10.858 -5.969 1.00 91.62 171 ASN A N 1
ATOM 1366 C CA . ASN A 1 171 ? 18.575 10.739 -7.420 1.00 91.62 171 ASN A CA 1
ATOM 1367 C C . ASN A 1 171 ? 18.050 9.362 -7.838 1.00 91.62 171 ASN A C 1
ATOM 1369 O O . ASN A 1 171 ? 17.448 9.251 -8.902 1.00 91.62 171 ASN A O 1
ATOM 1373 N N . ASP A 1 172 ? 18.262 8.343 -7.004 1.00 92.31 172 ASP A N 1
ATOM 1374 C CA . ASP A 1 172 ? 17.882 6.951 -7.274 1.00 92.31 172 ASP A CA 1
ATOM 1375 C C . ASP A 1 172 ? 16.548 6.556 -6.614 1.00 92.31 172 ASP A C 1
ATOM 1377 O O . ASP A 1 172 ? 15.994 5.489 -6.861 1.00 92.31 172 ASP A O 1
ATOM 1381 N N . VAL A 1 173 ? 15.979 7.440 -5.790 1.00 93.44 173 VAL A N 1
ATOM 1382 C CA . VAL A 1 173 ? 14.634 7.271 -5.230 1.00 93.44 173 VAL A CA 1
ATOM 1383 C C . VAL A 1 173 ? 13.640 8.117 -6.012 1.00 93.44 173 VAL A C 1
ATOM 1385 O O . VAL A 1 173 ? 13.865 9.303 -6.242 1.00 93.44 173 VAL A O 1
ATOM 1388 N N . GLN A 1 174 ? 12.504 7.529 -6.389 1.00 95.56 174 GLN A N 1
ATOM 1389 C CA . GLN A 1 174 ? 11.424 8.274 -7.035 1.00 95.56 174 GLN A CA 1
ATOM 1390 C C . GLN A 1 174 ? 10.792 9.278 -6.058 1.00 95.56 174 GLN A C 1
ATOM 1392 O O . GLN A 1 174 ? 10.598 8.987 -4.874 1.00 95.56 174 GLN A O 1
ATOM 1397 N N . ALA A 1 175 ? 10.424 10.458 -6.554 1.00 90.44 175 ALA A N 1
ATOM 1398 C CA . ALA A 1 175 ? 9.628 11.423 -5.805 1.00 90.44 175 ALA A CA 1
ATOM 1399 C C . ALA A 1 175 ? 8.294 10.796 -5.354 1.00 90.44 175 ALA A C 1
ATOM 1401 O O . ALA A 1 175 ? 7.868 9.766 -5.871 1.00 90.44 175 ALA A O 1
ATOM 1402 N N . ASN A 1 176 ? 7.626 11.408 -4.372 1.00 89.38 176 ASN A N 1
ATOM 1403 C CA . ASN A 1 176 ? 6.422 10.870 -3.719 1.00 89.38 176 ASN A CA 1
ATOM 1404 C C . ASN A 1 176 ? 6.658 9.645 -2.802 1.00 89.38 176 ASN A C 1
ATOM 1406 O O . ASN A 1 176 ? 5.739 9.269 -2.081 1.00 89.38 176 ASN A O 1
ATOM 1410 N N . VAL A 1 177 ? 7.863 9.053 -2.770 1.00 91.00 177 VAL A N 1
ATOM 1411 C CA . VAL A 1 177 ? 8.200 7.935 -1.862 1.00 91.00 177 VAL A CA 1
ATOM 1412 C C . VAL A 1 177 ? 8.627 8.439 -0.484 1.00 91.00 177 VAL A C 1
ATOM 1414 O O . VAL A 1 177 ? 7.998 8.114 0.520 1.00 91.00 177 VAL A O 1
ATOM 1417 N N . LEU A 1 178 ? 9.682 9.257 -0.418 1.00 85.88 178 LEU A N 1
ATOM 1418 C CA . LEU A 1 178 ? 10.210 9.756 0.863 1.00 85.88 178 LEU A CA 1
ATOM 1419 C C . LEU A 1 178 ? 9.383 10.912 1.423 1.00 85.88 178 LEU A C 1
ATOM 1421 O O . LEU A 1 178 ? 9.345 11.146 2.631 1.00 85.88 178 LEU A O 1
ATOM 1425 N N . ARG A 1 179 ? 8.725 11.647 0.526 1.00 79.31 179 ARG A N 1
ATOM 1426 C CA . ARG A 1 179 ? 7.855 12.769 0.848 1.00 79.31 179 ARG A CA 1
ATOM 1427 C C . ARG A 1 179 ? 6.715 12.824 -0.154 1.00 79.31 179 ARG A C 1
ATOM 1429 O O . ARG A 1 179 ? 6.966 12.964 -1.348 1.00 79.31 179 ARG A O 1
ATOM 1436 N N . GLY A 1 180 ? 5.482 12.777 0.347 1.00 80.88 180 GLY A N 1
ATOM 1437 C CA . GLY A 1 180 ? 4.284 12.896 -0.481 1.00 80.88 180 GLY A CA 1
ATOM 1438 C C . GLY A 1 180 ? 4.264 14.201 -1.283 1.00 80.88 180 GLY A C 1
ATOM 1439 O O . GLY A 1 180 ? 4.511 15.281 -0.735 1.00 80.88 180 GLY A O 1
ATOM 1440 N N . TYR A 1 181 ? 3.963 14.092 -2.571 1.00 83.19 181 TYR A N 1
ATOM 1441 C CA . TYR A 1 181 ? 3.815 15.209 -3.492 1.00 83.19 181 TYR A CA 1
ATOM 1442 C C . TYR A 1 181 ? 2.371 15.725 -3.432 1.00 83.19 181 TYR A C 1
ATOM 1444 O O . TYR A 1 181 ? 1.432 15.017 -3.790 1.00 83.19 181 TYR A O 1
ATOM 1452 N N . ARG A 1 182 ? 2.179 16.946 -2.924 1.00 80.19 182 ARG A N 1
ATOM 1453 C CA . ARG A 1 182 ? 0.849 17.520 -2.649 1.00 80.19 182 ARG A CA 1
ATOM 1454 C C . ARG A 1 182 ? 0.249 18.183 -3.890 1.00 80.19 182 ARG A C 1
ATOM 1456 O O . ARG A 1 182 ? 0.198 19.405 -3.953 1.00 80.19 182 ARG A O 1
ATOM 1463 N N . ALA A 1 183 ? -0.171 17.378 -4.859 1.00 85.44 183 ALA A N 1
ATOM 1464 C CA . ALA A 1 183 ? -0.833 17.867 -6.066 1.00 85.44 183 ALA A CA 1
ATOM 1465 C C . ALA A 1 183 ? -2.348 18.015 -5.892 1.00 85.44 183 ALA A C 1
ATOM 1467 O O . ALA A 1 183 ? -2.965 17.267 -5.133 1.00 85.44 183 ALA A O 1
ATOM 1468 N N . GLN A 1 184 ? -2.949 18.929 -6.656 1.00 87.19 184 GLN A N 1
ATOM 1469 C CA . GLN A 1 184 ? -4.407 19.048 -6.766 1.00 87.19 184 GLN A CA 1
ATOM 1470 C C . GLN A 1 184 ? -5.026 18.045 -7.744 1.00 87.19 184 GLN A C 1
ATOM 1472 O O . GLN A 1 184 ? -6.190 17.688 -7.581 1.00 87.19 184 GLN A O 1
ATOM 1477 N N . ARG A 1 185 ? -4.267 17.568 -8.740 1.00 90.75 185 ARG A N 1
ATOM 1478 C CA . ARG A 1 185 ? -4.724 16.539 -9.683 1.00 90.75 185 ARG A CA 1
ATOM 1479 C C . ARG A 1 185 ? -3.762 15.365 -9.745 1.00 90.75 185 ARG A C 1
ATOM 1481 O O . ARG A 1 185 ? -2.542 15.532 -9.655 1.00 90.75 185 ARG A O 1
ATOM 1488 N N . ALA A 1 186 ? -4.321 14.184 -9.972 1.00 94.19 186 ALA A N 1
ATOM 1489 C CA . ALA A 1 186 ? -3.574 12.973 -10.242 1.00 94.19 186 ALA A CA 1
ATOM 1490 C C . ALA A 1 186 ? -4.178 12.188 -11.413 1.00 94.19 186 ALA A C 1
ATOM 1492 O O . ALA A 1 186 ? -5.390 12.135 -11.590 1.00 94.19 186 ALA A O 1
ATOM 1493 N N . LEU A 1 187 ? -3.321 11.548 -12.208 1.00 95.44 187 LEU A N 1
ATOM 1494 C CA . LEU A 1 187 ? -3.716 10.547 -13.196 1.00 95.44 187 LEU A CA 1
ATOM 1495 C C . LEU A 1 187 ? -2.879 9.292 -12.992 1.00 95.44 187 LEU A C 1
ATOM 1497 O O . LEU A 1 187 ? -1.652 9.343 -13.058 1.00 95.44 187 LEU A O 1
ATOM 1501 N N . HIS A 1 188 ? -3.548 8.161 -12.812 1.00 96.19 188 HIS A N 1
ATOM 1502 C CA . HIS A 1 188 ? -2.930 6.844 -12.749 1.00 96.19 188 HIS A CA 1
ATOM 1503 C C . HIS A 1 188 ? -3.272 6.061 -14.014 1.00 96.19 188 HIS A C 1
ATOM 1505 O O . HIS A 1 188 ? -4.447 5.820 -14.295 1.00 96.19 188 HIS A O 1
ATOM 1511 N N . LEU A 1 189 ? -2.252 5.646 -14.765 1.00 95.25 189 LEU A N 1
ATOM 1512 C CA . LEU A 1 189 ? -2.401 4.813 -15.954 1.00 95.25 189 LEU A CA 1
ATOM 1513 C C . LEU A 1 189 ? -1.793 3.439 -15.697 1.00 95.25 189 LEU A C 1
ATOM 1515 O O . LEU A 1 189 ? -0.579 3.311 -15.530 1.00 95.25 189 LEU A O 1
ATOM 1519 N N . GLY A 1 190 ? -2.633 2.408 -15.701 1.00 94.56 190 GLY A N 1
ATOM 1520 C CA . GLY A 1 190 ? -2.172 1.027 -15.757 1.00 94.56 190 GLY A CA 1
ATOM 1521 C C . GLY A 1 190 ? -1.925 0.617 -17.199 1.00 94.56 190 GLY A C 1
ATOM 1522 O O . GLY A 1 190 ? -2.771 0.861 -18.059 1.00 94.56 190 GLY A O 1
ATOM 1523 N N . PHE A 1 191 ? -0.800 -0.036 -17.472 1.00 93.56 191 PHE A N 1
ATOM 1524 C CA . PHE A 1 191 ? -0.437 -0.461 -18.821 1.00 93.56 191 PHE A CA 1
ATOM 1525 C C . PHE A 1 191 ? 0.058 -1.906 -18.864 1.00 93.56 191 PHE A C 1
ATOM 1527 O O . PHE A 1 191 ? 0.623 -2.420 -17.900 1.00 93.56 191 PHE A O 1
ATOM 1534 N N . GLY A 1 192 ? -0.156 -2.558 -20.003 1.00 92.06 192 GLY A N 1
ATOM 1535 C CA . GLY A 1 192 ? 0.523 -3.781 -20.406 1.00 92.06 192 GLY A CA 1
ATOM 1536 C C . GLY A 1 192 ? 1.677 -3.442 -21.345 1.00 92.06 192 GLY A C 1
ATOM 1537 O O . GLY A 1 192 ? 1.624 -2.459 -22.078 1.00 92.06 192 GLY A O 1
ATOM 1538 N N . PHE A 1 193 ? 2.729 -4.252 -21.339 1.00 89.69 193 PHE A N 1
ATOM 1539 C CA . PHE A 1 193 ? 3.780 -4.118 -22.345 1.00 89.69 193 PHE A CA 1
ATOM 1540 C C . PHE A 1 193 ? 3.243 -4.554 -23.716 1.00 89.69 193 PHE A C 1
ATOM 1542 O O . PHE A 1 193 ? 2.499 -5.537 -23.778 1.00 89.69 193 PHE A O 1
ATOM 1549 N N . PRO A 1 194 ? 3.620 -3.860 -24.806 1.00 72.25 194 PRO A N 1
ATOM 1550 C CA . PRO A 1 194 ? 3.306 -4.310 -26.154 1.00 72.25 194 PRO A CA 1
ATOM 1551 C C . PRO A 1 194 ? 3.962 -5.678 -26.369 1.00 72.25 194 PRO A C 1
ATOM 1553 O O . PRO A 1 194 ? 5.176 -5.830 -26.218 1.00 72.25 194 PRO A O 1
ATOM 1556 N N . THR A 1 195 ? 3.152 -6.692 -26.650 1.00 56.34 195 THR A N 1
ATOM 1557 C CA . THR A 1 195 ? 3.608 -8.070 -26.824 1.00 56.34 195 THR A CA 1
ATOM 1558 C C . THR A 1 195 ? 4.488 -8.191 -28.070 1.00 56.34 195 THR A C 1
ATOM 1560 O O . THR A 1 195 ? 4.078 -7.823 -29.167 1.00 56.34 195 THR A O 1
ATOM 1563 N N . ALA A 1 196 ? 5.687 -8.761 -27.924 1.00 44.72 196 ALA A N 1
ATOM 1564 C CA . ALA A 1 196 ? 6.306 -9.547 -29.000 1.00 44.72 196 ALA A CA 1
ATOM 1565 C C . ALA A 1 196 ? 6.066 -11.056 -28.805 1.00 44.72 196 ALA A C 1
ATOM 1567 O O . ALA A 1 196 ? 6.341 -11.845 -29.703 1.00 44.72 196 ALA A O 1
ATOM 1568 N N . ILE A 1 197 ? 5.524 -11.458 -27.651 1.00 41.81 197 ILE A N 1
ATOM 1569 C CA . ILE A 1 197 ? 5.230 -12.849 -27.312 1.00 41.81 197 ILE A CA 1
ATOM 1570 C C . ILE A 1 197 ? 3.716 -12.966 -27.168 1.00 41.81 197 ILE A C 1
ATOM 1572 O O . ILE A 1 197 ? 3.103 -12.303 -26.329 1.00 41.81 197 ILE A O 1
ATOM 1576 N N . GLY A 1 198 ? 3.126 -13.737 -28.077 1.00 37.22 198 GLY A N 1
ATOM 1577 C CA . GLY A 1 198 ? 1.703 -14.020 -28.126 1.00 37.22 198 GLY A CA 1
ATOM 1578 C C . GLY A 1 198 ? 1.191 -14.697 -26.858 1.00 37.22 198 GLY A C 1
ATOM 1579 O O . GLY A 1 198 ? 1.930 -15.234 -26.040 1.00 37.22 198 GLY A O 1
ATOM 1580 N N . SER A 1 199 ? -0.122 -14.654 -26.748 1.00 34.38 199 SER A N 1
ATOM 1581 C CA . SER A 1 199 ? -1.024 -15.158 -25.717 1.00 34.38 199 SER A CA 1
ATOM 1582 C C . SER A 1 199 ? -0.960 -16.662 -25.382 1.00 34.38 199 SER A C 1
ATOM 1584 O O . SER A 1 199 ? -1.917 -17.169 -24.807 1.00 34.38 199 SER A O 1
ATOM 1586 N N . ASP A 1 200 ? 0.125 -17.382 -25.672 1.00 35.56 200 ASP A N 1
ATOM 1587 C CA . ASP A 1 200 ? 0.108 -18.855 -25.744 1.00 35.56 200 ASP A CA 1
ATOM 1588 C C . ASP A 1 200 ? 1.024 -19.554 -24.716 1.00 35.56 200 ASP A C 1
ATOM 1590 O O . ASP A 1 200 ? 1.575 -20.619 -24.978 1.00 35.56 200 ASP A O 1
ATOM 1594 N N . LEU A 1 201 ? 1.163 -19.000 -23.504 1.00 41.78 201 LEU A N 1
ATOM 1595 C CA . LEU A 1 201 ? 1.706 -19.755 -22.356 1.00 41.78 201 LEU A CA 1
ATOM 1596 C C . LEU A 1 201 ? 0.639 -20.553 -21.584 1.00 41.78 201 LEU A C 1
ATOM 1598 O O . LEU A 1 201 ? 0.956 -21.226 -20.606 1.00 41.78 201 LEU A O 1
ATOM 1602 N N . HIS A 1 202 ? -0.606 -20.575 -22.064 1.00 36.53 202 HIS A N 1
ATOM 1603 C CA . HIS A 1 202 ? -1.519 -21.679 -21.779 1.00 36.53 202 HIS A CA 1
ATOM 1604 C C . HIS A 1 202 ? -1.335 -22.749 -22.856 1.00 36.53 202 HIS A C 1
ATOM 1606 O O . HIS A 1 202 ? -2.125 -22.842 -23.786 1.00 36.53 202 HIS A O 1
ATOM 1612 N N . ARG A 1 203 ? -0.266 -23.547 -22.742 1.00 34.97 203 ARG A N 1
ATOM 1613 C CA . ARG A 1 203 ? -0.164 -24.796 -23.499 1.00 34.97 203 ARG A CA 1
ATOM 1614 C C . ARG A 1 203 ? -1.160 -25.788 -22.915 1.00 34.97 203 ARG A C 1
ATOM 1616 O O . ARG A 1 203 ? -1.041 -26.236 -21.775 1.00 34.97 203 ARG A O 1
ATOM 1623 N N . ASP A 1 204 ? -2.148 -26.083 -23.735 1.00 30.95 204 ASP A N 1
ATOM 1624 C CA . ASP A 1 204 ? -3.112 -27.161 -23.651 1.00 30.95 204 ASP A CA 1
ATOM 1625 C C . ASP A 1 204 ? -2.455 -28.439 -23.114 1.00 30.95 204 ASP A C 1
ATOM 1627 O O . ASP A 1 204 ? -1.375 -28.846 -23.548 1.00 30.95 204 ASP A O 1
ATOM 1631 N N . ALA A 1 205 ? -3.132 -29.097 -22.174 1.00 34.94 205 ALA A N 1
ATOM 1632 C CA . ALA A 1 205 ? -2.739 -30.372 -21.585 1.00 34.94 205 ALA A CA 1
ATOM 1633 C C . ALA A 1 205 ? -2.875 -31.551 -22.576 1.00 34.94 205 ALA A C 1
ATOM 1635 O O . ALA A 1 205 ? -3.523 -32.555 -22.285 1.00 34.94 205 ALA A O 1
ATOM 1636 N N . SER A 1 206 ? -2.260 -31.453 -23.753 1.00 35.19 206 SER A N 1
ATOM 1637 C CA . SER A 1 206 ? -2.033 -32.574 -24.662 1.00 35.19 206 SER A CA 1
ATOM 1638 C C . SER A 1 206 ? -0.531 -32.765 -24.815 1.00 35.19 206 SER A C 1
ATOM 1640 O O . SER A 1 206 ? 0.128 -32.097 -25.611 1.00 35.19 206 SER A O 1
ATOM 1642 N N . GLY A 1 207 ? 0.009 -33.651 -23.979 1.00 42.31 207 GLY A N 1
ATOM 1643 C CA . GLY A 1 207 ? 1.427 -33.952 -23.920 1.00 42.31 207 GLY A CA 1
ATOM 1644 C C . GLY A 1 207 ? 1.989 -34.402 -25.263 1.00 42.31 207 GLY A C 1
ATOM 1645 O O . GLY A 1 207 ? 1.510 -35.360 -25.866 1.00 42.31 207 GLY A O 1
ATOM 1646 N N . ASN A 1 208 ? 3.070 -33.748 -25.671 1.00 34.06 208 ASN A N 1
ATOM 1647 C CA . ASN A 1 208 ? 4.148 -34.424 -26.363 1.00 34.06 208 ASN A CA 1
ATOM 1648 C C . ASN A 1 208 ? 5.457 -33.733 -25.972 1.00 34.06 208 ASN A C 1
ATOM 1650 O O . ASN A 1 208 ? 5.660 -32.560 -26.278 1.00 34.06 208 ASN A O 1
ATOM 1654 N N . GLY A 1 209 ? 6.280 -34.445 -25.204 1.00 40.66 209 GLY A N 1
ATOM 1655 C CA . GLY A 1 209 ? 7.565 -33.962 -24.717 1.00 40.66 209 GLY A CA 1
ATOM 1656 C C . GLY A 1 209 ? 8.578 -33.859 -25.851 1.00 40.66 209 GLY A C 1
ATOM 1657 O O . GLY A 1 209 ? 8.780 -34.817 -26.596 1.00 40.66 209 GLY A O 1
ATOM 1658 N N . GLY A 1 210 ? 9.211 -32.696 -25.945 1.00 30.62 210 GLY A N 1
ATOM 1659 C CA . GLY A 1 210 ? 10.481 -32.490 -26.623 1.00 30.62 210 GLY A CA 1
ATOM 1660 C C . GLY A 1 210 ? 11.371 -31.697 -25.675 1.00 30.62 210 GLY A C 1
ATOM 1661 O O . GLY A 1 210 ? 10.985 -30.606 -25.259 1.00 30.62 210 GLY A O 1
ATOM 1662 N N . ASP A 1 211 ? 12.504 -32.288 -25.297 1.00 38.12 211 ASP A N 1
ATOM 1663 C CA . ASP A 1 211 ? 13.597 -31.654 -24.555 1.00 38.12 211 ASP A CA 1
ATOM 1664 C C . ASP A 1 211 ? 14.300 -30.622 -25.454 1.00 38.12 211 ASP A C 1
ATOM 1666 O O . ASP A 1 211 ? 15.411 -30.853 -25.929 1.00 38.12 211 ASP A O 1
ATOM 1670 N N . ASP A 1 212 ? 13.641 -29.496 -25.714 1.00 37.75 212 ASP A N 1
ATOM 1671 C CA . ASP A 1 212 ? 14.290 -28.322 -26.286 1.00 37.75 212 ASP A CA 1
ATOM 1672 C C . ASP A 1 212 ? 14.441 -27.289 -25.165 1.00 37.75 212 ASP A C 1
ATOM 1674 O O . ASP A 1 212 ? 13.464 -26.686 -24.719 1.00 37.75 212 ASP A O 1
ATOM 1678 N N . ASP A 1 213 ? 15.679 -27.109 -24.692 1.00 38.84 213 ASP A N 1
ATOM 1679 C CA . ASP A 1 213 ? 16.093 -25.938 -23.920 1.00 38.84 213 ASP A CA 1
ATOM 1680 C C . ASP A 1 213 ? 15.683 -24.685 -24.715 1.00 38.84 213 ASP A C 1
ATOM 1682 O O . ASP A 1 213 ? 16.352 -24.295 -25.679 1.00 38.84 213 ASP A O 1
ATOM 1686 N N . GLU A 1 214 ? 14.555 -24.068 -24.348 1.00 43.59 214 GLU A N 1
ATOM 1687 C CA . GLU A 1 214 ? 14.116 -22.786 -24.896 1.00 43.59 214 GLU A CA 1
ATOM 1688 C C . GLU A 1 214 ? 15.185 -21.738 -24.564 1.00 43.59 214 GLU A C 1
ATOM 1690 O O . GLU A 1 214 ? 15.240 -21.172 -23.471 1.00 43.59 214 GLU A O 1
ATOM 1695 N N . ALA A 1 215 ? 16.095 -21.511 -25.511 1.00 45.25 215 ALA A N 1
ATOM 1696 C CA . ALA A 1 215 ? 17.122 -20.495 -25.400 1.00 45.25 215 ALA A CA 1
ATOM 1697 C C . ALA A 1 215 ? 16.461 -19.134 -25.133 1.00 45.25 215 ALA A C 1
ATOM 1699 O O . ALA A 1 215 ? 15.612 -18.681 -25.899 1.00 45.25 215 ALA A O 1
ATOM 1700 N N . PHE A 1 216 ? 16.869 -18.483 -24.044 1.00 50.34 216 PHE A N 1
ATOM 1701 C CA . PHE A 1 216 ? 16.445 -17.137 -23.669 1.00 50.34 216 PHE A CA 1
ATOM 1702 C C . PHE A 1 216 ? 16.704 -16.149 -24.825 1.00 50.34 216 PHE A C 1
ATOM 1704 O O . PHE A 1 216 ? 17.838 -15.715 -25.037 1.00 50.34 216 PHE A O 1
ATOM 1711 N N . ASP A 1 217 ? 15.668 -15.805 -25.599 1.00 56.38 217 ASP A N 1
ATOM 1712 C CA . ASP A 1 217 ? 15.773 -14.823 -26.684 1.00 56.38 217 ASP A CA 1
ATOM 1713 C C . ASP A 1 217 ? 15.573 -13.402 -26.142 1.00 56.38 217 ASP A C 1
ATOM 1715 O O . ASP A 1 217 ? 14.457 -12.884 -26.049 1.00 56.38 217 ASP A O 1
ATOM 1719 N N . GLU A 1 218 ? 16.682 -12.738 -25.809 1.00 57.25 218 GLU A N 1
ATOM 1720 C CA . GLU A 1 218 ? 16.705 -11.340 -25.357 1.00 57.25 218 GLU A CA 1
ATOM 1721 C C . GLU A 1 218 ? 15.967 -10.371 -26.296 1.00 57.25 218 GLU A C 1
ATOM 1723 O O . GLU A 1 218 ? 15.473 -9.330 -25.849 1.00 57.25 218 GLU A O 1
ATOM 1728 N N . ARG A 1 219 ? 15.858 -10.690 -27.595 1.00 60.47 219 ARG A N 1
ATOM 1729 C CA . ARG A 1 219 ? 15.231 -9.803 -28.588 1.00 60.47 219 ARG A CA 1
ATOM 1730 C C . ARG A 1 219 ? 13.722 -9.707 -28.398 1.00 60.47 219 ARG A C 1
ATOM 1732 O O . ARG A 1 219 ? 13.150 -8.658 -28.699 1.00 60.47 219 ARG A O 1
ATOM 1739 N N . ALA A 1 220 ? 13.089 -10.747 -27.852 1.00 61.56 220 ALA A N 1
ATOM 1740 C CA . ALA A 1 220 ? 11.650 -10.784 -27.610 1.00 61.56 220 ALA A CA 1
ATOM 1741 C C . ALA A 1 220 ? 11.198 -9.747 -26.560 1.00 61.56 220 ALA A C 1
ATOM 1743 O O . ALA A 1 220 ? 10.079 -9.243 -26.617 1.00 61.56 220 ALA A O 1
ATOM 1744 N N . PHE A 1 221 ? 12.087 -9.337 -25.650 1.00 75.31 221 PHE A N 1
ATOM 1745 C CA . PHE A 1 221 ? 11.796 -8.325 -24.624 1.00 75.31 221 PHE A CA 1
ATOM 1746 C C . PHE A 1 221 ? 12.131 -6.888 -25.059 1.00 75.31 221 PHE A C 1
ATOM 1748 O O . PHE A 1 221 ? 11.885 -5.936 -24.312 1.00 75.31 221 PHE A O 1
ATOM 1755 N N . GLY A 1 222 ? 12.683 -6.710 -26.265 1.00 81.19 222 GLY A N 1
ATOM 1756 C CA . GLY A 1 222 ? 13.140 -5.422 -26.792 1.00 81.19 222 GLY A CA 1
ATOM 1757 C C . GLY A 1 222 ? 12.088 -4.305 -26.727 1.00 81.19 222 GLY A C 1
ATOM 1758 O O . GLY A 1 222 ? 12.395 -3.236 -26.195 1.00 81.19 222 GLY A O 1
ATOM 1759 N N . PRO A 1 223 ? 10.839 -4.522 -27.189 1.00 85.94 223 PRO A N 1
ATOM 1760 C CA . PRO A 1 223 ? 9.792 -3.498 -27.133 1.00 85.94 223 PRO A CA 1
ATOM 1761 C C . PRO A 1 223 ? 9.401 -3.091 -25.705 1.00 85.94 223 PRO A C 1
ATOM 1763 O O . PRO A 1 223 ? 9.243 -1.901 -25.429 1.00 85.94 223 PRO A O 1
ATOM 1766 N N . ALA A 1 224 ? 9.294 -4.058 -24.787 1.00 90.00 224 ALA A N 1
ATOM 1767 C CA . ALA A 1 224 ? 8.953 -3.808 -23.386 1.00 90.00 224 ALA A CA 1
ATOM 1768 C C . ALA A 1 224 ? 10.032 -2.963 -22.692 1.00 90.00 224 ALA A C 1
ATOM 1770 O O . ALA A 1 224 ? 9.732 -1.935 -22.082 1.00 90.00 224 ALA A O 1
ATOM 1771 N N . ARG A 1 225 ? 11.304 -3.347 -22.860 1.00 90.69 225 ARG A N 1
ATOM 1772 C CA . ARG A 1 225 ? 12.451 -2.613 -22.306 1.00 90.69 225 ARG A CA 1
ATOM 1773 C C . ARG A 1 225 ? 12.606 -1.227 -22.935 1.00 90.69 225 ARG A C 1
ATOM 1775 O O . ARG A 1 225 ? 12.925 -0.276 -22.227 1.00 90.69 225 ARG A O 1
ATOM 1782 N N . ALA A 1 226 ? 12.326 -1.083 -24.232 1.00 91.38 226 ALA A N 1
ATOM 1783 C CA . ALA A 1 226 ? 12.356 0.210 -24.916 1.00 91.38 226 ALA A CA 1
ATOM 1784 C C . ALA A 1 226 ? 11.260 1.170 -24.424 1.00 91.38 226 ALA A C 1
ATOM 1786 O O . ALA A 1 226 ? 11.519 2.366 -24.278 1.00 91.38 226 ALA A O 1
ATOM 1787 N N . LEU A 1 227 ? 10.047 0.671 -24.157 1.00 93.50 227 LEU A N 1
ATOM 1788 C CA . LEU A 1 227 ? 8.992 1.471 -23.528 1.00 93.50 227 LEU A CA 1
ATOM 1789 C C . LEU A 1 227 ? 9.404 1.887 -22.113 1.00 93.50 227 LEU A C 1
ATOM 1791 O O . LEU A 1 227 ? 9.323 3.067 -21.778 1.00 93.50 227 LEU A O 1
ATOM 1795 N N . LEU A 1 228 ? 9.889 0.937 -21.310 1.00 94.94 228 LEU A N 1
ATOM 1796 C CA . LEU A 1 228 ? 10.329 1.199 -19.942 1.00 94.94 228 LEU A CA 1
ATOM 1797 C C . LEU A 1 228 ? 11.427 2.274 -19.892 1.00 94.94 228 LEU A C 1
ATOM 1799 O O . LEU A 1 228 ? 11.312 3.209 -19.107 1.00 94.94 228 LEU A O 1
ATOM 1803 N N . ALA A 1 229 ? 12.431 2.202 -20.771 1.00 95.00 229 ALA A N 1
ATOM 1804 C CA . ALA A 1 229 ? 13.491 3.208 -20.857 1.00 95.00 229 ALA A CA 1
ATOM 1805 C C . ALA A 1 229 ? 12.935 4.624 -21.102 1.00 95.00 229 ALA A C 1
ATOM 1807 O O . ALA A 1 229 ? 13.309 5.563 -20.406 1.00 95.00 229 ALA A O 1
ATOM 1808 N N . LYS A 1 230 ? 11.975 4.769 -22.026 1.00 96.19 230 LYS A N 1
ATOM 1809 C CA . LYS A 1 230 ? 11.317 6.058 -22.310 1.00 96.19 230 LYS A CA 1
ATOM 1810 C C . LYS A 1 230 ? 10.466 6.569 -21.148 1.00 96.19 230 LYS A C 1
ATOM 1812 O O . LYS A 1 230 ? 10.334 7.777 -20.982 1.00 96.19 230 LYS A O 1
ATOM 1817 N N . LEU A 1 231 ? 9.847 5.672 -20.378 1.00 96.56 231 LEU A N 1
ATOM 1818 C CA . LEU A 1 231 ? 9.070 6.044 -19.193 1.00 96.56 231 LEU A CA 1
ATOM 1819 C C . LEU A 1 231 ? 9.980 6.484 -18.041 1.00 96.56 231 LEU A C 1
ATOM 1821 O O . LEU A 1 231 ? 9.667 7.470 -17.382 1.00 96.56 231 LEU A O 1
ATOM 1825 N N . ILE A 1 232 ? 11.116 5.808 -17.837 1.00 95.44 232 ILE A N 1
ATOM 1826 C CA . ILE A 1 232 ? 12.107 6.160 -16.808 1.00 95.44 232 ILE A CA 1
ATOM 1827 C C . ILE A 1 232 ? 12.642 7.583 -17.016 1.00 95.44 232 ILE A C 1
ATOM 1829 O O . ILE A 1 232 ? 12.778 8.314 -16.043 1.00 95.44 232 ILE A O 1
ATOM 1833 N N . GLU A 1 233 ? 12.848 8.025 -18.262 1.00 95.56 233 GLU A N 1
ATOM 1834 C CA . GLU A 1 233 ? 13.246 9.413 -18.572 1.00 95.56 233 GLU A CA 1
ATOM 1835 C C . GLU A 1 233 ? 12.252 10.480 -18.073 1.00 95.56 233 GLU A C 1
ATOM 1837 O O . GLU A 1 233 ? 12.596 11.660 -18.003 1.00 95.56 233 GLU A O 1
ATOM 1842 N N . LEU A 1 234 ? 11.008 10.094 -17.771 1.00 95.69 234 LEU A N 1
ATOM 1843 C CA . LEU A 1 234 ? 9.974 10.990 -17.253 1.00 95.69 234 LEU A CA 1
ATOM 1844 C C . LEU A 1 234 ? 9.828 10.922 -15.736 1.00 95.69 234 LEU A C 1
ATOM 1846 O O . LEU A 1 234 ? 9.237 11.837 -15.163 1.00 95.69 234 LEU A O 1
ATOM 1850 N N . VAL A 1 235 ? 10.321 9.856 -15.100 1.00 96.44 235 VAL A N 1
ATOM 1851 C CA . VAL A 1 235 ? 10.201 9.652 -13.655 1.00 96.44 235 VAL A CA 1
ATOM 1852 C C . VAL A 1 235 ? 10.929 10.774 -12.929 1.00 96.44 235 VAL A C 1
ATOM 1854 O O . VAL A 1 235 ? 12.062 11.128 -13.246 1.00 96.44 235 VAL A O 1
ATOM 1857 N N . THR A 1 236 ? 10.254 11.359 -11.948 1.00 95.44 236 THR A N 1
ATOM 1858 C CA . THR A 1 236 ? 10.803 12.468 -11.173 1.00 95.44 236 THR A CA 1
ATOM 1859 C C . THR A 1 236 ? 11.634 11.906 -10.021 1.00 95.44 236 THR A C 1
ATOM 1861 O O . THR A 1 236 ? 11.070 11.207 -9.178 1.00 95.44 236 THR A O 1
ATOM 1864 N N . PRO A 1 237 ? 12.944 12.191 -9.937 1.00 94.81 237 PRO A N 1
ATOM 1865 C CA . PRO A 1 237 ? 13.745 11.784 -8.790 1.00 94.81 237 PRO A CA 1
ATOM 1866 C C . PRO A 1 237 ? 13.390 12.617 -7.554 1.00 94.81 237 PRO A C 1
ATOM 1868 O O . PRO A 1 237 ? 12.954 13.769 -7.649 1.00 94.81 237 PRO A O 1
ATOM 1871 N N . GLN A 1 238 ? 13.616 12.054 -6.371 1.00 91.06 238 GLN A N 1
ATOM 1872 C CA . GLN A 1 238 ? 13.345 12.700 -5.090 1.00 91.06 238 GLN A CA 1
ATOM 1873 C C . GLN A 1 238 ? 14.149 13.997 -4.914 1.00 91.06 238 GLN A C 1
ATOM 1875 O O . GLN A 1 238 ? 13.645 14.943 -4.304 1.00 91.06 238 GLN A O 1
ATOM 1880 N N . SER A 1 239 ? 15.346 14.081 -5.498 1.00 89.75 239 SER A N 1
ATOM 1881 C CA . SER A 1 239 ? 16.179 15.289 -5.522 1.00 89.75 239 SER A CA 1
ATOM 1882 C C . SER A 1 239 ? 15.507 16.481 -6.217 1.00 89.75 239 SER A C 1
ATOM 1884 O O . SER A 1 239 ? 15.784 17.623 -5.861 1.00 89.75 239 SER A O 1
ATOM 1886 N N . ALA A 1 240 ? 14.577 16.236 -7.146 1.00 88.56 240 ALA A N 1
ATOM 1887 C CA . ALA A 1 240 ? 13.829 17.269 -7.865 1.00 88.56 240 ALA A CA 1
ATOM 1888 C C . ALA A 1 240 ? 12.433 17.552 -7.271 1.00 88.56 240 ALA A C 1
ATOM 1890 O O . ALA A 1 240 ? 11.735 18.455 -7.734 1.00 88.56 240 ALA A O 1
ATOM 1891 N N . ALA A 1 241 ? 12.001 16.811 -6.242 1.00 80.25 241 ALA A N 1
ATOM 1892 C CA . ALA A 1 241 ? 10.613 16.823 -5.764 1.00 80.25 241 ALA A CA 1
ATOM 1893 C C . ALA A 1 241 ? 10.119 18.191 -5.250 1.00 80.25 241 ALA A C 1
ATOM 1895 O O . ALA A 1 241 ? 8.919 18.449 -5.278 1.00 80.25 241 ALA A O 1
ATOM 1896 N N . GLY A 1 242 ? 11.018 19.055 -4.761 1.00 74.81 242 GLY A N 1
ATOM 1897 C CA . GLY A 1 242 ? 10.671 20.393 -4.260 1.00 74.81 242 GLY A CA 1
ATOM 1898 C C . GLY A 1 242 ? 10.553 21.475 -5.339 1.00 74.81 242 GLY A C 1
ATOM 1899 O O . GLY A 1 242 ? 9.977 22.526 -5.075 1.00 74.81 242 GLY A O 1
ATOM 1900 N N . GLU A 1 243 ? 11.091 21.230 -6.536 1.00 77.56 243 GLU A N 1
ATOM 1901 C CA . GLU A 1 243 ? 11.156 22.208 -7.634 1.00 77.56 243 GLU A CA 1
ATOM 1902 C C . GLU A 1 243 ? 10.278 21.806 -8.828 1.00 77.56 243 GLU A C 1
ATOM 1904 O O . GLU A 1 243 ? 9.843 22.656 -9.610 1.00 77.56 243 GLU A O 1
ATOM 1909 N N . ALA A 1 244 ? 10.009 20.508 -8.981 1.00 80.06 244 ALA A N 1
ATOM 1910 C CA . ALA A 1 244 ? 9.227 19.983 -10.085 1.00 80.06 244 ALA A CA 1
ATOM 1911 C C . ALA A 1 244 ? 7.761 20.434 -9.997 1.00 80.06 244 ALA A C 1
ATOM 1913 O O . ALA A 1 244 ? 7.111 20.276 -8.966 1.00 80.06 244 ALA A O 1
ATOM 1914 N N . LYS A 1 245 ? 7.222 20.949 -11.110 1.00 83.31 245 LYS A N 1
ATOM 1915 C CA . LYS A 1 245 ? 5.803 21.346 -11.264 1.00 83.31 245 LYS A CA 1
ATOM 1916 C C . LYS A 1 245 ? 4.848 20.163 -11.473 1.00 83.31 245 LYS A C 1
ATOM 1918 O O . LYS A 1 245 ? 3.628 20.312 -11.426 1.00 83.31 245 LYS A O 1
ATOM 1923 N N . ALA A 1 246 ? 5.413 19.005 -11.780 1.00 89.62 246 ALA A N 1
ATOM 1924 C CA . ALA A 1 246 ? 4.714 17.742 -11.886 1.00 89.62 246 ALA A CA 1
ATOM 1925 C C . ALA A 1 246 ? 5.640 16.645 -11.363 1.00 89.62 246 ALA A C 1
ATOM 1927 O O . ALA A 1 246 ? 6.851 16.702 -11.573 1.00 89.62 246 ALA A O 1
ATOM 1928 N N . CYS A 1 247 ? 5.062 15.651 -10.710 1.00 93.75 247 CYS A N 1
ATOM 1929 C CA . CYS A 1 247 ? 5.737 14.453 -10.254 1.00 93.75 247 CYS A CA 1
ATOM 1930 C C . CYS A 1 247 ? 5.233 13.263 -11.068 1.00 93.75 247 CYS A C 1
ATOM 1932 O O . CYS A 1 247 ? 4.025 13.063 -11.201 1.00 93.75 247 CYS A O 1
ATOM 1934 N N . VAL A 1 248 ? 6.161 12.476 -11.606 1.00 96.12 248 VAL A N 1
ATOM 1935 C CA . VAL A 1 248 ? 5.867 11.202 -12.264 1.00 96.12 248 VAL A CA 1
ATOM 1936 C C . VAL A 1 248 ? 6.507 10.078 -11.477 1.00 96.12 248 VAL A C 1
ATOM 1938 O O . VAL A 1 248 ? 7.713 10.111 -11.229 1.00 96.12 248 VAL A O 1
ATOM 1941 N N . THR A 1 249 ? 5.717 9.062 -11.153 1.00 97.44 249 THR A N 1
ATOM 1942 C CA . THR A 1 249 ? 6.204 7.811 -10.569 1.00 97.44 249 THR A CA 1
ATOM 1943 C C . THR A 1 249 ? 5.819 6.623 -11.435 1.00 97.44 249 THR A C 1
ATOM 1945 O O . THR A 1 249 ? 4.838 6.662 -12.182 1.00 97.44 249 THR A O 1
ATOM 1948 N N . LEU A 1 250 ? 6.604 5.556 -11.338 1.00 98.00 250 LEU A N 1
ATOM 1949 C CA . LEU A 1 250 ? 6.420 4.312 -12.066 1.00 98.00 250 LEU A CA 1
ATOM 1950 C C . LEU A 1 250 ? 6.595 3.126 -11.117 1.00 98.00 250 LEU A C 1
ATOM 1952 O O . LEU A 1 250 ? 7.644 2.965 -10.495 1.00 98.00 250 LEU A O 1
ATOM 1956 N N . GLY A 1 251 ? 5.582 2.265 -11.061 1.00 97.12 251 GLY A N 1
ATOM 1957 C CA . GLY A 1 251 ? 5.638 0.965 -10.399 1.00 97.12 251 GLY A CA 1
ATOM 1958 C C . GLY A 1 251 ? 5.470 -0.175 -11.399 1.00 97.12 251 GLY A C 1
ATOM 1959 O O . GLY A 1 251 ? 4.761 -0.034 -12.397 1.00 97.12 251 GLY A O 1
ATOM 1960 N N . LEU A 1 252 ? 6.094 -1.316 -11.114 1.00 96.69 252 LEU A N 1
ATOM 1961 C CA . LEU A 1 252 ? 5.942 -2.554 -11.880 1.00 96.69 252 LEU A CA 1
ATOM 1962 C C . LEU A 1 252 ? 5.237 -3.607 -11.027 1.00 96.69 252 LEU A C 1
ATOM 1964 O O . LEU A 1 252 ? 5.459 -3.693 -9.821 1.00 96.69 252 LEU A O 1
ATOM 1968 N N . THR A 1 253 ? 4.388 -4.409 -11.661 1.00 94.81 253 THR A N 1
ATOM 1969 C CA . THR A 1 253 ? 3.784 -5.589 -11.034 1.00 94.81 253 THR A CA 1
ATOM 1970 C C . THR A 1 253 ? 4.692 -6.803 -11.218 1.00 94.81 253 THR A C 1
ATOM 1972 O O . THR A 1 253 ? 5.590 -6.793 -12.063 1.00 94.81 253 THR A O 1
ATOM 1975 N N . HIS A 1 254 ? 4.438 -7.882 -10.475 1.00 93.44 254 HIS A N 1
ATOM 1976 C CA . HIS A 1 254 ? 5.132 -9.157 -10.690 1.00 93.44 254 HIS A CA 1
ATOM 1977 C C . HIS A 1 254 ? 4.991 -9.657 -12.139 1.00 93.44 254 HIS A C 1
ATOM 1979 O O . HIS A 1 254 ? 5.993 -9.961 -12.785 1.00 93.44 254 HIS A O 1
ATOM 1985 N N . ALA A 1 255 ? 3.780 -9.592 -12.702 1.00 91.06 255 ALA A N 1
ATOM 1986 C CA . ALA A 1 255 ? 3.530 -9.909 -14.110 1.00 91.06 255 ALA A CA 1
ATOM 1987 C C . ALA A 1 255 ? 4.319 -9.001 -15.072 1.00 91.06 255 ALA A C 1
ATOM 1989 O O . ALA A 1 255 ? 4.797 -9.451 -16.111 1.00 91.06 255 ALA A O 1
ATOM 1990 N N . GLY A 1 256 ? 4.505 -7.723 -14.727 1.00 92.88 256 GLY A N 1
ATOM 1991 C CA . GLY A 1 256 ? 5.345 -6.814 -15.505 1.00 92.88 256 GLY A CA 1
ATOM 1992 C C . GLY A 1 256 ? 6.824 -7.174 -15.471 1.00 92.88 256 GLY A C 1
ATOM 1993 O O . GLY A 1 256 ? 7.483 -7.128 -16.506 1.00 92.88 256 GLY A O 1
ATOM 1994 N N . LEU A 1 257 ? 7.341 -7.581 -14.312 1.00 94.00 257 LEU A N 1
ATOM 1995 C CA . LEU A 1 257 ? 8.709 -8.084 -14.183 1.00 94.00 257 LEU A CA 1
ATOM 1996 C C . LEU A 1 257 ? 8.914 -9.363 -15.006 1.00 94.00 257 LEU A C 1
ATOM 1998 O O . LEU A 1 257 ? 9.913 -9.485 -15.715 1.00 94.00 257 LEU A O 1
ATOM 2002 N N . GLN A 1 258 ? 7.942 -10.276 -14.990 1.00 91.38 258 GLN A N 1
ATOM 2003 C CA . GLN A 1 258 ? 7.955 -11.463 -15.844 1.00 91.38 258 GLN A CA 1
ATOM 2004 C C . GLN A 1 258 ? 7.959 -11.084 -17.332 1.00 91.38 258 GLN A C 1
ATOM 2006 O O . GLN A 1 258 ? 8.782 -11.580 -18.099 1.00 91.38 258 GLN A O 1
ATOM 2011 N N . ALA A 1 259 ? 7.109 -10.139 -17.737 1.00 88.56 259 ALA A N 1
ATOM 2012 C CA . ALA A 1 259 ? 7.041 -9.646 -19.112 1.00 88.56 259 ALA A CA 1
ATOM 2013 C C . ALA A 1 259 ? 8.300 -8.876 -19.569 1.00 88.56 259 ALA A C 1
ATOM 2015 O O . ALA A 1 259 ? 8.495 -8.685 -20.768 1.00 88.56 259 ALA A O 1
ATOM 2016 N N . LEU A 1 260 ? 9.170 -8.448 -18.647 1.00 91.00 260 LEU A N 1
ATOM 2017 C CA . LEU A 1 260 ? 10.494 -7.876 -18.942 1.00 91.00 260 LEU A CA 1
ATOM 2018 C C . LEU A 1 260 ? 11.595 -8.943 -19.104 1.00 91.00 260 LEU A C 1
ATOM 2020 O O . LEU A 1 260 ? 12.738 -8.603 -19.448 1.00 91.00 260 LEU A O 1
ATOM 2024 N N . GLY A 1 261 ? 11.254 -10.213 -18.871 1.00 89.81 261 GLY A N 1
ATOM 2025 C CA . GLY A 1 261 ? 12.150 -11.356 -19.007 1.00 89.81 261 GLY A CA 1
ATOM 2026 C C . GLY A 1 261 ? 13.054 -11.568 -17.799 1.00 89.81 261 GLY A C 1
ATOM 2027 O O . GLY A 1 261 ? 14.198 -11.985 -17.969 1.00 89.81 261 GLY A O 1
ATOM 2028 N N . LEU A 1 262 ? 12.601 -11.227 -16.586 1.00 90.94 262 LEU A N 1
ATOM 2029 C CA . LEU A 1 262 ? 13.363 -11.568 -15.384 1.00 90.94 262 LEU A CA 1
ATOM 2030 C C . LEU A 1 262 ? 13.386 -13.099 -15.183 1.00 90.94 262 LEU A C 1
ATOM 2032 O O . LEU A 1 262 ? 12.354 -13.745 -15.368 1.00 90.94 262 LEU A O 1
ATOM 2036 N N . PRO A 1 263 ? 14.531 -13.685 -14.778 1.00 90.94 263 PRO A N 1
ATOM 2037 C CA . PRO A 1 263 ? 14.625 -15.107 -14.456 1.00 90.94 263 PRO A CA 1
ATOM 2038 C C . PRO A 1 263 ? 13.613 -15.543 -13.392 1.00 90.94 263 PRO A C 1
ATOM 2040 O O . PRO A 1 263 ? 13.427 -14.849 -12.391 1.00 90.94 263 PRO A O 1
ATOM 2043 N N . GLN A 1 264 ? 13.039 -16.737 -13.564 1.00 86.44 264 GLN A N 1
ATOM 2044 C CA . GLN A 1 264 ? 12.029 -17.290 -12.654 1.00 86.44 264 GLN A CA 1
ATOM 2045 C C . GLN A 1 264 ? 12.506 -17.344 -11.195 1.00 86.44 264 GLN A C 1
ATOM 2047 O O . GLN A 1 264 ? 11.756 -16.989 -10.295 1.00 86.44 264 GLN A O 1
ATOM 2052 N N . GLN A 1 265 ? 13.779 -17.680 -10.962 1.00 86.25 265 GLN A N 1
ATOM 2053 C CA . GLN A 1 265 ? 14.362 -17.689 -9.618 1.00 86.25 265 GLN A CA 1
ATOM 2054 C C . GLN A 1 265 ? 14.226 -16.327 -8.913 1.00 86.25 265 GLN A C 1
ATOM 2056 O O . GLN A 1 265 ? 13.784 -16.271 -7.773 1.00 86.25 265 GLN A O 1
ATOM 2061 N N . ILE A 1 266 ? 14.514 -15.224 -9.616 1.00 88.31 266 ILE A N 1
ATOM 2062 C CA . ILE A 1 266 ? 14.368 -13.868 -9.063 1.00 88.31 266 ILE A CA 1
ATOM 2063 C C . ILE A 1 266 ? 12.887 -13.534 -8.851 1.00 88.31 266 ILE A C 1
ATOM 2065 O O . ILE A 1 266 ? 12.528 -12.894 -7.864 1.00 88.31 266 ILE A O 1
ATOM 2069 N N . LEU A 1 267 ? 12.013 -13.962 -9.768 1.00 87.81 267 LEU A N 1
ATOM 2070 C CA . LEU A 1 267 ? 10.567 -13.770 -9.636 1.00 87.81 267 LEU A CA 1
ATOM 2071 C C . LEU A 1 267 ? 9.997 -14.482 -8.401 1.00 87.81 267 LEU A C 1
ATOM 2073 O O . LEU A 1 267 ? 9.031 -13.980 -7.827 1.00 87.81 267 LEU A O 1
ATOM 2077 N N . ASP A 1 268 ? 10.586 -15.606 -7.992 1.00 84.50 268 ASP A N 1
ATOM 2078 C CA . ASP A 1 268 ? 10.178 -16.393 -6.825 1.00 84.50 268 ASP A CA 1
ATOM 2079 C C . ASP A 1 268 ? 10.719 -15.866 -5.492 1.00 84.50 268 ASP A C 1
ATOM 2081 O O . ASP A 1 268 ? 10.101 -16.102 -4.448 1.00 84.50 268 ASP A O 1
ATOM 2085 N N . ASP A 1 269 ? 11.801 -15.087 -5.526 1.00 83.06 269 ASP A N 1
ATOM 2086 C CA . ASP A 1 269 ? 12.372 -14.433 -4.344 1.00 83.06 269 ASP A CA 1
ATOM 2087 C C . ASP A 1 269 ? 11.487 -13.292 -3.808 1.00 83.06 269 ASP A C 1
ATOM 2089 O O . ASP A 1 269 ? 11.596 -12.910 -2.638 1.00 83.06 269 ASP A O 1
ATOM 2093 N N . PHE A 1 270 ? 10.564 -12.768 -4.625 1.00 83.94 270 PHE A N 1
ATOM 2094 C CA . PHE A 1 270 ? 9.608 -11.750 -4.188 1.00 83.94 270 PHE A CA 1
ATOM 2095 C C . PHE A 1 270 ? 8.626 -12.279 -3.120 1.00 83.94 270 PHE A C 1
ATOM 2097 O O . PHE A 1 270 ? 8.211 -13.446 -3.152 1.00 83.94 270 PHE A O 1
ATOM 2104 N N . PRO A 1 271 ? 8.160 -11.415 -2.192 1.00 82.62 271 PRO A N 1
ATOM 2105 C CA . PRO A 1 271 ? 7.150 -11.779 -1.205 1.00 82.62 271 PRO A CA 1
ATOM 2106 C C . PRO A 1 271 ? 5.906 -12.381 -1.859 1.00 82.62 271 PRO A C 1
ATOM 2108 O O . PRO A 1 271 ? 5.408 -11.862 -2.857 1.00 82.62 271 PRO A O 1
ATOM 2111 N N . VAL A 1 272 ? 5.355 -13.436 -1.250 1.00 78.44 272 VAL A N 1
ATOM 2112 C CA . VAL A 1 272 ? 4.154 -14.139 -1.743 1.00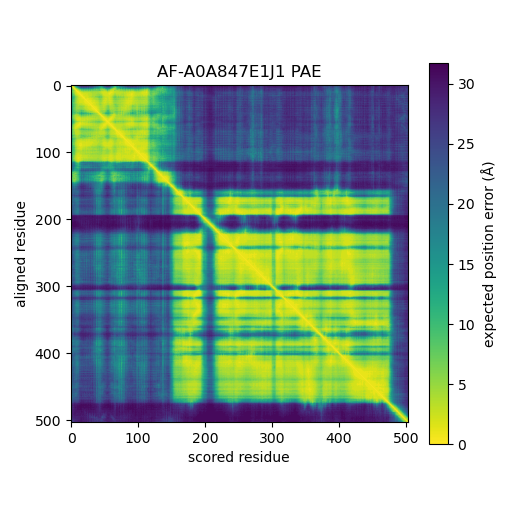 78.44 272 VAL A CA 1
ATOM 2113 C C . VAL A 1 272 ? 3.019 -13.158 -2.047 1.00 78.44 272 VAL A C 1
ATOM 2115 O O . VAL A 1 272 ? 2.403 -13.242 -3.102 1.00 78.44 272 VAL A O 1
ATOM 2118 N N . ALA A 1 273 ? 2.810 -12.163 -1.179 1.00 80.69 273 ALA A N 1
ATOM 2119 C CA . ALA A 1 273 ? 1.780 -11.147 -1.376 1.00 80.69 273 ALA A CA 1
ATOM 2120 C C . ALA A 1 273 ? 1.953 -10.327 -2.670 1.00 80.69 273 ALA A C 1
ATOM 2122 O O . ALA A 1 273 ? 0.959 -9.963 -3.295 1.00 80.69 273 ALA A O 1
ATOM 2123 N N . PHE A 1 274 ? 3.195 -10.053 -3.081 1.00 87.19 274 PHE A N 1
ATOM 2124 C CA . PHE A 1 274 ? 3.496 -9.347 -4.327 1.00 87.19 274 PHE A CA 1
ATOM 2125 C C . PHE A 1 274 ? 3.389 -10.267 -5.551 1.00 87.19 274 PHE A C 1
ATOM 2127 O O . PHE A 1 274 ? 2.916 -9.823 -6.593 1.00 87.19 274 PHE A O 1
ATOM 2134 N N . ARG A 1 275 ? 3.780 -11.545 -5.415 1.00 86.50 275 ARG A N 1
ATOM 2135 C CA . ARG A 1 275 ? 3.673 -12.557 -6.483 1.00 86.50 275 ARG A CA 1
ATOM 2136 C C . ARG A 1 275 ? 2.219 -12.899 -6.820 1.00 86.50 275 ARG A C 1
ATOM 2138 O O . ARG A 1 275 ? 1.850 -12.913 -7.986 1.00 86.50 275 ARG A O 1
ATOM 2145 N N . GLU A 1 276 ? 1.390 -13.146 -5.806 1.00 82.75 276 GLU A N 1
ATOM 2146 C CA . GLU A 1 276 ? -0.033 -13.492 -5.973 1.00 82.75 276 GLU A CA 1
ATOM 2147 C C . GLU A 1 276 ? -0.876 -12.305 -6.466 1.00 82.75 276 GLU A C 1
ATOM 2149 O O . GLU A 1 276 ? -1.847 -12.476 -7.204 1.00 82.75 276 GLU A O 1
ATOM 2154 N N . GLY A 1 277 ? -0.525 -11.091 -6.034 1.00 84.69 277 GLY A N 1
ATOM 2155 C CA . GLY A 1 277 ? -1.314 -9.893 -6.290 1.00 84.69 277 GLY A CA 1
ATOM 2156 C C . GLY A 1 277 ? -2.628 -9.835 -5.489 1.00 84.69 277 GLY A C 1
ATOM 2157 O O . GLY A 1 277 ? -2.970 -10.744 -4.729 1.00 84.69 277 GLY A O 1
ATOM 2158 N N . PRO A 1 278 ? -3.384 -8.731 -5.617 1.00 86.00 278 PRO A N 1
ATOM 2159 C CA . PRO A 1 278 ? -4.542 -8.469 -4.765 1.00 86.00 278 PRO A CA 1
ATOM 2160 C C . PRO A 1 278 ? -5.753 -9.356 -5.078 1.00 86.00 278 PRO A C 1
ATOM 2162 O O . PRO A 1 278 ? -6.467 -9.722 -4.153 1.00 86.00 278 PRO A O 1
ATOM 2165 N N . ALA A 1 279 ? -5.981 -9.733 -6.343 1.00 85.44 279 ALA A N 1
ATOM 2166 C CA . ALA A 1 279 ? -7.169 -10.497 -6.740 1.00 85.44 279 ALA A CA 1
ATOM 2167 C C . ALA A 1 279 ? -7.193 -11.902 -6.117 1.00 85.44 279 ALA A C 1
ATOM 2169 O O . ALA A 1 279 ? -8.193 -12.301 -5.530 1.00 85.44 279 ALA A O 1
ATOM 2170 N N . VAL A 1 280 ? -6.063 -12.618 -6.161 1.00 84.56 280 VAL A N 1
ATOM 2171 C CA . VAL A 1 280 ? -5.903 -13.932 -5.506 1.00 84.56 280 VAL A CA 1
ATOM 2172 C C . VAL A 1 280 ? -6.063 -13.821 -3.986 1.00 84.56 280 VAL A C 1
ATOM 2174 O O . VAL A 1 280 ? -6.514 -14.751 -3.325 1.00 84.56 280 VAL A O 1
ATOM 2177 N N . ARG A 1 281 ? -5.716 -12.664 -3.417 1.00 84.62 281 ARG A N 1
ATOM 2178 C CA . ARG A 1 281 ? -5.724 -12.408 -1.972 1.00 84.62 281 ARG A CA 1
ATOM 2179 C C . ARG A 1 281 ? -6.992 -11.715 -1.480 1.00 84.62 281 ARG A C 1
ATOM 2181 O O . ARG A 1 281 ? -7.034 -11.338 -0.312 1.00 84.62 281 ARG A O 1
ATOM 2188 N N . ALA A 1 282 ? -8.002 -11.538 -2.327 1.00 85.62 282 ALA A N 1
ATOM 2189 C CA . ALA A 1 282 ? -9.161 -10.701 -2.038 1.00 85.62 282 ALA A CA 1
ATOM 2190 C C . ALA A 1 282 ? -9.879 -11.091 -0.739 1.00 85.62 282 ALA A C 1
ATOM 2192 O O . ALA A 1 282 ? -10.110 -10.237 0.114 1.00 85.62 282 ALA A O 1
ATOM 2193 N N . GLU A 1 283 ? -10.117 -12.385 -0.515 1.00 81.62 283 GLU A N 1
ATOM 2194 C CA . GLU A 1 283 ? -10.736 -12.872 0.723 1.00 81.62 283 GLU A CA 1
ATOM 2195 C C . GLU A 1 283 ? -9.907 -12.507 1.969 1.00 81.62 283 GLU A C 1
ATOM 2197 O O . GLU A 1 283 ? -10.445 -11.976 2.940 1.00 81.62 283 GLU A O 1
ATOM 2202 N N . ARG A 1 284 ? -8.575 -12.676 1.911 1.00 80.12 284 ARG A N 1
ATOM 2203 C CA . ARG A 1 284 ? -7.645 -12.282 2.991 1.00 80.12 284 ARG A CA 1
ATOM 2204 C C . ARG A 1 284 ? -7.647 -10.770 3.241 1.00 80.12 284 ARG A C 1
ATOM 2206 O O . ARG A 1 284 ? -7.365 -10.336 4.355 1.00 80.12 284 ARG A O 1
ATOM 2213 N N . LEU A 1 285 ? -7.912 -9.973 2.205 1.00 83.56 285 LEU A N 1
ATOM 2214 C CA . LEU A 1 285 ? -7.988 -8.511 2.265 1.00 83.56 285 LEU A CA 1
ATOM 2215 C C . LEU A 1 285 ? -9.370 -7.999 2.711 1.00 83.56 285 LEU A C 1
ATOM 2217 O O . LEU A 1 285 ? -9.516 -6.799 2.940 1.00 83.56 285 LEU A O 1
ATOM 2221 N N . GLY A 1 286 ? -10.360 -8.889 2.859 1.00 89.31 286 GLY A N 1
ATOM 2222 C CA . GLY A 1 286 ? -11.747 -8.545 3.184 1.00 89.31 286 GLY A CA 1
ATOM 2223 C C . GLY A 1 286 ? -12.589 -8.116 1.976 1.00 89.31 286 GLY A C 1
ATOM 2224 O O . GLY A 1 286 ? -13.728 -7.674 2.142 1.00 89.31 286 GLY A O 1
ATOM 2225 N N . ASP A 1 287 ? -12.065 -8.273 0.762 1.00 90.38 287 ASP A N 1
ATOM 2226 C CA . ASP A 1 287 ? -12.712 -7.891 -0.490 1.00 90.38 287 ASP A CA 1
ATOM 2227 C C . ASP A 1 287 ? -13.681 -8.997 -0.927 1.00 90.38 287 ASP A C 1
ATOM 2229 O O . ASP A 1 287 ? -13.370 -9.861 -1.743 1.00 90.38 287 ASP A O 1
ATOM 2233 N N . THR A 1 288 ? -14.866 -8.996 -0.313 1.00 91.12 288 THR A N 1
ATOM 2234 C CA . THR A 1 288 ? -15.920 -10.006 -0.500 1.00 91.12 288 THR A CA 1
ATOM 2235 C C . THR A 1 288 ? -17.270 -9.360 -0.824 1.00 91.12 288 THR A C 1
ATOM 2237 O O . THR A 1 288 ? -17.457 -8.145 -0.683 1.00 91.12 288 THR A O 1
ATOM 2240 N N . GLY A 1 289 ? -18.240 -10.162 -1.278 1.00 93.19 289 GLY A N 1
ATOM 2241 C CA . GLY A 1 289 ? -19.577 -9.677 -1.634 1.00 93.19 289 GLY A CA 1
ATOM 2242 C C . GLY A 1 289 ? -19.509 -8.588 -2.707 1.00 93.19 289 GLY A C 1
ATOM 2243 O O . GLY A 1 289 ? -18.889 -8.786 -3.743 1.00 93.19 289 GLY A O 1
ATOM 2244 N N . ARG A 1 290 ? -20.086 -7.406 -2.442 1.00 91.00 290 ARG A N 1
ATOM 2245 C CA . ARG A 1 290 ? -20.053 -6.265 -3.382 1.00 91.00 290 ARG A CA 1
ATOM 2246 C C . ARG A 1 290 ? -18.642 -5.760 -3.716 1.00 91.00 290 ARG A C 1
ATOM 2248 O O . ARG A 1 290 ? -18.468 -5.096 -4.729 1.00 91.00 290 ARG A O 1
ATOM 2255 N N . ASN A 1 291 ? -17.660 -6.068 -2.868 1.00 90.62 291 ASN A N 1
ATOM 2256 C CA . ASN A 1 291 ? -16.263 -5.674 -3.043 1.00 90.62 291 ASN A CA 1
ATOM 2257 C C . ASN A 1 291 ? -15.407 -6.795 -3.651 1.00 90.62 291 ASN A C 1
ATOM 2259 O O . ASN A 1 291 ? -14.193 -6.635 -3.727 1.00 90.62 291 ASN A O 1
ATOM 2263 N N . ALA A 1 292 ? -15.999 -7.933 -4.026 1.00 90.69 292 ALA A N 1
ATOM 2264 C CA . ALA A 1 292 ? -15.259 -9.067 -4.563 1.00 90.69 292 ALA A CA 1
ATOM 2265 C C . ALA A 1 292 ? -14.620 -8.748 -5.935 1.00 90.69 292 ALA A C 1
ATOM 2267 O O . ALA A 1 292 ? -15.106 -7.853 -6.641 1.00 90.69 292 ALA A O 1
ATOM 2268 N N . PRO A 1 293 ? -13.538 -9.450 -6.330 1.00 88.38 293 PRO A N 1
ATOM 2269 C CA . PRO A 1 293 ? -12.781 -9.152 -7.546 1.00 88.38 293 PRO A CA 1
ATOM 2270 C C . PRO A 1 293 ? -13.609 -9.095 -8.823 1.00 88.38 293 PRO A C 1
ATOM 2272 O O . PRO A 1 293 ? -13.269 -8.340 -9.727 1.00 88.38 293 PRO A O 1
ATOM 2275 N N . GLU A 1 294 ? -14.715 -9.834 -8.910 1.00 86.75 294 GLU A N 1
ATOM 2276 C CA . GLU A 1 294 ? -15.589 -9.856 -10.089 1.00 86.75 294 GLU A CA 1
ATOM 2277 C C . GLU A 1 294 ? -16.271 -8.500 -10.338 1.00 86.75 294 GLU A C 1
ATOM 2279 O O . GLU A 1 294 ? -16.730 -8.227 -11.450 1.00 86.75 294 GLU A O 1
ATOM 2284 N N . HIS A 1 295 ? -16.321 -7.645 -9.315 1.00 87.69 295 HIS A N 1
ATOM 2285 C CA . HIS A 1 295 ? -16.891 -6.301 -9.358 1.00 87.69 295 HIS A CA 1
ATOM 2286 C C . HIS A 1 295 ? -15.834 -5.201 -9.493 1.00 87.69 295 HIS A C 1
ATOM 2288 O O . HIS A 1 295 ? -16.179 -4.021 -9.584 1.00 87.69 295 HIS A O 1
ATOM 2294 N N . TRP A 1 296 ? -14.545 -5.549 -9.516 1.00 87.81 296 TRP A N 1
ATOM 2295 C CA . TRP A 1 296 ? -13.491 -4.551 -9.617 1.00 87.81 296 TRP A CA 1
ATOM 2296 C C . TRP A 1 296 ? -13.465 -3.901 -10.993 1.00 87.81 296 TRP A C 1
ATOM 2298 O O . TRP A 1 296 ? -13.592 -4.533 -12.039 1.00 87.81 296 TRP A O 1
ATOM 2308 N N . SER A 1 297 ? -13.233 -2.596 -10.986 1.00 79.94 297 SER A N 1
ATOM 2309 C CA . SER A 1 297 ? -13.157 -1.798 -12.205 1.00 79.94 297 SER A CA 1
ATOM 2310 C C . SER A 1 297 ? -11.753 -1.753 -12.824 1.00 79.94 297 SER A C 1
ATOM 2312 O O . SER A 1 297 ? -11.583 -1.202 -13.909 1.00 79.94 297 SER A O 1
ATOM 2314 N N . ILE A 1 298 ? -10.749 -2.313 -12.140 1.00 80.88 298 ILE A N 1
ATOM 2315 C CA . ILE A 1 298 ? -9.352 -2.420 -12.578 1.00 80.88 298 ILE A CA 1
ATOM 2316 C C . ILE A 1 298 ? -8.778 -3.782 -12.154 1.00 80.88 298 ILE A C 1
ATOM 2318 O O . ILE A 1 298 ? -9.205 -4.344 -11.150 1.00 80.88 298 ILE A O 1
ATOM 2322 N N . GLY A 1 299 ? -7.790 -4.300 -12.891 1.00 67.31 299 GLY A N 1
ATOM 2323 C CA . GLY A 1 299 ? -7.026 -5.489 -12.475 1.00 67.31 299 GLY A CA 1
ATOM 2324 C C . GLY A 1 299 ? -7.765 -6.833 -12.568 1.00 67.31 299 GLY A C 1
ATOM 2325 O O . GLY A 1 299 ? -7.399 -7.766 -11.859 1.00 67.31 299 GLY A O 1
ATOM 2326 N N . LEU A 1 300 ? -8.793 -6.945 -13.420 1.00 64.62 300 LEU A N 1
ATOM 2327 C CA . LEU A 1 300 ? -9.604 -8.161 -13.550 1.00 64.62 300 LEU A CA 1
ATOM 2328 C C . LEU A 1 300 ? -8.816 -9.351 -14.147 1.00 64.62 300 LEU A C 1
ATOM 2330 O O . LEU A 1 300 ? -8.255 -9.215 -15.237 1.00 64.62 300 LEU A O 1
ATOM 2334 N N . PRO A 1 301 ? -8.853 -10.543 -13.517 1.00 50.72 301 PRO A N 1
ATOM 2335 C CA . PRO A 1 301 ? -8.118 -11.727 -13.975 1.00 50.72 301 PRO A CA 1
ATOM 2336 C C . PRO A 1 301 ? -8.775 -12.493 -15.142 1.00 50.72 301 PRO A C 1
ATOM 2338 O O . PRO A 1 301 ? -8.113 -13.297 -15.788 1.00 50.72 301 PRO A O 1
ATOM 2341 N N . HIS A 1 302 ? -10.059 -12.271 -15.455 1.00 47.75 302 HIS A N 1
ATOM 2342 C CA . HIS A 1 302 ? -10.825 -13.152 -16.364 1.00 47.75 302 HIS A CA 1
ATOM 2343 C C . HIS A 1 302 ? -10.978 -12.673 -17.814 1.00 47.75 302 HIS A C 1
ATOM 2345 O O . HIS A 1 302 ? -11.746 -13.248 -18.586 1.00 47.75 302 HIS A O 1
ATOM 2351 N N . ARG A 1 303 ? -10.238 -11.645 -18.233 1.00 46.84 303 ARG A N 1
ATOM 2352 C CA . ARG A 1 303 ? -10.086 -11.327 -19.657 1.00 46.84 303 ARG A CA 1
ATOM 2353 C C . ARG A 1 303 ? -8.599 -11.235 -19.952 1.00 46.84 303 ARG A C 1
ATOM 2355 O O . ARG A 1 303 ? -7.961 -10.285 -19.512 1.00 46.84 303 ARG A O 1
ATOM 2362 N N . ASN A 1 304 ? -8.073 -12.153 -20.764 1.00 42.72 304 ASN A N 1
ATOM 2363 C CA . ASN A 1 304 ? -6.697 -12.150 -21.298 1.00 42.72 304 ASN A CA 1
ATOM 2364 C C . ASN A 1 304 ? -6.299 -10.858 -22.067 1.00 42.72 304 ASN A C 1
ATOM 2366 O O . ASN A 1 304 ? -5.243 -10.801 -22.681 1.00 42.72 304 ASN A O 1
ATOM 2370 N N . ALA A 1 305 ? -7.113 -9.799 -22.016 1.00 44.91 305 ALA A N 1
ATOM 2371 C CA . ALA A 1 305 ? -6.836 -8.455 -22.508 1.00 44.91 305 ALA A CA 1
ATOM 2372 C C . ALA A 1 305 ? -6.386 -7.456 -21.405 1.00 44.91 305 ALA A C 1
ATOM 2374 O O . ALA A 1 305 ? -6.233 -6.273 -21.701 1.00 44.91 305 ALA A O 1
ATOM 2375 N N . GLY A 1 306 ? -6.203 -7.877 -20.142 1.00 57.47 306 GLY A N 1
ATOM 2376 C CA . GLY A 1 306 ? -6.196 -6.948 -18.997 1.00 57.47 306 GLY A CA 1
ATOM 2377 C C . GLY A 1 306 ? -5.017 -6.958 -18.018 1.00 57.47 306 GLY A C 1
ATOM 2378 O O . GLY A 1 306 ? -5.070 -6.182 -17.065 1.00 57.47 306 GLY A O 1
ATOM 2379 N N . LEU A 1 307 ? -3.980 -7.793 -18.183 1.00 79.75 307 LEU A N 1
ATOM 2380 C CA . LEU A 1 307 ? -2.876 -7.828 -17.209 1.00 79.75 307 LEU A CA 1
ATOM 2381 C C . LEU A 1 307 ? -2.149 -6.476 -17.161 1.00 79.75 307 LEU A C 1
ATOM 2383 O O . LEU A 1 307 ? -1.645 -5.974 -18.170 1.00 79.75 307 LEU A O 1
ATOM 2387 N N . VAL A 1 308 ? -2.119 -5.885 -15.967 1.00 89.62 308 VAL A N 1
ATOM 2388 C CA . VAL A 1 308 ? -1.399 -4.643 -15.679 1.00 89.62 308 VAL A CA 1
ATOM 2389 C C . VAL A 1 308 ? 0.043 -5.020 -15.372 1.00 89.62 308 VAL A C 1
ATOM 2391 O O . VAL A 1 308 ? 0.314 -5.680 -14.372 1.00 89.62 308 VAL A O 1
ATOM 2394 N N . HIS A 1 309 ? 0.968 -4.619 -16.236 1.00 93.44 309 HIS A N 1
ATOM 2395 C CA . HIS A 1 309 ? 2.407 -4.834 -16.072 1.00 93.44 309 HIS A CA 1
ATOM 2396 C C . HIS A 1 309 ? 3.063 -3.691 -15.290 1.00 93.44 309 HIS A C 1
ATOM 2398 O O . HIS A 1 309 ? 4.022 -3.904 -14.550 1.00 93.44 309 HIS A O 1
ATOM 2404 N N . GLY A 1 310 ? 2.530 -2.478 -15.402 1.00 95.62 310 GLY A N 1
ATOM 2405 C CA . GLY A 1 310 ? 2.992 -1.345 -14.616 1.00 95.62 310 GLY A CA 1
ATOM 2406 C C . GLY A 1 310 ? 1.932 -0.271 -14.452 1.00 95.62 310 GLY A C 1
ATOM 2407 O O . GLY A 1 310 ? 0.899 -0.283 -15.124 1.00 95.62 310 GLY A O 1
ATOM 2408 N N . ILE A 1 311 ? 2.198 0.650 -13.532 1.00 96.81 311 ILE A N 1
ATOM 2409 C CA . ILE A 1 311 ? 1.363 1.817 -13.257 1.00 96.81 311 ILE A CA 1
ATOM 2410 C C . ILE A 1 311 ? 2.259 3.050 -13.307 1.00 96.81 311 ILE A C 1
ATOM 2412 O O . ILE A 1 311 ? 3.226 3.137 -12.550 1.00 96.81 311 ILE A O 1
ATOM 2416 N N . VAL A 1 312 ? 1.923 4.002 -14.177 1.00 97.94 312 VAL A N 1
ATOM 2417 C CA . VAL A 1 312 ? 2.502 5.351 -14.160 1.00 97.94 312 VAL A CA 1
ATOM 2418 C C . VAL A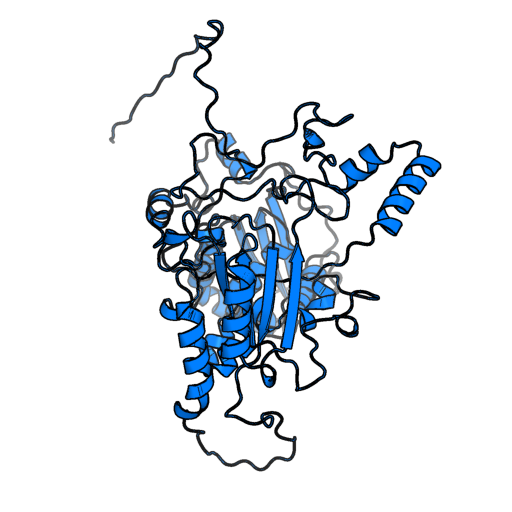 1 312 ? 1.524 6.278 -13.455 1.00 97.94 312 VAL A C 1
ATOM 2420 O O . VAL A 1 312 ? 0.345 6.303 -13.806 1.00 97.94 312 VAL A O 1
ATOM 2423 N N . SER A 1 313 ? 2.004 7.044 -12.480 1.00 97.25 313 SER A N 1
ATOM 2424 C CA . SER A 1 313 ? 1.214 8.083 -11.814 1.00 97.25 313 SER A CA 1
ATOM 2425 C C . SER A 1 313 ? 1.780 9.454 -12.136 1.00 97.25 313 SER A C 1
ATOM 2427 O O . SER A 1 313 ? 2.989 9.648 -12.069 1.00 97.25 313 SER A O 1
ATOM 2429 N N . ILE A 1 314 ? 0.905 10.396 -12.462 1.00 95.88 314 ILE A N 1
ATOM 2430 C CA . ILE A 1 314 ? 1.227 11.801 -12.706 1.00 95.88 314 ILE A CA 1
ATOM 2431 C C . ILE A 1 314 ? 0.515 12.610 -11.632 1.00 95.88 314 ILE A C 1
ATOM 2433 O O . ILE A 1 314 ? -0.696 12.482 -11.500 1.00 95.88 314 ILE A O 1
ATOM 2437 N N . LEU A 1 315 ? 1.242 13.441 -10.893 1.00 93.12 315 LEU A N 1
ATOM 2438 C CA . LEU A 1 315 ? 0.708 14.340 -9.872 1.00 93.12 315 LEU A CA 1
ATOM 2439 C C . LEU A 1 315 ? 1.128 15.772 -10.227 1.00 93.12 315 LEU A C 1
ATOM 2441 O O . LEU A 1 315 ? 2.322 16.025 -10.373 1.00 93.12 315 LEU A O 1
ATOM 2445 N N . SER A 1 316 ? 0.195 16.707 -10.415 1.00 90.00 316 SER A N 1
ATOM 2446 C CA . SER A 1 316 ? 0.527 18.090 -10.814 1.00 90.00 316 SER A CA 1
ATOM 2447 C C . SER A 1 316 ? -0.587 19.096 -10.501 1.00 90.00 316 SER A C 1
ATOM 2449 O O . SER A 1 316 ? -1.739 18.717 -10.287 1.00 90.00 316 SER A O 1
ATOM 2451 N N . ASP A 1 317 ? -0.231 20.382 -10.554 1.00 77.62 317 ASP A N 1
ATOM 2452 C CA . ASP A 1 317 ? -1.136 21.526 -10.460 1.00 77.62 317 ASP A CA 1
ATOM 2453 C C . ASP A 1 317 ? -1.380 22.106 -11.880 1.00 77.62 317 ASP A C 1
ATOM 2455 O O . ASP A 1 317 ? -0.631 22.930 -12.406 1.00 77.62 317 ASP A O 1
ATOM 2459 N N . GLU A 1 318 ? -2.419 21.573 -12.530 1.00 70.25 318 GLU A N 1
ATOM 2460 C CA . GLU A 1 318 ? -3.104 21.972 -13.781 1.00 70.25 318 GLU A CA 1
ATOM 2461 C C . GLU A 1 318 ? -2.295 22.184 -15.084 1.00 70.25 318 GLU A C 1
ATOM 2463 O O . GLU A 1 318 ? -2.543 21.475 -16.058 1.00 70.25 318 GLU A O 1
ATOM 2468 N N . HIS A 1 319 ? -1.351 23.127 -15.185 1.00 70.31 319 HIS A N 1
ATOM 2469 C CA . HIS A 1 319 ? -0.862 23.573 -16.509 1.00 70.31 319 HIS A CA 1
ATOM 2470 C C . HIS A 1 319 ? 0.053 22.579 -17.251 1.00 70.31 319 HIS A C 1
ATOM 2472 O O . HIS A 1 319 ? 0.031 22.529 -18.481 1.00 70.31 319 HIS A O 1
ATOM 2478 N N . GLU A 1 320 ? 0.863 21.789 -16.541 1.00 77.00 320 GLU A N 1
ATOM 2479 C CA . GLU A 1 320 ? 1.745 20.777 -17.159 1.00 77.00 320 GLU A CA 1
ATOM 2480 C C . GLU A 1 320 ? 1.083 19.393 -17.253 1.00 77.00 320 GLU A C 1
ATOM 2482 O O . GLU A 1 320 ? 1.588 18.504 -17.946 1.00 77.00 320 GLU A O 1
ATOM 2487 N N . PHE A 1 321 ? -0.061 19.213 -16.587 1.00 87.81 321 PHE A N 1
ATOM 2488 C CA . PHE A 1 321 ? -0.713 17.921 -16.414 1.00 87.81 321 PHE A CA 1
ATOM 2489 C C . PHE A 1 321 ? -1.159 17.317 -17.748 1.00 87.81 321 PHE A C 1
ATOM 2491 O O . PHE A 1 321 ? -0.728 16.219 -18.099 1.00 87.81 321 PHE A O 1
ATOM 2498 N N . ASP A 1 322 ? -1.945 18.052 -18.539 1.00 89.94 322 ASP A N 1
ATOM 2499 C CA . ASP A 1 322 ? -2.503 17.540 -19.798 1.00 89.94 322 ASP A CA 1
ATOM 2500 C C . ASP A 1 322 ? -1.423 17.231 -20.835 1.00 89.94 322 ASP A C 1
ATOM 2502 O O . ASP A 1 322 ? -1.490 16.227 -21.551 1.00 89.94 322 ASP A O 1
ATOM 2506 N N . ARG A 1 323 ? -0.383 18.070 -20.894 1.00 89.69 323 ARG A N 1
ATOM 2507 C CA . ARG A 1 323 ? 0.752 17.877 -21.800 1.00 89.69 323 ARG A CA 1
ATOM 2508 C C . ARG A 1 323 ? 1.512 16.598 -21.458 1.00 89.69 323 ARG A C 1
ATOM 2510 O O . ARG A 1 323 ? 1.834 15.810 -22.351 1.00 89.69 323 ARG A O 1
ATOM 2517 N N . LEU A 1 324 ? 1.815 16.400 -20.179 1.00 92.12 324 LEU A N 1
ATOM 2518 C CA . LEU A 1 324 ? 2.549 15.239 -19.692 1.00 92.12 324 LEU A CA 1
ATOM 2519 C C . LEU A 1 324 ? 1.712 13.959 -19.803 1.00 92.12 324 LEU A C 1
ATOM 2521 O O . LEU A 1 324 ? 2.213 12.947 -20.294 1.00 92.12 324 LEU A O 1
ATOM 2525 N N . ALA A 1 325 ? 0.425 14.027 -19.461 1.00 93.69 325 ALA A N 1
ATOM 2526 C CA . ALA A 1 325 ? -0.527 12.940 -19.648 1.00 93.69 325 ALA A CA 1
ATOM 2527 C C . ALA A 1 325 ? -0.650 12.548 -21.126 1.00 93.69 325 ALA A C 1
ATOM 2529 O O . ALA A 1 325 ? -0.546 11.370 -21.461 1.00 93.69 325 ALA A O 1
ATOM 2530 N N . GLY A 1 326 ? -0.787 13.518 -22.035 1.00 94.62 326 GLY A N 1
ATOM 2531 C CA . GLY A 1 326 ? -0.809 13.275 -23.479 1.00 94.62 326 GLY A CA 1
ATOM 2532 C C . GLY A 1 326 ? 0.478 12.621 -23.991 1.00 94.62 326 GLY A C 1
ATOM 2533 O O . GLY A 1 326 ? 0.420 11.675 -24.783 1.00 94.62 326 GLY A O 1
ATOM 2534 N N . ARG A 1 327 ? 1.644 13.060 -23.495 1.00 95.31 327 ARG A N 1
ATOM 2535 C CA . ARG A 1 327 ? 2.943 12.446 -23.817 1.00 95.31 327 ARG A CA 1
ATOM 2536 C C . ARG A 1 327 ? 3.013 10.996 -23.333 1.00 95.31 327 ARG A C 1
ATOM 2538 O O . ARG A 1 327 ? 3.390 10.131 -24.117 1.00 95.31 327 ARG A O 1
ATOM 2545 N N . ILE A 1 328 ? 2.633 10.719 -22.086 1.00 96.00 328 ILE A N 1
ATOM 2546 C CA . ILE A 1 328 ? 2.669 9.367 -21.503 1.00 96.00 328 ILE A CA 1
ATOM 2547 C C . ILE A 1 328 ? 1.674 8.433 -22.203 1.00 96.00 328 ILE A C 1
ATOM 2549 O O . ILE A 1 328 ? 2.062 7.334 -22.596 1.00 96.00 328 ILE A O 1
ATOM 2553 N N . ARG A 1 329 ? 0.439 8.881 -22.465 1.00 95.50 329 ARG A N 1
ATOM 2554 C CA . ARG A 1 329 ? -0.547 8.121 -23.257 1.00 95.50 329 ARG A CA 1
ATOM 2555 C C . ARG A 1 329 ? -0.008 7.763 -24.638 1.00 95.50 329 ARG A C 1
ATOM 2557 O O . ARG A 1 329 ? -0.141 6.624 -25.071 1.00 95.50 329 ARG A O 1
ATOM 2564 N N . SER A 1 330 ? 0.642 8.717 -25.306 1.00 95.50 330 SER A N 1
ATOM 2565 C CA . SER A 1 330 ? 1.240 8.494 -26.628 1.00 95.50 330 SER A CA 1
ATOM 2566 C C . SER A 1 330 ? 2.406 7.504 -26.586 1.00 95.50 330 SER A C 1
ATOM 2568 O O . SER A 1 330 ? 2.563 6.715 -27.512 1.00 95.50 330 SER A O 1
ATOM 2570 N N . LEU A 1 331 ? 3.225 7.535 -25.527 1.00 95.19 331 LEU A N 1
ATOM 2571 C CA . LEU A 1 331 ? 4.328 6.589 -25.340 1.00 95.19 331 LEU A CA 1
ATOM 2572 C C . LEU A 1 331 ? 3.829 5.163 -25.095 1.00 95.19 331 LEU A C 1
ATOM 2574 O O . LEU A 1 331 ? 4.373 4.231 -25.680 1.00 95.19 331 LEU A O 1
ATOM 2578 N N . ILE A 1 332 ? 2.817 5.003 -24.239 1.00 93.88 332 ILE A N 1
ATOM 2579 C CA . ILE A 1 332 ? 2.237 3.698 -23.898 1.00 93.88 332 ILE A CA 1
ATOM 2580 C C . ILE A 1 332 ? 1.442 3.133 -25.088 1.00 93.88 332 ILE A C 1
ATOM 2582 O O . ILE A 1 332 ? 1.562 1.949 -25.406 1.00 93.88 332 ILE A O 1
ATOM 2586 N N . GLY A 1 333 ? 0.679 3.985 -25.776 1.00 91.50 333 GLY A N 1
ATOM 2587 C CA . GLY A 1 333 ? -0.230 3.611 -26.857 1.00 91.50 333 GLY A CA 1
ATOM 2588 C C . GLY A 1 333 ? -1.578 3.106 -26.333 1.00 91.50 333 GLY A C 1
ATOM 2589 O O . GLY A 1 333 ? -1.635 2.372 -25.349 1.00 91.50 333 GLY A O 1
ATOM 2590 N N . SER A 1 334 ? -2.672 3.478 -27.005 1.00 87.12 334 SER A N 1
ATOM 2591 C CA . SER A 1 334 ? -4.049 3.169 -26.576 1.00 87.12 334 SER A CA 1
ATOM 2592 C C . SER A 1 334 ? -4.296 1.677 -26.343 1.00 87.12 334 SER A C 1
ATOM 2594 O O . SER A 1 334 ? -4.935 1.315 -25.363 1.00 87.12 334 SER A O 1
ATOM 2596 N N . GLU A 1 335 ? -3.733 0.815 -27.192 1.00 87.00 335 GLU A N 1
ATOM 2597 C CA . GLU A 1 335 ? -3.894 -0.646 -27.113 1.00 87.00 335 GLU A CA 1
ATOM 2598 C C . GLU A 1 335 ? -3.191 -1.280 -25.900 1.00 87.00 335 GLU A C 1
ATOM 2600 O O . GLU A 1 335 ? -3.506 -2.403 -25.492 1.00 87.00 335 GLU A O 1
ATOM 2605 N N . SER A 1 336 ? -2.223 -0.571 -25.316 1.00 90.38 336 SER A N 1
ATOM 2606 C CA . SER A 1 336 ? -1.452 -1.019 -24.154 1.00 90.38 336 SER A CA 1
ATOM 2607 C C . SER A 1 336 ? -2.032 -0.501 -22.839 1.00 90.38 336 SER A C 1
ATOM 2609 O O . SER A 1 336 ? -1.743 -1.065 -21.784 1.00 90.38 336 SER A O 1
ATOM 2611 N N . ILE A 1 337 ? -2.847 0.558 -22.868 1.00 91.62 337 ILE A N 1
ATOM 2612 C CA . ILE A 1 337 ? -3.497 1.102 -21.672 1.00 91.62 337 ILE A CA 1
ATOM 2613 C C . ILE A 1 337 ? -4.566 0.108 -21.199 1.00 91.62 337 ILE A C 1
ATOM 2615 O O . ILE A 1 337 ? -5.427 -0.328 -21.959 1.00 91.62 337 ILE A O 1
ATOM 2619 N N . ARG A 1 338 ? -4.495 -0.278 -19.923 1.00 90.06 338 ARG A N 1
ATOM 2620 C CA . ARG A 1 338 ? -5.428 -1.216 -19.273 1.00 90.06 338 ARG A CA 1
ATOM 2621 C C . ARG A 1 338 ? -6.464 -0.502 -18.426 1.00 90.06 338 ARG A C 1
ATOM 2623 O O . ARG A 1 338 ? -7.596 -0.963 -18.335 1.00 90.06 338 ARG A O 1
ATOM 2630 N N . PHE A 1 339 ? -6.083 0.613 -17.813 1.00 91.31 339 PHE A N 1
ATOM 2631 C CA . PHE A 1 339 ? -7.011 1.501 -17.130 1.00 91.31 339 PHE A CA 1
ATOM 2632 C C . PHE A 1 339 ? -6.437 2.910 -17.026 1.00 91.31 339 PHE A C 1
ATOM 2634 O O . PHE A 1 339 ? -5.220 3.099 -17.020 1.00 91.31 339 PHE A O 1
ATOM 2641 N N . GLU A 1 340 ? -7.335 3.872 -16.842 1.00 93.06 340 GLU A N 1
ATOM 2642 C CA . GLU A 1 340 ? -7.008 5.230 -16.425 1.00 93.06 340 GLU A CA 1
ATOM 2643 C C . GLU A 1 340 ? -7.880 5.616 -15.227 1.00 93.06 340 GLU A C 1
ATOM 2645 O O . GLU A 1 340 ? -9.080 5.324 -15.191 1.00 93.06 340 GLU A O 1
ATOM 2650 N N . ARG A 1 341 ? -7.267 6.253 -14.229 1.00 93.38 341 ARG A N 1
ATOM 2651 C CA . ARG A 1 341 ? -7.950 6.809 -13.060 1.00 93.38 341 ARG A CA 1
ATOM 2652 C C . ARG A 1 341 ? -7.475 8.229 -12.826 1.00 93.38 341 ARG A C 1
ATOM 2654 O O . ARG A 1 341 ? -6.341 8.438 -12.409 1.00 93.38 341 ARG A O 1
ATOM 2661 N N . ASP A 1 342 ? -8.356 9.168 -13.131 1.00 92.62 342 ASP A N 1
ATOM 2662 C CA . ASP A 1 342 ? -8.189 10.575 -12.798 1.00 92.62 342 ASP A CA 1
ATOM 2663 C C . ASP A 1 342 ? -8.718 10.821 -11.374 1.00 92.62 342 ASP A C 1
ATOM 2665 O O . ASP A 1 342 ? -9.691 10.184 -10.955 1.00 92.62 342 ASP A O 1
ATOM 2669 N N . ALA A 1 343 ? -8.044 11.688 -10.627 1.00 91.25 343 ALA A N 1
ATOM 2670 C CA . ALA A 1 343 ? -8.411 12.083 -9.282 1.00 91.25 343 ALA A CA 1
ATOM 2671 C C . ALA A 1 343 ? -8.119 13.570 -9.053 1.00 91.25 343 ALA A C 1
ATOM 2673 O O . ALA A 1 343 ? -7.114 14.112 -9.518 1.00 91.25 343 ALA A O 1
ATOM 2674 N N . GLU A 1 344 ? -8.979 14.201 -8.260 1.00 92.06 344 GLU A N 1
ATOM 2675 C CA . GLU A 1 344 ? -8.842 15.586 -7.821 1.00 92.06 344 GLU A CA 1
ATOM 2676 C C . GLU A 1 344 ? -8.865 15.638 -6.299 1.00 92.06 344 GLU A C 1
ATOM 2678 O O . GLU A 1 344 ? -9.591 14.886 -5.643 1.00 92.06 344 GLU A O 1
ATOM 2683 N N . ALA A 1 345 ? -8.040 16.512 -5.735 1.00 90.38 345 ALA A N 1
ATOM 2684 C CA . ALA A 1 345 ? -7.967 16.684 -4.299 1.00 90.38 345 ALA A CA 1
ATOM 2685 C C . ALA A 1 345 ? -9.250 17.344 -3.768 1.00 90.38 345 ALA A C 1
ATOM 2687 O O . ALA A 1 345 ? -9.806 18.257 -4.379 1.00 90.38 345 ALA A O 1
ATOM 2688 N N . LEU A 1 346 ? -9.716 16.893 -2.602 1.00 90.12 346 LEU A N 1
ATOM 2689 C CA . LEU A 1 346 ? -10.888 17.456 -1.934 1.00 90.12 346 LEU A CA 1
ATOM 2690 C C . LEU A 1 346 ? -10.473 18.393 -0.801 1.00 90.12 346 LEU A C 1
ATOM 2692 O O . LEU A 1 346 ? -9.403 18.262 -0.208 1.00 90.12 346 LEU A O 1
ATOM 2696 N N . GLY A 1 347 ? -11.380 19.295 -0.434 1.00 83.88 347 GLY A N 1
ATOM 2697 C CA . GLY A 1 347 ? -11.171 20.240 0.658 1.00 83.88 347 GLY A CA 1
ATOM 2698 C C . GLY A 1 347 ? -10.366 21.469 0.240 1.00 83.88 347 GLY A C 1
ATOM 2699 O O . GLY A 1 347 ? -9.770 21.536 -0.831 1.00 83.88 347 GLY A O 1
ATOM 2700 N N . ARG A 1 348 ? -10.360 22.485 1.108 1.00 74.75 348 ARG A N 1
ATOM 2701 C CA . ARG A 1 348 ? -9.767 23.799 0.809 1.00 74.75 348 ARG A CA 1
ATOM 2702 C C . ARG A 1 348 ? -8.272 23.730 0.488 1.00 74.75 348 ARG A C 1
ATOM 2704 O O . ARG A 1 348 ? -7.777 24.572 -0.257 1.00 74.75 348 ARG A O 1
ATOM 2711 N N . TYR A 1 349 ? -7.565 22.776 1.088 1.00 73.69 349 TYR A N 1
ATOM 2712 C CA . TYR A 1 349 ? -6.119 22.620 0.947 1.00 73.69 349 TYR A CA 1
ATOM 2713 C C . TYR A 1 349 ? -5.735 21.329 0.212 1.00 73.69 349 TYR A C 1
ATOM 2715 O O . TYR A 1 349 ? -4.566 20.946 0.248 1.00 73.69 349 TYR A O 1
ATOM 2723 N N . GLY A 1 350 ? -6.697 20.659 -0.437 1.00 81.94 350 GLY A N 1
ATOM 2724 C CA . GLY A 1 350 ? -6.490 19.336 -1.028 1.00 81.94 350 GLY A CA 1
ATOM 2725 C C . GLY A 1 350 ? -6.202 18.257 0.020 1.00 81.94 350 GLY A C 1
ATOM 2726 O O . GLY A 1 350 ? -5.387 17.367 -0.205 1.00 81.94 350 GLY A O 1
ATOM 2727 N N . ASP A 1 351 ? -6.793 18.396 1.203 1.00 85.38 351 ASP A N 1
ATOM 2728 C CA . ASP A 1 351 ? -6.500 17.602 2.387 1.00 85.38 351 ASP A CA 1
ATOM 2729 C C . ASP A 1 351 ? -7.726 16.898 2.969 1.00 85.38 351 ASP A C 1
ATOM 2731 O O . ASP A 1 351 ? -7.707 16.566 4.147 1.00 85.38 351 ASP A O 1
ATOM 2735 N N . ALA A 1 352 ? -8.784 16.680 2.187 1.00 90.69 352 ALA A N 1
ATOM 2736 C CA . ALA A 1 352 ? -9.988 15.989 2.641 1.00 90.69 352 ALA A CA 1
ATOM 2737 C C . ALA A 1 352 ? -10.260 14.675 1.890 1.00 90.69 352 ALA A C 1
ATOM 2739 O O . ALA A 1 352 ? -9.804 14.470 0.767 1.00 90.69 352 ALA A O 1
ATOM 2740 N N . VAL A 1 353 ? -11.060 13.806 2.511 1.00 92.62 353 VAL A N 1
ATOM 2741 C CA . VAL A 1 353 ? -11.682 12.621 1.887 1.00 92.62 353 VAL A CA 1
ATOM 2742 C C . VAL A 1 353 ? -13.191 12.828 1.726 1.00 92.62 353 VAL A C 1
ATOM 2744 O O . VAL A 1 353 ? -13.750 13.760 2.305 1.00 92.62 353 VAL A O 1
ATOM 2747 N N . HIS A 1 354 ? -13.888 11.960 0.983 1.00 95.19 354 HIS A N 1
ATOM 2748 C CA . HIS A 1 354 ? -15.316 12.161 0.685 1.00 95.19 354 HIS A CA 1
ATOM 2749 C C . HIS A 1 354 ? -16.220 12.162 1.924 1.00 95.19 354 HIS A C 1
ATOM 2751 O O . HIS A 1 354 ? -17.231 12.856 1.929 1.00 95.19 354 HIS A O 1
ATOM 2757 N N . PHE A 1 355 ? -15.837 11.460 2.994 1.00 95.62 355 PHE A N 1
ATOM 2758 C CA . PHE A 1 355 ? -16.533 11.525 4.286 1.00 95.62 355 PHE A CA 1
ATOM 2759 C C . PHE A 1 355 ? -16.319 12.853 5.044 1.00 95.62 355 PHE A C 1
ATOM 2761 O O . PHE A 1 355 ? -16.723 12.971 6.191 1.00 95.62 355 PHE A O 1
ATOM 2768 N N . GLY A 1 356 ? -15.633 13.842 4.463 1.00 92.38 356 GLY A N 1
ATOM 2769 C CA . GLY A 1 356 ? -15.458 15.176 5.049 1.00 92.38 356 GLY A CA 1
ATOM 2770 C C . GLY A 1 356 ? -14.329 15.299 6.077 1.00 92.38 356 GLY A C 1
ATOM 2771 O O . GLY A 1 356 ? -14.086 16.389 6.592 1.00 92.38 356 GLY A O 1
ATOM 2772 N N . TYR A 1 357 ? -13.606 14.216 6.370 1.00 93.19 357 TYR A N 1
ATOM 2773 C CA . TYR A 1 357 ? -12.435 14.272 7.245 1.00 93.19 357 TYR A CA 1
ATOM 2774 C C . TYR A 1 357 ? -11.245 14.898 6.540 1.00 93.19 357 TYR A C 1
ATOM 2776 O O . TYR A 1 357 ? -10.971 14.583 5.382 1.00 93.19 357 TYR A O 1
ATOM 2784 N N . ARG A 1 358 ? -10.479 15.689 7.290 1.00 91.00 358 ARG A N 1
ATOM 2785 C CA . ARG A 1 358 ? -9.114 16.038 6.914 1.00 91.00 358 ARG A CA 1
ATOM 2786 C C . ARG A 1 358 ? -8.193 14.823 7.048 1.00 91.00 358 ARG A C 1
ATOM 2788 O O . ARG A 1 358 ? -8.216 14.137 8.072 1.00 91.00 358 ARG A O 1
ATOM 2795 N N . ASP A 1 359 ? -7.354 14.602 6.047 1.00 86.62 359 ASP A N 1
ATOM 2796 C CA . ASP A 1 359 ? -6.461 13.454 5.904 1.00 86.62 359 ASP A CA 1
ATOM 2797 C C . ASP A 1 359 ? -4.998 13.888 5.668 1.00 86.62 359 ASP A C 1
ATOM 2799 O O . ASP A 1 359 ? -4.676 15.070 5.545 1.00 86.62 359 ASP A O 1
ATOM 2803 N N . GLY A 1 360 ? -4.070 12.930 5.678 1.00 79.50 360 GLY A N 1
ATOM 2804 C CA . GLY A 1 360 ? -2.630 13.164 5.544 1.00 79.50 360 GLY A CA 1
ATOM 2805 C C . GLY A 1 360 ? -1.903 13.362 6.878 1.00 79.50 360 GLY A C 1
ATOM 2806 O O . GLY A 1 360 ? -0.716 13.705 6.899 1.00 79.50 360 GLY A O 1
ATOM 2807 N N . PHE A 1 361 ? -2.580 13.126 8.005 1.00 76.44 361 PHE A N 1
ATOM 2808 C CA . PHE A 1 361 ? -1.968 13.119 9.335 1.00 76.44 361 PHE A CA 1
ATOM 2809 C C . PHE A 1 361 ? -1.216 11.810 9.609 1.00 76.44 361 PHE A C 1
ATOM 2811 O O . PHE A 1 361 ? -1.550 10.758 9.081 1.00 76.44 361 PHE A O 1
ATOM 2818 N N . GLY A 1 362 ? -0.229 11.849 10.511 1.00 72.31 362 GLY A N 1
ATOM 2819 C CA . GLY A 1 362 ? 0.400 10.622 11.027 1.00 72.31 362 GLY A CA 1
ATOM 2820 C C . GLY A 1 362 ? 1.389 9.941 10.080 1.00 72.31 362 GLY A C 1
ATOM 2821 O O . GLY A 1 362 ? 1.752 8.797 10.322 1.00 72.31 362 GLY A O 1
ATOM 2822 N N . GLN A 1 363 ? 1.846 10.638 9.039 1.00 80.00 363 GLN A N 1
ATOM 2823 C CA . GLN A 1 363 ? 2.872 10.132 8.128 1.00 80.00 363 GLN A CA 1
ATOM 2824 C C . GLN A 1 363 ? 4.202 9.887 8.864 1.00 80.00 363 GLN A C 1
ATOM 2826 O O . GLN A 1 363 ? 4.594 10.736 9.678 1.00 80.00 363 GLN A O 1
ATOM 2831 N N . PRO A 1 364 ? 4.917 8.784 8.571 1.00 81.38 364 PRO A N 1
ATOM 2832 C CA . PRO A 1 364 ? 6.226 8.534 9.151 1.00 81.38 364 PRO A CA 1
ATOM 2833 C C . PRO A 1 364 ? 7.227 9.633 8.763 1.00 81.38 364 PRO A C 1
ATOM 2835 O O . PRO A 1 364 ? 7.074 10.373 7.784 1.00 81.38 364 PRO A O 1
ATOM 2838 N N . ARG A 1 365 ? 8.250 9.772 9.595 1.00 79.44 365 ARG A N 1
ATOM 2839 C CA . ARG A 1 365 ? 9.340 10.733 9.496 1.00 79.44 365 ARG A CA 1
ATOM 2840 C C . ARG A 1 365 ? 10.629 9.966 9.717 1.00 79.44 365 ARG A C 1
ATOM 2842 O O . ARG A 1 365 ? 10.827 9.365 10.773 1.00 79.44 365 ARG A O 1
ATOM 2849 N N . PHE A 1 366 ? 11.482 10.007 8.708 1.00 79.44 366 PHE A N 1
ATOM 2850 C CA . PHE A 1 366 ? 12.706 9.226 8.657 1.00 79.44 366 PHE A CA 1
ATOM 2851 C C . PHE A 1 366 ? 13.889 10.066 9.110 1.00 79.44 366 PHE A C 1
ATOM 2853 O O . PHE A 1 366 ? 14.056 11.200 8.656 1.00 79.44 366 PHE A O 1
ATOM 2860 N N . GLU A 1 367 ? 14.701 9.514 10.006 1.00 71.88 367 GLU A N 1
ATOM 2861 C CA . GLU A 1 367 ? 15.926 10.168 10.457 1.00 71.88 367 GLU A CA 1
ATOM 2862 C C . GLU A 1 367 ? 16.854 10.489 9.272 1.00 71.88 367 GLU A C 1
ATOM 2864 O O . GLU A 1 367 ? 16.980 9.694 8.347 1.00 71.88 367 GLU A O 1
ATOM 2869 N N . GLY A 1 368 ? 17.457 11.685 9.295 1.00 66.06 368 GLY A N 1
ATOM 2870 C CA . GLY A 1 368 ? 18.419 12.203 8.309 1.00 66.06 368 GLY A CA 1
ATOM 2871 C C . GLY A 1 368 ? 17.867 12.627 6.939 1.00 66.06 368 GLY A C 1
ATOM 2872 O O . GLY A 1 368 ? 18.634 13.125 6.117 1.00 66.06 368 GLY A O 1
ATOM 2873 N N . LEU A 1 369 ? 16.551 12.561 6.719 1.00 71.00 369 LEU A N 1
ATOM 2874 C CA . LEU A 1 369 ? 15.895 13.276 5.619 1.00 71.00 369 LEU A CA 1
ATOM 2875 C C . LEU A 1 369 ? 15.482 14.703 6.024 1.00 71.00 369 LEU A C 1
ATOM 2877 O O . LEU A 1 369 ? 15.295 15.019 7.204 1.00 71.00 369 LEU A O 1
ATOM 2881 N N . SER A 1 370 ? 15.326 15.586 5.033 1.00 60.62 370 SER A N 1
ATOM 2882 C CA . SER A 1 370 ? 14.822 16.946 5.259 1.00 60.62 370 SER A CA 1
ATOM 2883 C C . SER A 1 370 ? 13.415 16.907 5.877 1.00 60.62 370 SER A C 1
ATOM 2885 O O . SER A 1 370 ? 12.581 16.082 5.510 1.00 60.62 370 SER A O 1
ATOM 2887 N N . GLY A 1 371 ? 13.166 17.762 6.873 1.00 57.50 371 GLY A N 1
ATOM 2888 C CA . GLY A 1 3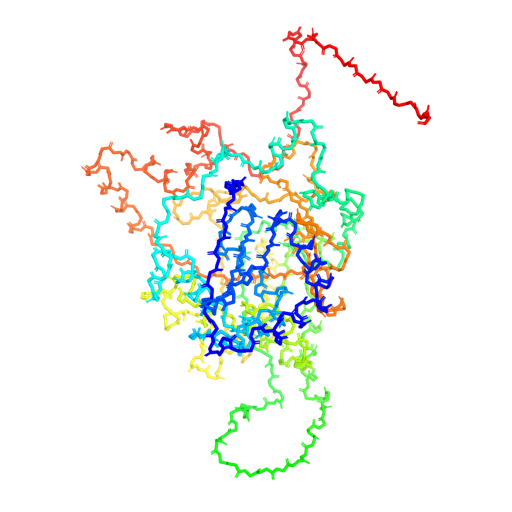71 ? 11.924 17.756 7.661 1.00 57.50 371 GLY A CA 1
ATOM 2889 C C . GLY A 1 371 ? 11.962 16.872 8.920 1.00 57.50 371 GLY A C 1
ATOM 2890 O O . GLY A 1 371 ? 11.072 16.980 9.768 1.00 57.50 371 GLY A O 1
ATOM 2891 N N . TY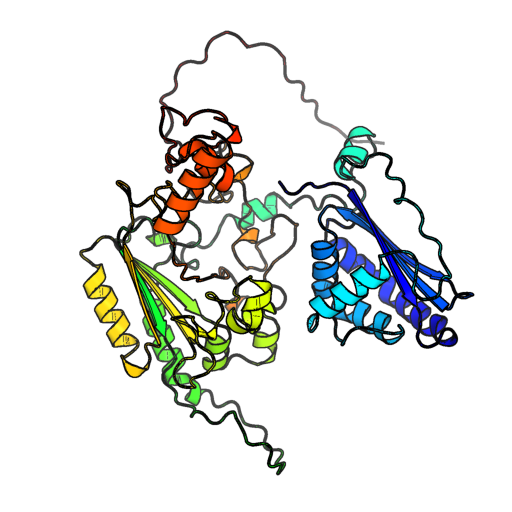R A 1 372 ? 13.007 16.055 9.117 1.00 58.59 372 TYR A N 1
ATOM 2892 C CA . TYR A 1 372 ? 13.256 15.393 10.400 1.00 58.59 372 TYR A CA 1
ATOM 2893 C C . TYR A 1 372 ? 13.865 16.384 11.400 1.00 58.59 372 TYR A C 1
ATOM 2895 O O . TYR A 1 372 ? 15.050 16.714 11.352 1.00 58.59 372 TYR A O 1
ATOM 2903 N N . THR A 1 373 ? 13.046 16.889 12.321 1.00 59.09 373 THR A N 1
ATOM 2904 C CA . THR A 1 373 ? 13.503 17.744 13.426 1.00 59.09 373 THR A CA 1
ATOM 2905 C C . THR A 1 373 ? 13.658 16.923 14.709 1.00 59.09 373 THR A C 1
ATOM 2907 O O . THR A 1 373 ? 13.051 15.864 14.869 1.00 59.09 373 THR A O 1
ATOM 2910 N N . ARG A 1 374 ? 14.406 17.427 15.704 1.00 55.06 374 ARG A N 1
ATOM 2911 C CA . ARG A 1 374 ? 14.458 16.790 17.042 1.00 55.06 374 ARG A CA 1
ATOM 2912 C C . ARG A 1 374 ? 13.082 16.688 17.725 1.00 55.06 374 ARG A C 1
ATOM 2914 O O . ARG A 1 374 ? 12.958 15.967 18.709 1.00 55.06 374 ARG A O 1
ATOM 2921 N N . GLN A 1 375 ? 12.066 17.388 17.216 1.00 59.41 375 GLN A N 1
ATOM 2922 C CA . GLN A 1 375 ? 10.717 17.463 17.778 1.00 59.41 375 GLN A CA 1
ATOM 2923 C C . GLN A 1 375 ? 9.696 16.571 17.049 1.00 59.41 375 GLN A C 1
ATOM 2925 O O . GLN A 1 375 ? 8.497 16.715 17.274 1.00 59.41 375 GLN A O 1
ATOM 2930 N N . VAL A 1 376 ? 10.134 15.642 16.189 1.00 62.97 376 VAL A N 1
ATOM 2931 C CA . VAL A 1 376 ? 9.223 14.664 15.572 1.00 62.97 376 VAL A CA 1
ATOM 2932 C C . VAL A 1 376 ? 8.502 13.860 16.671 1.00 62.97 376 VAL A C 1
ATOM 2934 O O . VAL A 1 376 ? 9.177 13.257 17.517 1.00 62.97 376 VAL A O 1
ATOM 2937 N N . PRO A 1 377 ? 7.152 13.815 16.674 1.00 67.88 377 PRO A N 1
ATOM 2938 C CA . PRO A 1 377 ? 6.394 13.029 17.639 1.00 67.88 377 PRO A CA 1
ATOM 2939 C C . PRO A 1 377 ? 6.834 11.558 17.627 1.00 67.88 377 PRO A C 1
ATOM 2941 O O . PRO A 1 377 ? 6.999 11.003 16.540 1.00 67.88 377 PRO A O 1
ATOM 2944 N N . PRO A 1 378 ? 6.966 10.882 18.785 1.00 68.19 378 PRO A N 1
ATOM 2945 C CA . PRO A 1 378 ? 7.425 9.491 18.839 1.00 68.19 378 PRO A CA 1
ATOM 2946 C C . PRO A 1 378 ? 6.659 8.540 17.909 1.00 68.19 378 PRO A C 1
ATOM 2948 O O . PRO A 1 378 ? 7.268 7.687 17.279 1.00 68.19 378 PRO A O 1
ATOM 2951 N N . ALA A 1 379 ? 5.345 8.736 17.756 1.00 67.56 379 ALA A N 1
ATOM 2952 C CA . ALA A 1 379 ? 4.492 7.925 16.883 1.00 67.56 379 ALA A CA 1
ATOM 2953 C C . ALA A 1 379 ? 4.765 8.090 15.374 1.00 67.56 379 ALA A C 1
ATOM 2955 O O . ALA A 1 379 ? 4.247 7.309 14.585 1.00 67.56 379 ALA A O 1
ATOM 2956 N N . GLN A 1 380 ? 5.525 9.111 14.972 1.00 74.19 380 GLN A N 1
ATOM 2957 C CA . GLN A 1 380 ? 5.902 9.360 13.579 1.00 74.19 380 GLN A CA 1
ATOM 2958 C C . GLN A 1 380 ? 7.363 9.011 13.298 1.00 74.19 380 GLN A C 1
ATOM 2960 O O . GLN A 1 380 ? 7.758 9.024 12.141 1.00 74.19 380 GLN A O 1
ATOM 2965 N N . LYS A 1 381 ? 8.184 8.707 14.309 1.00 77.25 381 LYS A N 1
ATOM 2966 C CA . LYS A 1 381 ? 9.579 8.319 14.076 1.00 77.25 381 LYS A CA 1
ATOM 2967 C C . LYS A 1 381 ? 9.625 6.955 13.389 1.00 77.25 381 LYS A C 1
ATOM 2969 O O . LYS A 1 381 ? 9.038 6.000 13.888 1.00 77.25 381 LYS A O 1
ATOM 2974 N N . ALA A 1 382 ? 10.332 6.879 12.269 1.00 80.75 382 ALA A N 1
ATOM 2975 C CA . ALA A 1 382 ? 10.563 5.653 11.518 1.00 80.75 382 ALA A CA 1
ATOM 2976 C C . ALA A 1 382 ? 12.019 5.597 11.044 1.00 80.75 382 ALA A C 1
ATOM 2978 O O . ALA A 1 382 ? 12.676 6.633 10.908 1.00 80.75 382 ALA A O 1
ATOM 2979 N N . VAL A 1 383 ? 12.522 4.394 10.769 1.00 82.19 383 VAL A N 1
ATOM 2980 C CA . VAL A 1 383 ? 13.832 4.222 10.130 1.00 82.19 383 VAL A CA 1
ATOM 2981 C C . VAL A 1 383 ? 13.647 3.989 8.639 1.00 82.19 383 VAL A C 1
ATOM 2983 O O . VAL A 1 383 ? 12.655 3.403 8.210 1.00 82.19 383 VAL A O 1
ATOM 2986 N N . ILE A 1 384 ? 14.594 4.460 7.829 1.00 85.62 384 ILE A N 1
ATOM 2987 C CA . ILE A 1 384 ? 14.453 4.417 6.370 1.00 85.62 384 ILE A CA 1
ATOM 2988 C C . ILE A 1 384 ? 14.300 2.990 5.833 1.00 85.62 384 ILE A C 1
ATOM 2990 O O . ILE A 1 384 ? 13.541 2.769 4.893 1.00 85.62 384 ILE A O 1
ATOM 2994 N N . GLY A 1 385 ? 14.939 2.015 6.487 1.00 85.19 385 GLY A N 1
ATOM 2995 C CA . GLY A 1 385 ? 14.822 0.606 6.134 1.00 85.19 385 GLY A CA 1
ATOM 2996 C C . GLY A 1 385 ? 13.456 -0.010 6.413 1.00 85.19 385 GLY A C 1
ATOM 2997 O O . GLY A 1 385 ? 13.242 -1.131 5.988 1.00 85.19 385 GLY A O 1
ATOM 2998 N N . ASP A 1 386 ? 12.519 0.676 7.078 1.00 85.12 386 ASP A N 1
ATOM 2999 C CA . ASP A 1 386 ? 11.116 0.232 7.125 1.00 85.12 386 ASP A CA 1
ATOM 3000 C C . ASP A 1 386 ? 10.360 0.531 5.819 1.00 85.12 386 ASP A C 1
ATOM 3002 O O . ASP A 1 386 ? 9.317 -0.070 5.568 1.00 85.12 386 ASP A O 1
ATOM 3006 N N . LEU A 1 387 ? 10.869 1.459 5.000 1.00 88.75 387 LEU A N 1
ATOM 3007 C CA . LEU A 1 387 ? 10.251 1.903 3.750 1.00 88.75 387 LEU A CA 1
ATOM 3008 C C . LEU A 1 387 ? 11.048 1.453 2.521 1.00 88.75 387 LEU A C 1
ATOM 3010 O O . LEU A 1 387 ? 10.465 0.905 1.583 1.00 88.75 387 LEU A O 1
ATOM 3014 N N . LEU A 1 388 ? 12.357 1.719 2.505 1.00 90.50 388 LEU A N 1
ATOM 3015 C CA . LEU A 1 388 ? 13.228 1.418 1.375 1.00 90.50 388 LEU A CA 1
ATOM 3016 C C . LEU A 1 388 ? 13.835 0.021 1.490 1.00 90.50 388 LEU A C 1
ATOM 3018 O O . LEU A 1 388 ? 14.308 -0.408 2.543 1.00 90.50 388 LEU A O 1
ATOM 3022 N N . LEU A 1 389 ? 13.882 -0.662 0.354 1.00 89.00 389 LEU A N 1
ATOM 3023 C CA . LEU A 1 389 ? 14.603 -1.906 0.161 1.00 89.00 389 LEU A CA 1
ATOM 3024 C C . LEU A 1 389 ? 16.089 -1.605 -0.076 1.00 89.00 389 LEU A C 1
ATOM 3026 O O . LEU A 1 389 ? 16.458 -0.666 -0.779 1.00 89.00 389 LEU A O 1
ATOM 3030 N N . GLY A 1 390 ? 16.965 -2.408 0.519 1.00 82.19 390 GLY A N 1
ATOM 3031 C CA . GLY A 1 390 ? 18.407 -2.244 0.367 1.00 82.19 390 GLY A CA 1
ATOM 3032 C C . GLY A 1 390 ? 19.184 -3.133 1.326 1.00 82.19 390 GLY A C 1
ATOM 3033 O O . GLY A 1 390 ? 18.739 -3.402 2.443 1.00 82.19 390 GLY A O 1
ATOM 3034 N N . ARG A 1 391 ? 20.369 -3.592 0.906 1.00 72.44 391 ARG A N 1
ATOM 3035 C CA . ARG A 1 391 ? 21.289 -4.317 1.805 1.00 72.44 391 ARG A CA 1
ATOM 3036 C C . ARG A 1 391 ? 21.835 -3.410 2.909 1.00 72.44 391 ARG A C 1
ATOM 3038 O O . ARG A 1 391 ? 22.133 -3.890 4.000 1.00 72.44 391 ARG A O 1
ATOM 3045 N N . ASP A 1 392 ? 21.889 -2.112 2.649 1.00 77.06 392 ASP A N 1
ATOM 3046 C CA . ASP A 1 392 ? 22.447 -1.120 3.567 1.00 77.06 392 ASP A CA 1
ATOM 3047 C C . ASP A 1 392 ? 21.375 -0.411 4.406 1.00 77.06 392 ASP A C 1
ATOM 3049 O O . ASP A 1 392 ? 21.691 0.495 5.169 1.00 77.06 392 ASP A O 1
ATOM 3053 N N . TYR A 1 393 ? 20.112 -0.848 4.313 1.00 80.62 393 TYR A N 1
ATOM 3054 C CA . TYR A 1 393 ? 18.979 -0.262 5.030 1.00 80.62 393 TYR A CA 1
ATOM 3055 C C . TYR A 1 393 ? 18.484 -1.194 6.142 1.00 80.62 393 TYR A C 1
ATOM 3057 O O . TYR A 1 393 ? 17.610 -2.033 5.906 1.00 80.62 393 TYR A O 1
ATOM 3065 N N . PRO A 1 394 ? 19.040 -1.084 7.367 1.00 76.94 394 PRO A N 1
ATOM 3066 C CA . PRO A 1 394 ? 18.473 -1.760 8.522 1.00 76.94 394 PRO A CA 1
ATOM 3067 C C . PRO A 1 394 ? 17.092 -1.179 8.848 1.00 76.94 394 PRO A C 1
ATOM 3069 O O . PRO A 1 394 ? 16.895 0.037 8.885 1.00 76.94 394 PRO A O 1
ATOM 3072 N N . ASN A 1 395 ? 16.134 -2.067 9.086 1.00 75.00 395 ASN A N 1
ATOM 3073 C CA . ASN A 1 395 ? 14.780 -1.724 9.500 1.00 75.00 395 ASN A CA 1
ATOM 3074 C C . ASN A 1 395 ? 14.664 -1.606 11.031 1.00 75.00 395 ASN A C 1
ATOM 3076 O O . ASN A 1 395 ? 15.615 -1.882 11.767 1.00 75.00 395 ASN A O 1
ATOM 3080 N N . SER A 1 396 ? 13.487 -1.217 11.528 1.00 71.06 396 SER A N 1
ATOM 3081 C CA . SER A 1 396 ? 13.222 -1.009 12.965 1.00 71.06 396 SER A CA 1
ATOM 3082 C C . SER A 1 396 ? 13.359 -2.279 13.808 1.00 71.06 396 SER A C 1
ATOM 3084 O O . SER A 1 396 ? 13.410 -2.209 15.033 1.00 71.06 396 SER A O 1
ATOM 3086 N N . ARG A 1 397 ? 13.453 -3.442 13.156 1.00 63.38 397 ARG A N 1
ATOM 3087 C CA . ARG A 1 397 ? 13.655 -4.763 13.767 1.00 63.38 397 ARG A CA 1
ATOM 3088 C C . ARG A 1 397 ? 15.113 -5.230 13.659 1.00 63.38 397 ARG A C 1
ATOM 3090 O O . ARG A 1 397 ? 15.427 -6.367 13.994 1.00 63.38 397 ARG A O 1
ATOM 3097 N N . GLY A 1 398 ? 16.015 -4.384 13.151 1.00 58.06 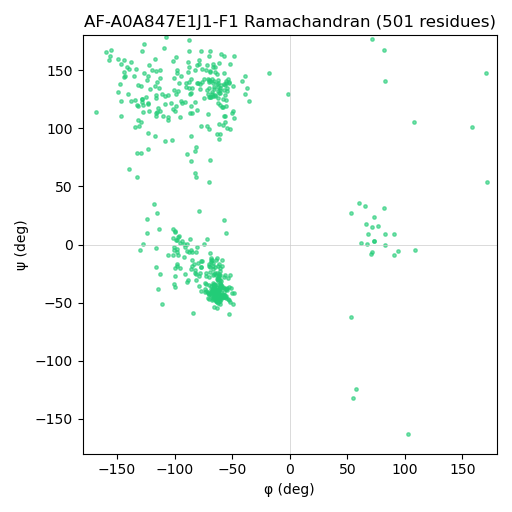398 GLY A N 1
ATOM 3098 C CA . GLY A 1 398 ? 17.425 -4.712 12.935 1.00 58.06 398 GLY A CA 1
ATOM 3099 C C . GLY A 1 398 ? 17.678 -5.691 11.781 1.00 58.06 398 GLY A C 1
ATOM 3100 O O . GLY A 1 398 ? 18.765 -6.261 11.707 1.00 58.06 398 GLY A O 1
ATOM 3101 N N . SER A 1 399 ? 16.695 -5.908 10.905 1.00 64.06 399 SER A N 1
ATOM 3102 C CA . SER A 1 399 ? 16.744 -6.794 9.730 1.00 64.06 399 SER A CA 1
ATOM 3103 C C . SER A 1 399 ? 16.802 -5.990 8.426 1.00 64.06 399 SER A C 1
ATOM 3105 O O . SER A 1 399 ? 16.820 -4.762 8.456 1.00 64.06 399 SER A O 1
ATOM 3107 N N . ARG A 1 400 ? 16.876 -6.662 7.269 1.00 68.38 400 ARG A N 1
ATOM 3108 C CA . ARG A 1 400 ? 16.931 -6.024 5.939 1.00 68.38 400 ARG A CA 1
ATOM 3109 C C . ARG A 1 400 ? 15.856 -6.629 5.036 1.00 68.38 400 ARG A C 1
ATOM 3111 O O . ARG A 1 400 ? 15.835 -7.843 4.860 1.00 68.38 400 ARG A O 1
ATOM 3118 N N . PHE A 1 401 ? 14.983 -5.806 4.454 1.00 64.81 401 PHE A N 1
ATOM 3119 C CA . PHE A 1 401 ? 13.828 -6.287 3.674 1.00 64.81 401 PHE A CA 1
ATOM 3120 C C . PHE A 1 401 ? 14.142 -6.704 2.231 1.00 64.81 401 PHE A C 1
ATOM 3122 O O . PHE A 1 401 ? 13.247 -7.168 1.532 1.00 64.81 401 PHE A O 1
ATOM 3129 N N . ILE A 1 402 ? 15.391 -6.574 1.776 1.00 65.38 402 ILE A N 1
ATOM 3130 C CA . ILE A 1 402 ? 15.763 -6.966 0.409 1.00 65.38 402 ILE A CA 1
ATOM 3131 C C . ILE A 1 402 ? 15.728 -8.490 0.188 1.00 65.38 402 ILE A C 1
ATOM 3133 O O . ILE A 1 402 ? 15.553 -8.933 -0.943 1.00 65.38 402 ILE A O 1
ATOM 3137 N N . GLY A 1 403 ? 15.854 -9.294 1.253 1.00 69.31 403 GLY A N 1
ATOM 3138 C CA . GLY A 1 403 ? 15.919 -10.755 1.142 1.00 69.31 403 GLY A CA 1
ATOM 3139 C C . GLY A 1 403 ? 17.034 -11.202 0.189 1.00 69.31 403 GLY A C 1
ATOM 3140 O O . GLY A 1 403 ? 18.151 -10.687 0.259 1.00 69.31 403 GLY A O 1
ATOM 3141 N N . GLU A 1 404 ? 16.698 -12.116 -0.722 1.00 73.31 404 GLU A N 1
ATOM 3142 C CA . GLU A 1 404 ? 17.598 -12.635 -1.766 1.00 73.31 404 GLU A CA 1
ATOM 3143 C C . GLU A 1 404 ? 17.559 -11.818 -3.073 1.00 73.31 404 GLU A C 1
ATOM 3145 O O . GLU A 1 404 ? 18.299 -12.111 -4.014 1.00 73.31 404 GLU A O 1
ATOM 3150 N N . LEU A 1 405 ? 16.749 -10.751 -3.143 1.00 82.19 405 LEU A N 1
ATOM 3151 C CA . LEU A 1 405 ? 16.621 -9.962 -4.367 1.00 82.19 405 LEU A CA 1
ATOM 3152 C C . LEU A 1 405 ? 17.960 -9.301 -4.758 1.00 82.19 405 LEU A C 1
ATOM 3154 O O . LEU A 1 405 ? 18.694 -8.790 -3.897 1.00 82.19 405 LEU A O 1
ATOM 3158 N N . PRO A 1 406 ? 18.286 -9.240 -6.064 1.00 86.81 406 PRO A N 1
ATOM 3159 C CA . PRO A 1 406 ? 19.485 -8.557 -6.529 1.00 86.81 406 PRO A CA 1
ATOM 3160 C C . PRO A 1 406 ? 19.466 -7.062 -6.161 1.00 86.81 406 PRO A C 1
ATOM 3162 O O . PRO A 1 406 ? 18.482 -6.379 -6.455 1.00 86.81 406 PRO A O 1
ATOM 3165 N N . PRO A 1 407 ? 20.560 -6.495 -5.615 1.00 86.44 407 PRO A N 1
ATOM 3166 C CA . PRO A 1 407 ? 20.648 -5.061 -5.322 1.00 86.44 407 PRO A CA 1
ATOM 3167 C C . PRO A 1 407 ? 20.360 -4.164 -6.526 1.00 86.44 407 PRO A C 1
ATOM 3169 O O . PRO A 1 407 ? 19.677 -3.161 -6.384 1.00 86.44 407 PRO A O 1
ATOM 3172 N N . ALA A 1 408 ? 20.799 -4.560 -7.724 1.00 88.88 408 ALA A N 1
ATOM 3173 C CA . ALA A 1 408 ? 20.529 -3.816 -8.957 1.00 88.88 408 ALA A CA 1
ATOM 3174 C C . ALA A 1 408 ? 19.030 -3.710 -9.306 1.00 88.88 408 ALA A C 1
ATOM 3176 O O . ALA A 1 408 ? 18.659 -2.867 -10.114 1.00 88.88 408 ALA A O 1
ATOM 3177 N N . LEU A 1 409 ? 18.188 -4.577 -8.733 1.00 88.75 409 LEU A N 1
ATOM 3178 C CA . LEU A 1 409 ? 16.739 -4.570 -8.930 1.00 88.75 409 LEU A CA 1
ATOM 3179 C C . LEU A 1 409 ? 15.996 -3.887 -7.776 1.00 88.75 409 LEU A C 1
ATOM 3181 O O . LEU A 1 409 ? 14.962 -3.269 -8.005 1.00 88.75 409 LEU A O 1
ATOM 3185 N N . ALA A 1 410 ? 16.480 -4.054 -6.543 1.00 89.31 410 ALA A N 1
ATOM 3186 C CA . ALA A 1 410 ? 15.705 -3.735 -5.348 1.00 89.31 410 ALA A CA 1
ATOM 3187 C C . ALA A 1 410 ? 16.278 -2.602 -4.490 1.00 89.31 410 ALA A C 1
ATOM 3189 O O . ALA A 1 410 ? 15.524 -2.047 -3.699 1.00 89.31 410 ALA A O 1
ATOM 3190 N N . SER A 1 411 ? 17.559 -2.239 -4.605 1.00 89.62 411 SER A N 1
ATOM 3191 C CA . SER A 1 411 ? 18.096 -1.096 -3.852 1.00 89.62 411 SER A CA 1
ATOM 3192 C C . SER A 1 411 ? 17.294 0.170 -4.153 1.00 89.62 411 SER A C 1
ATOM 3194 O O . SER A 1 411 ? 16.925 0.396 -5.300 1.00 89.62 411 SER A O 1
ATOM 3196 N N . ASN A 1 412 ? 16.996 0.961 -3.118 1.00 91.00 412 ASN A N 1
ATOM 3197 C CA . ASN A 1 412 ? 16.196 2.194 -3.200 1.00 91.00 412 ASN A CA 1
ATOM 3198 C C . ASN A 1 412 ? 14.743 2.011 -3.672 1.00 91.00 412 ASN A C 1
ATOM 3200 O O . ASN A 1 412 ? 13.979 2.976 -3.734 1.00 91.00 412 ASN A O 1
ATOM 3204 N N . GLY A 1 413 ? 14.327 0.772 -3.935 1.00 92.50 413 GLY A N 1
ATOM 3205 C CA . GLY A 1 413 ? 12.954 0.426 -4.252 1.00 92.50 413 GLY A CA 1
ATOM 3206 C C . GLY A 1 413 ? 12.059 0.398 -3.016 1.00 92.50 413 GLY A C 1
ATOM 3207 O O . GLY A 1 413 ? 12.510 0.362 -1.873 1.00 92.50 413 GLY A O 1
ATOM 3208 N N . THR A 1 414 ? 10.753 0.365 -3.251 1.00 93.88 414 THR A N 1
ATOM 3209 C CA . THR A 1 414 ? 9.743 0.107 -2.223 1.00 93.88 414 THR A CA 1
ATOM 3210 C C . THR A 1 414 ? 8.545 -0.597 -2.853 1.00 93.88 414 THR A C 1
ATOM 3212 O O . THR A 1 414 ? 8.350 -0.537 -4.070 1.00 93.88 414 THR A O 1
ATOM 3215 N N . TYR A 1 415 ? 7.734 -1.266 -2.040 1.00 93.38 415 TYR A N 1
ATOM 3216 C CA . TYR A 1 415 ? 6.475 -1.842 -2.503 1.00 93.38 415 TYR A CA 1
ATOM 3217 C C . TYR A 1 415 ? 5.366 -0.793 -2.429 1.00 93.38 415 TYR A C 1
ATOM 3219 O O . TYR A 1 415 ? 5.152 -0.177 -1.388 1.00 93.38 415 TYR A O 1
ATOM 3227 N N . ALA A 1 416 ? 4.618 -0.631 -3.519 1.00 94.00 416 ALA A N 1
ATOM 3228 C CA . ALA A 1 416 ? 3.448 0.239 -3.568 1.00 94.00 416 ALA A CA 1
ATOM 3229 C C . ALA A 1 416 ? 2.159 -0.593 -3.576 1.00 94.00 416 ALA A C 1
ATOM 3231 O O . ALA A 1 416 ? 1.987 -1.482 -4.411 1.00 94.00 416 ALA A O 1
ATOM 3232 N N . ALA A 1 417 ? 1.233 -0.275 -2.671 1.00 92.50 417 ALA A N 1
ATOM 3233 C CA . ALA A 1 417 ? -0.119 -0.821 -2.678 1.00 92.50 417 ALA A CA 1
ATOM 3234 C C . ALA A 1 417 ? -1.075 0.199 -3.306 1.00 92.50 417 ALA A C 1
ATOM 3236 O O . ALA A 1 417 ? -1.287 1.278 -2.757 1.00 92.50 417 ALA A O 1
ATOM 3237 N N . PHE A 1 418 ? -1.656 -0.144 -4.455 1.00 92.19 418 PHE A N 1
ATOM 3238 C CA . PHE A 1 418 ? -2.630 0.698 -5.147 1.00 92.19 418 PHE A CA 1
ATOM 3239 C C . PHE A 1 418 ? -4.040 0.149 -4.929 1.00 92.19 418 PHE A C 1
ATOM 3241 O O . PHE A 1 418 ? -4.314 -1.003 -5.270 1.00 92.19 418 PHE A O 1
ATOM 3248 N N . ARG A 1 419 ? -4.938 0.964 -4.365 1.00 91.69 419 ARG A N 1
ATOM 3249 C CA . ARG A 1 419 ? -6.347 0.606 -4.155 1.00 91.69 419 ARG A CA 1
ATOM 3250 C C . ARG A 1 419 ? -7.257 1.718 -4.652 1.00 91.69 419 ARG A C 1
ATOM 3252 O O . ARG A 1 419 ? -7.022 2.886 -4.369 1.00 91.69 419 ARG A O 1
ATOM 3259 N N . VAL A 1 420 ? -8.324 1.325 -5.341 1.00 90.88 420 VAL A N 1
ATOM 3260 C CA . VAL A 1 420 ? -9.456 2.201 -5.652 1.00 90.88 420 VAL A CA 1
ATOM 3261 C C . VAL A 1 420 ? -10.559 1.854 -4.664 1.00 90.88 420 VAL A C 1
ATOM 3263 O O . VAL A 1 420 ? -11.010 0.711 -4.635 1.00 90.88 420 VAL A O 1
ATOM 3266 N N . ILE A 1 421 ? -10.937 2.815 -3.825 1.00 91.94 421 ILE A N 1
ATOM 3267 C CA . ILE A 1 421 ? -11.905 2.619 -2.744 1.00 91.94 421 ILE A CA 1
ATOM 3268 C C . ILE A 1 421 ? -13.051 3.601 -2.959 1.00 91.94 421 ILE A C 1
ATOM 3270 O O . ILE A 1 421 ? -12.856 4.811 -2.888 1.00 91.94 421 ILE A O 1
ATOM 3274 N N . GLU A 1 422 ? -14.240 3.071 -3.226 1.00 92.38 422 GLU A N 1
ATOM 3275 C CA . GLU A 1 422 ? -15.467 3.862 -3.267 1.00 92.38 422 GLU A CA 1
ATOM 3276 C C . GLU A 1 422 ? -15.949 4.150 -1.838 1.00 92.38 422 GLU A C 1
ATOM 3278 O O . GLU A 1 422 ? -15.972 3.261 -0.983 1.00 92.38 422 GLU A O 1
ATOM 3283 N N . GLN A 1 423 ? -16.323 5.402 -1.574 1.00 94.06 423 GLN A N 1
ATOM 3284 C CA . GLN A 1 423 ? -16.827 5.850 -0.279 1.00 94.06 423 GLN A CA 1
ATOM 3285 C C . GLN A 1 423 ? -18.322 6.166 -0.397 1.00 94.06 423 GLN A C 1
ATOM 3287 O O . GLN A 1 423 ? -18.709 7.145 -1.031 1.00 94.06 423 GLN A O 1
ATOM 3292 N N . ASP A 1 424 ? -19.164 5.342 0.228 1.00 96.38 424 ASP A N 1
ATOM 3293 C CA . ASP A 1 424 ? -20.620 5.530 0.265 1.00 96.38 424 ASP A CA 1
ATOM 3294 C C . ASP A 1 424 ? -20.992 6.552 1.350 1.00 96.38 424 ASP A C 1
ATOM 3296 O O . ASP A 1 424 ? -21.264 6.204 2.503 1.00 96.38 424 ASP A O 1
ATOM 3300 N N . VAL A 1 425 ? -20.910 7.836 0.986 1.00 97.25 425 VAL A N 1
ATOM 3301 C CA . VAL A 1 425 ? -21.146 8.963 1.904 1.00 97.25 425 VAL A CA 1
ATOM 3302 C C . VAL A 1 425 ? -22.576 8.947 2.437 1.00 97.25 425 VAL A C 1
ATOM 3304 O O . VAL A 1 425 ? -22.783 9.151 3.627 1.00 97.25 425 VAL A O 1
ATOM 3307 N N . GLU A 1 426 ? -23.566 8.633 1.600 1.00 97.94 426 GLU A N 1
ATOM 3308 C CA . GLU A 1 426 ? -24.968 8.600 2.025 1.00 97.94 426 GLU A CA 1
ATOM 3309 C C . GLU A 1 426 ? -25.220 7.498 3.064 1.00 97.94 426 GLU A C 1
ATOM 3311 O O . GLU A 1 426 ? -25.888 7.735 4.073 1.00 97.94 426 GLU A O 1
ATOM 3316 N N . ALA A 1 427 ? -24.680 6.292 2.854 1.00 97.38 427 ALA A N 1
ATOM 3317 C CA . ALA A 1 427 ? -24.799 5.223 3.840 1.00 97.38 427 ALA A CA 1
ATOM 3318 C C . ALA A 1 427 ? -24.054 5.549 5.141 1.00 97.38 427 ALA A C 1
ATOM 3320 O O . ALA A 1 427 ? -24.526 5.173 6.217 1.00 97.38 427 ALA A O 1
ATOM 3321 N N . PHE A 1 428 ? -22.916 6.245 5.055 1.00 97.50 428 PHE A N 1
ATOM 3322 C CA . PHE A 1 428 ? -22.183 6.709 6.228 1.00 97.50 428 PHE A CA 1
ATOM 3323 C C . PHE A 1 428 ? -23.011 7.706 7.047 1.00 97.50 428 PHE A C 1
ATOM 3325 O O . PHE A 1 428 ? -23.210 7.473 8.236 1.00 97.50 428 PHE A O 1
ATOM 3332 N N . GLU A 1 429 ? -23.589 8.735 6.425 1.00 97.50 429 GLU A N 1
ATOM 3333 C CA . GLU A 1 429 ? -24.444 9.708 7.125 1.00 97.50 429 GLU A CA 1
ATOM 3334 C C . GLU A 1 429 ? -25.672 9.039 7.765 1.00 97.50 429 GLU A C 1
ATOM 3336 O O . GLU A 1 429 ? -25.940 9.231 8.951 1.00 97.50 429 GLU A O 1
ATOM 3341 N N . LYS A 1 430 ? -26.358 8.142 7.041 1.00 98.25 430 LYS A N 1
ATOM 3342 C CA . LYS A 1 430 ? -27.494 7.372 7.589 1.00 98.25 430 LYS A CA 1
ATOM 3343 C C . LYS A 1 430 ? -27.105 6.507 8.789 1.00 98.25 430 LYS A C 1
ATOM 3345 O O . LYS A 1 430 ? -27.914 6.308 9.697 1.00 98.25 430 LYS A O 1
ATOM 3350 N N . LEU A 1 431 ? -25.888 5.956 8.802 1.00 97.50 431 LEU A N 1
ATOM 3351 C CA . LEU A 1 431 ? -25.371 5.226 9.959 1.00 97.50 431 LEU A CA 1
ATOM 3352 C C . LEU A 1 431 ? -25.227 6.160 11.167 1.00 97.50 431 LEU A C 1
ATOM 3354 O O . LEU A 1 431 ? -25.620 5.774 12.268 1.00 97.50 431 LEU A O 1
ATOM 3358 N N . LEU A 1 432 ? -24.694 7.369 10.973 1.00 97.69 432 LEU A N 1
ATOM 3359 C CA . LEU A 1 432 ? -24.537 8.346 12.052 1.00 97.69 432 LEU A CA 1
ATOM 3360 C C . LEU A 1 432 ? -25.894 8.797 12.611 1.00 97.69 432 LEU A C 1
ATOM 3362 O O . LEU A 1 432 ? -26.077 8.772 13.829 1.00 97.69 432 LEU A O 1
ATOM 3366 N N . GLU A 1 433 ? -26.854 9.119 11.739 1.00 97.94 433 GLU A N 1
ATOM 3367 C CA . GLU A 1 433 ? -28.233 9.473 12.115 1.00 97.94 433 GLU A CA 1
ATOM 3368 C C . GLU A 1 433 ? -28.899 8.360 12.932 1.00 97.94 433 GLU A C 1
ATOM 3370 O O . GLU A 1 433 ? -29.540 8.607 13.956 1.00 97.94 433 GLU A O 1
ATOM 3375 N N . ARG A 1 434 ? -28.717 7.103 12.513 1.00 97.81 434 ARG A N 1
ATOM 3376 C CA . ARG A 1 434 ? -29.261 5.951 13.232 1.00 97.81 434 ARG A CA 1
ATOM 3377 C C . ARG A 1 434 ? -28.651 5.801 14.622 1.00 97.81 434 ARG A C 1
ATOM 3379 O O . ARG A 1 434 ? -29.379 5.530 15.572 1.00 97.81 434 ARG A O 1
ATOM 3386 N N . VAL A 1 435 ? -27.335 5.964 14.759 1.00 96.81 435 VAL A N 1
ATOM 3387 C CA . VAL A 1 435 ? -26.671 5.877 16.069 1.00 96.81 435 VAL A CA 1
ATOM 3388 C C . VAL A 1 435 ? -27.150 6.994 17.000 1.00 96.81 435 VAL A C 1
ATOM 3390 O O . VAL A 1 435 ? -27.334 6.752 18.194 1.00 96.81 435 VAL A O 1
ATOM 3393 N N . GLU A 1 436 ? -27.401 8.193 16.476 1.00 97.62 436 GLU A N 1
ATOM 3394 C CA . GLU A 1 436 ? -28.008 9.272 17.257 1.00 97.62 436 GLU A CA 1
ATOM 3395 C C . GLU A 1 436 ? -29.423 8.906 17.721 1.00 97.62 436 GLU A C 1
ATOM 3397 O O . GLU A 1 436 ? -29.725 9.044 18.907 1.00 97.62 436 GLU A O 1
ATOM 3402 N N . ALA A 1 437 ? -30.268 8.384 16.831 1.00 97.75 437 ALA A N 1
ATOM 3403 C CA . ALA A 1 437 ? -31.634 7.987 17.170 1.00 97.75 437 ALA A CA 1
ATOM 3404 C C . ALA A 1 437 ? -31.690 6.845 18.204 1.00 97.75 437 ALA A C 1
ATOM 3406 O O . ALA A 1 437 ? -32.492 6.898 19.137 1.00 97.75 437 ALA A O 1
ATOM 3407 N N . ASP A 1 438 ? -30.830 5.834 18.056 1.00 97.75 438 ASP A N 1
ATOM 3408 C CA . ASP A 1 438 ? -30.843 4.627 18.890 1.00 97.75 438 ASP A CA 1
ATOM 3409 C C . ASP A 1 438 ? -30.133 4.840 20.247 1.00 97.75 438 ASP A C 1
ATOM 3411 O O . ASP A 1 438 ? -30.508 4.220 21.246 1.00 97.75 438 ASP A O 1
ATOM 3415 N N . TYR A 1 439 ? -29.115 5.713 20.307 1.00 95.69 439 TYR A N 1
ATOM 3416 C CA . TYR A 1 439 ? -28.219 5.836 21.470 1.00 95.69 439 TYR A CA 1
ATOM 3417 C C . TYR A 1 439 ? -28.016 7.266 21.997 1.00 95.69 439 TYR A C 1
ATOM 3419 O O . TYR A 1 439 ? -27.333 7.445 23.008 1.00 95.69 439 TYR A O 1
ATOM 3427 N N . GLY A 1 440 ? -28.565 8.293 21.344 1.00 95.38 440 GLY A N 1
ATOM 3428 C CA . GLY A 1 440 ? -28.408 9.696 21.750 1.00 95.38 440 GLY A CA 1
ATOM 3429 C C . GLY A 1 440 ? -26.978 10.236 21.626 1.00 95.38 440 GLY A C 1
ATOM 3430 O O . GLY A 1 440 ? -26.636 11.235 22.262 1.00 95.38 440 GLY A O 1
ATOM 3431 N N . VAL A 1 441 ? -26.115 9.569 20.852 1.00 94.38 441 VAL A N 1
ATOM 3432 C CA . VAL A 1 441 ? -24.735 10.012 20.606 1.00 94.38 441 VAL A CA 1
ATOM 3433 C C . VAL A 1 441 ? -24.714 10.891 19.363 1.00 94.38 441 VAL A C 1
ATOM 3435 O O . VAL A 1 441 ? -25.088 10.435 18.287 1.00 94.38 441 VAL A O 1
ATOM 3438 N N . LYS A 1 442 ? -24.233 12.131 19.505 1.00 95.81 442 LYS A N 1
ATOM 3439 C CA . LYS A 1 442 ? -24.151 13.094 18.396 1.00 95.81 442 LYS A CA 1
ATOM 3440 C C . LYS A 1 442 ? -23.408 12.505 17.178 1.00 95.81 442 LYS A C 1
ATOM 3442 O O . LYS A 1 442 ? -22.353 11.892 17.390 1.00 95.81 442 LYS A O 1
ATOM 3447 N N . PRO A 1 443 ? -23.866 12.766 15.938 1.00 96.50 443 PRO A N 1
ATOM 3448 C CA . PRO A 1 443 ? -23.255 12.264 14.705 1.00 96.50 443 PRO A CA 1
ATOM 3449 C C . PRO A 1 443 ? -21.742 12.485 14.636 1.00 96.50 443 PRO A C 1
ATOM 3451 O O . PRO A 1 443 ? -20.995 11.521 14.491 1.00 96.50 443 PRO A O 1
ATOM 3454 N N . ASP A 1 444 ? -21.269 13.712 14.874 1.00 95.69 444 ASP A N 1
ATOM 3455 C CA . ASP A 1 444 ? -19.840 14.054 14.818 1.00 95.69 444 ASP A CA 1
ATOM 3456 C C . ASP A 1 444 ? -18.988 13.265 15.821 1.00 95.69 444 ASP A C 1
ATOM 3458 O O . ASP A 1 444 ? -17.859 12.877 15.518 1.00 95.69 444 ASP A O 1
ATOM 3462 N N . LEU A 1 445 ? -19.519 12.998 17.021 1.00 95.50 445 LEU A N 1
ATOM 3463 C CA . LEU A 1 445 ? -18.811 12.215 18.035 1.00 95.50 445 LEU A CA 1
ATOM 3464 C C . LEU A 1 445 ? -18.787 10.728 17.663 1.00 95.50 445 LEU A C 1
ATOM 3466 O O . LEU A 1 445 ? -17.777 10.060 17.881 1.00 95.50 445 LEU A O 1
ATOM 3470 N N . THR A 1 446 ? -19.872 10.203 17.091 1.00 96.38 446 THR A N 1
ATOM 3471 C CA . THR A 1 446 ? -19.907 8.843 16.533 1.00 96.38 446 THR A CA 1
ATOM 3472 C C . THR A 1 446 ? -18.881 8.702 15.412 1.00 96.38 446 THR A C 1
ATOM 3474 O O . THR A 1 446 ? -18.049 7.796 15.444 1.00 96.38 446 THR A O 1
ATOM 3477 N N . ALA A 1 447 ? -18.872 9.648 14.477 1.00 96.19 447 ALA A N 1
ATOM 3478 C CA . ALA A 1 447 ? -17.928 9.722 13.375 1.00 96.19 447 ALA A CA 1
ATOM 3479 C C . ALA A 1 447 ? -16.478 9.782 13.898 1.00 96.19 447 ALA A C 1
ATOM 3481 O O . ALA A 1 447 ? -15.606 9.029 13.452 1.00 96.19 447 ALA A O 1
ATOM 3482 N N . ALA A 1 448 ? -16.210 10.611 14.911 1.00 95.06 448 ALA A N 1
ATOM 3483 C CA . ALA A 1 448 ? -14.889 10.702 15.521 1.00 95.06 448 ALA A CA 1
ATOM 3484 C C . ALA A 1 448 ? -14.465 9.410 16.231 1.00 95.06 448 ALA A C 1
ATOM 3486 O O . ALA A 1 448 ? -13.290 9.045 16.185 1.00 95.06 448 ALA A O 1
ATOM 3487 N N . LYS A 1 449 ? -15.404 8.688 16.854 1.00 93.06 449 LYS A N 1
ATOM 3488 C CA . LYS A 1 449 ? -15.154 7.375 17.471 1.00 93.06 449 LYS A CA 1
ATOM 3489 C C . LYS A 1 449 ? -14.851 6.286 16.446 1.00 93.06 449 LYS A C 1
ATOM 3491 O O . LYS A 1 449 ? -14.009 5.441 16.732 1.00 93.06 449 LYS A O 1
ATOM 3496 N N . LEU A 1 450 ? -15.481 6.319 15.271 1.00 92.12 450 LEU A N 1
ATOM 3497 C CA . LEU A 1 450 ? -15.198 5.375 14.184 1.00 92.12 450 LEU A CA 1
ATOM 3498 C C . LEU A 1 450 ? -13.797 5.585 13.592 1.00 92.12 450 LEU A C 1
ATOM 3500 O O . LEU A 1 450 ? -13.096 4.612 13.332 1.00 92.12 450 LEU A O 1
ATOM 3504 N N . MET A 1 451 ? -13.376 6.842 13.415 1.00 91.06 451 MET A N 1
ATOM 3505 C CA . MET A 1 451 ? -12.124 7.178 12.713 1.00 91.06 451 MET A CA 1
ATOM 3506 C C . MET A 1 451 ? -10.950 7.529 13.641 1.00 91.06 451 MET A C 1
ATOM 3508 O O . MET A 1 451 ? -9.819 7.703 13.191 1.00 91.06 451 MET A O 1
ATOM 3512 N N . GLY A 1 452 ? -11.194 7.684 14.944 1.00 90.31 452 GLY A N 1
ATOM 3513 C CA . GLY A 1 452 ? -10.201 8.123 15.933 1.00 90.31 452 GLY A CA 1
ATOM 3514 C C . GLY A 1 452 ? -9.832 9.614 15.862 1.00 90.31 452 GLY A C 1
ATOM 3515 O O . GLY A 1 452 ? -8.974 10.079 16.625 1.00 90.31 452 GLY A O 1
ATOM 3516 N N . ARG A 1 453 ? -10.465 10.383 14.969 1.00 91.56 453 ARG A N 1
ATOM 3517 C CA . ARG A 1 453 ? -10.260 11.824 14.768 1.00 91.56 453 ARG A CA 1
ATOM 3518 C C . ARG A 1 453 ? -11.570 12.511 14.429 1.00 91.56 453 ARG A C 1
ATOM 3520 O O . ARG A 1 453 ? -12.408 11.932 13.756 1.00 91.56 453 ARG A O 1
ATOM 3527 N N . TRP A 1 454 ? -11.699 13.764 14.836 1.00 95.12 454 TRP A N 1
ATOM 3528 C CA . TRP A 1 454 ? -12.761 14.652 14.369 1.00 95.12 454 TRP A CA 1
ATOM 3529 C C . TRP A 1 454 ? -12.560 15.038 12.898 1.00 95.12 454 TRP A C 1
ATOM 3531 O O . TRP A 1 454 ? -11.436 14.969 12.398 1.00 95.12 454 TRP A O 1
ATOM 3541 N N . TYR A 1 455 ? -13.612 15.528 12.231 1.00 93.88 455 TYR A N 1
ATOM 3542 C CA . TYR A 1 455 ? -13.550 15.971 10.829 1.00 93.88 455 TYR A CA 1
ATOM 3543 C C . TYR A 1 455 ? -12.432 16.986 10.555 1.00 93.88 455 TYR A C 1
ATOM 3545 O O . TYR A 1 455 ? -11.746 16.899 9.542 1.00 93.88 455 TYR A O 1
ATOM 3553 N N . ASN A 1 456 ? -12.156 17.894 11.497 1.00 90.69 456 ASN A N 1
ATOM 3554 C CA . ASN A 1 456 ? -11.074 18.875 11.358 1.00 90.69 456 ASN A CA 1
ATOM 3555 C C . ASN A 1 456 ? -9.654 18.290 11.543 1.00 90.69 456 ASN A C 1
ATOM 3557 O O . ASN A 1 456 ? -8.672 19.030 11.478 1.00 90.69 456 ASN A O 1
ATOM 3561 N N . GLY A 1 457 ? -9.534 16.984 11.800 1.00 89.31 457 GLY A N 1
ATOM 3562 C CA . GLY A 1 457 ? -8.279 16.264 12.020 1.00 89.31 457 GLY A CA 1
ATOM 3563 C C . GLY A 1 457 ? -7.857 16.128 13.487 1.00 89.31 457 GLY A C 1
ATOM 3564 O O . GLY A 1 457 ? -6.870 15.441 13.777 1.00 89.31 457 GLY A O 1
ATOM 3565 N N . SER A 1 458 ? -8.572 16.751 14.432 1.00 90.75 458 SER A N 1
ATOM 3566 C CA . SER A 1 458 ? -8.227 16.700 15.862 1.00 90.75 458 SER A CA 1
ATOM 3567 C C . SER A 1 458 ? -8.247 15.258 16.386 1.00 90.75 458 SER A C 1
ATOM 3569 O O . SER A 1 458 ? -9.241 14.564 16.172 1.00 90.75 458 SER A O 1
ATOM 3571 N N . PRO A 1 459 ? -7.207 14.773 17.096 1.00 87.06 459 PRO A N 1
ATOM 3572 C CA . PRO A 1 459 ? -7.224 13.430 17.673 1.00 87.06 459 PRO A CA 1
ATOM 3573 C C . PRO A 1 459 ? -8.305 13.304 18.748 1.00 87.06 459 PRO A C 1
ATOM 3575 O O . PRO A 1 459 ? -8.311 14.097 19.695 1.00 87.06 459 PRO A O 1
ATOM 3578 N N . LEU A 1 460 ? -9.157 12.279 18.647 1.00 87.44 460 LEU A N 1
ATOM 3579 C CA . LEU A 1 460 ? -10.201 12.011 19.643 1.00 87.44 460 LEU A CA 1
ATOM 3580 C C . LEU A 1 460 ? -9.595 11.750 21.029 1.00 87.44 460 LEU A C 1
ATOM 3582 O O . LEU A 1 460 ? -10.114 12.219 22.032 1.00 87.44 460 LEU A O 1
ATOM 3586 N N . VAL A 1 461 ? -8.449 11.065 21.090 1.00 86.50 461 VAL A N 1
ATOM 3587 C CA . VAL A 1 461 ? -7.755 10.776 22.358 1.00 86.50 461 VAL A CA 1
ATOM 3588 C C . VAL A 1 461 ? -7.325 12.042 23.112 1.00 86.50 461 VAL A C 1
ATOM 3590 O O . VAL A 1 461 ? -7.268 12.031 24.337 1.00 86.50 461 VAL A O 1
ATOM 3593 N N . LEU A 1 462 ? -7.039 13.135 22.394 1.00 83.19 462 LEU A N 1
ATOM 3594 C CA . LEU A 1 462 ? -6.673 14.420 23.000 1.00 83.19 462 LEU A CA 1
ATOM 3595 C C . LEU A 1 462 ? -7.892 15.316 23.236 1.00 83.19 462 LEU A C 1
ATOM 3597 O O . LEU A 1 462 ? -7.856 16.170 24.114 1.00 83.19 462 LEU A O 1
ATOM 3601 N N . ASN A 1 463 ? -8.961 15.123 22.460 1.00 89.12 463 ASN A N 1
ATOM 3602 C CA . ASN A 1 463 ? -10.181 15.916 22.533 1.00 89.12 463 ASN A CA 1
ATOM 3603 C C . ASN A 1 463 ? -11.397 14.968 22.549 1.00 89.12 463 ASN A C 1
ATOM 3605 O O . ASN A 1 463 ? -12.015 14.741 21.510 1.00 89.12 463 ASN A O 1
ATOM 3609 N N . PRO A 1 464 ? -11.718 14.345 23.699 1.00 90.25 464 PRO A N 1
ATOM 3610 C CA . PRO A 1 464 ? -12.654 13.217 23.753 1.00 90.25 464 PRO A CA 1
ATOM 3611 C C . PRO A 1 464 ? -14.131 13.599 23.618 1.00 90.25 464 PRO A C 1
ATOM 3613 O O . PRO A 1 464 ? -14.963 12.716 23.424 1.00 90.25 464 PRO A O 1
ATOM 3616 N N . GLN A 1 465 ? -14.466 14.884 23.764 1.00 89.00 465 GLN A N 1
ATOM 3617 C CA . GLN A 1 465 ? -15.853 15.362 23.788 1.00 89.00 465 GLN A CA 1
ATOM 3618 C C . GLN A 1 465 ? -16.199 16.257 22.598 1.00 89.00 465 GLN A C 1
ATOM 3620 O O . GLN A 1 465 ? -17.300 16.150 22.069 1.00 89.00 465 GLN A O 1
ATOM 3625 N N . GLU A 1 466 ? -15.270 17.112 22.169 1.00 93.06 466 GLU A N 1
ATOM 3626 C CA . GLU A 1 466 ? -15.469 18.097 21.100 1.00 93.06 466 GLU A CA 1
ATOM 3627 C C . GLU A 1 466 ? -14.162 18.286 20.315 1.00 93.06 466 GLU A C 1
ATOM 3629 O O . GLU A 1 466 ? -13.096 18.023 20.873 1.00 93.06 466 GLU A O 1
ATOM 3634 N N . PRO A 1 467 ? -14.194 18.720 19.042 1.00 92.75 467 PRO A N 1
ATOM 3635 C CA . PRO A 1 467 ? -12.978 18.997 18.280 1.00 92.75 467 PRO A CA 1
ATOM 3636 C C . PRO A 1 467 ? -12.186 20.169 18.874 1.00 92.75 467 PRO A C 1
ATOM 3638 O O . PRO A 1 467 ? -12.755 21.091 19.458 1.00 92.75 467 PRO A O 1
ATOM 3641 N N . SER A 1 468 ? -10.864 20.184 18.664 1.00 90.19 468 SER A N 1
ATOM 3642 C CA . SER A 1 468 ? -10.058 21.359 19.015 1.00 90.19 468 SER A CA 1
ATOM 3643 C C . SER A 1 468 ? -10.525 22.566 18.190 1.00 90.19 468 SER A C 1
ATOM 3645 O O . SER A 1 468 ? -10.688 22.423 16.973 1.00 90.19 468 SER A O 1
ATOM 3647 N N . PRO A 1 469 ? -10.683 23.757 18.799 1.00 86.00 469 PRO A N 1
ATOM 3648 C CA . PRO A 1 469 ? -11.016 24.979 18.068 1.00 86.00 469 PRO A CA 1
ATOM 3649 C C . PRO A 1 469 ? -9.876 25.428 17.142 1.00 86.00 469 PRO A C 1
ATOM 3651 O O . PRO A 1 469 ? -10.106 26.163 16.186 1.00 86.00 469 PRO A O 1
ATOM 3654 N N . GLN A 1 470 ? -8.645 24.984 17.413 1.00 83.81 470 GLN A N 1
ATOM 3655 C CA . GLN A 1 470 ? -7.502 25.188 16.535 1.00 83.81 470 GLN A CA 1
ATOM 3656 C C . GLN A 1 470 ? -7.338 23.981 15.610 1.00 83.81 470 GLN A C 1
ATOM 3658 O O . GLN A 1 470 ? -7.139 22.857 16.085 1.00 83.81 470 GLN A O 1
ATOM 3663 N N . GLU A 1 471 ? -7.386 24.224 14.299 1.00 77.12 471 GLU A N 1
ATOM 3664 C CA . GLU A 1 471 ? -7.162 23.191 13.291 1.00 77.12 471 GLU A CA 1
ATOM 3665 C C . GLU A 1 471 ? -5.716 22.669 13.356 1.00 77.12 471 GLU A C 1
ATOM 3667 O O . GLU A 1 471 ? -4.767 23.460 13.300 1.00 77.12 471 GLU A O 1
ATOM 3672 N N . PRO A 1 472 ? -5.510 21.343 13.449 1.00 74.81 472 PRO A N 1
ATOM 3673 C CA . PRO A 1 472 ? -4.178 20.762 13.404 1.00 74.81 472 PRO A CA 1
ATOM 3674 C C . PRO A 1 472 ? -3.470 21.080 12.083 1.00 74.81 472 PRO A C 1
ATOM 3676 O O . PRO A 1 472 ? -4.039 20.931 10.996 1.00 74.81 472 PRO A O 1
ATOM 3679 N N . SER A 1 473 ? -2.202 21.479 12.175 1.00 68.75 473 SER A N 1
ATOM 3680 C CA . SER A 1 473 ? -1.351 21.670 11.002 1.00 68.75 473 SER A CA 1
ATOM 3681 C C . SER A 1 473 ? -0.977 20.322 10.382 1.00 68.75 473 SER A C 1
ATOM 3683 O O . SER A 1 473 ? -0.530 19.407 11.074 1.00 68.75 473 SER A O 1
ATOM 3685 N N . LEU A 1 474 ? -1.115 20.225 9.057 1.00 63.28 474 LEU A N 1
ATOM 3686 C CA . LEU A 1 474 ? -0.523 19.155 8.244 1.00 63.28 474 LEU A CA 1
ATOM 3687 C C . LEU A 1 474 ? 0.928 19.458 7.855 1.00 63.28 474 LEU A C 1
ATOM 3689 O O . LEU A 1 474 ? 1.615 18.601 7.298 1.00 63.28 474 LEU A O 1
ATOM 3693 N N . GLN A 1 475 ? 1.370 20.700 8.048 1.00 51.50 475 GLN A N 1
ATOM 3694 C CA . GLN A 1 475 ? 2.721 21.148 7.744 1.00 51.50 475 GLN A CA 1
ATOM 3695 C C . GLN A 1 475 ? 3.633 20.918 8.949 1.00 51.50 475 GLN A C 1
ATOM 3697 O O . GLN A 1 475 ? 3.188 20.967 10.099 1.00 51.50 475 GLN A O 1
ATOM 3702 N N . GLU A 1 476 ? 4.906 20.653 8.645 1.00 43.72 476 GLU A N 1
ATOM 3703 C CA . GLU A 1 476 ? 6.026 20.656 9.589 1.00 43.72 476 GLU A CA 1
ATOM 3704 C C . GLU A 1 476 ? 5.879 21.814 10.587 1.00 43.72 476 GLU A C 1
ATOM 3706 O O . GLU A 1 476 ? 5.401 22.878 10.189 1.00 43.72 476 GLU A O 1
ATOM 3711 N N . PRO A 1 477 ? 6.275 21.660 11.862 1.00 30.50 477 PRO A N 1
ATOM 3712 C CA . PRO A 1 477 ? 6.367 22.806 12.749 1.00 30.50 477 PRO A CA 1
ATOM 3713 C C . PRO A 1 477 ? 7.409 23.782 12.183 1.00 30.50 477 PRO A C 1
ATOM 3715 O O . PRO A 1 477 ? 8.598 23.695 12.482 1.00 30.50 477 PRO A O 1
ATOM 3718 N N . SER A 1 478 ? 6.966 24.727 11.353 1.00 29.53 478 SER A N 1
ATOM 3719 C CA . SER A 1 478 ? 7.640 26.001 11.177 1.00 29.53 478 SER A CA 1
ATOM 3720 C C . SER A 1 478 ? 7.685 26.626 12.561 1.00 29.53 478 SER A C 1
ATOM 3722 O O . SER A 1 478 ? 6.642 26.802 13.196 1.00 29.53 478 SER A O 1
ATOM 3724 N N . GLN A 1 479 ? 8.906 26.842 13.044 1.00 28.48 479 GLN A N 1
ATOM 3725 C CA . GLN A 1 479 ? 9.198 27.346 14.378 1.00 28.48 479 GLN A CA 1
ATOM 3726 C C . GLN A 1 479 ? 8.200 28.436 14.795 1.00 28.48 479 GLN A C 1
ATOM 3728 O O . GLN A 1 479 ? 8.041 29.415 14.060 1.00 28.48 479 GLN A O 1
ATOM 3733 N N . PRO A 1 480 ? 7.579 28.354 15.983 1.00 27.45 480 PRO A N 1
ATOM 3734 C CA . PRO A 1 480 ? 7.206 29.581 16.652 1.00 27.45 480 PRO A CA 1
ATOM 3735 C C . PRO A 1 480 ? 8.508 30.339 16.928 1.00 27.45 480 PRO A C 1
ATOM 3737 O O . PRO A 1 480 ? 9.466 29.760 17.449 1.00 27.45 480 PRO A O 1
ATOM 3740 N N . SER A 1 481 ? 8.548 31.623 16.571 1.00 27.92 481 SER A N 1
ATOM 3741 C CA . SER A 1 481 ? 9.557 32.568 17.057 1.00 27.92 481 SER A CA 1
ATOM 3742 C C . SER A 1 481 ? 9.803 32.324 18.552 1.00 27.92 481 SER A C 1
ATOM 3744 O O . SER A 1 481 ? 8.822 32.063 19.254 1.00 27.92 481 SER A O 1
ATOM 3746 N N . PRO A 1 482 ? 11.051 32.394 19.058 1.00 31.39 482 PRO A N 1
ATOM 3747 C CA . PRO A 1 482 ? 11.328 32.070 20.450 1.00 31.39 482 PRO A CA 1
ATOM 3748 C C . PRO A 1 482 ? 10.496 32.976 21.362 1.00 31.39 482 PRO A C 1
ATOM 3750 O O . PRO A 1 482 ? 10.800 34.155 21.526 1.00 31.39 482 PRO A O 1
ATOM 3753 N N . GLN A 1 483 ? 9.418 32.435 21.927 1.00 33.44 483 GLN A N 1
ATOM 3754 C CA . GLN A 1 483 ? 8.799 33.013 23.106 1.00 33.44 483 GLN A CA 1
ATOM 3755 C C . GLN A 1 483 ? 9.721 32.671 24.269 1.00 33.44 483 GLN A C 1
ATOM 3757 O O . GLN A 1 483 ? 10.111 31.514 24.443 1.00 33.44 483 GLN A O 1
ATOM 3762 N N . GLU A 1 484 ? 10.125 33.706 25.001 1.00 31.09 484 GLU A N 1
ATOM 3763 C CA . GLU A 1 484 ? 11.021 33.595 26.144 1.00 31.09 484 GLU A CA 1
ATOM 3764 C C . GLU A 1 484 ? 10.555 32.490 27.105 1.00 31.09 484 GLU A C 1
ATOM 3766 O O . GLU A 1 484 ? 9.356 32.379 27.392 1.00 31.09 484 GLU A O 1
ATOM 3771 N N . PRO A 1 485 ? 11.476 31.659 27.619 1.00 29.70 485 PRO A N 1
ATOM 3772 C CA . PRO A 1 485 ? 11.119 30.630 28.576 1.00 29.70 485 PRO A CA 1
ATOM 3773 C C . PRO A 1 485 ? 10.554 31.267 29.850 1.00 29.70 485 PRO A C 1
ATOM 3775 O O . PRO A 1 485 ? 11.178 32.108 30.495 1.00 29.70 485 PRO A O 1
ATOM 3778 N N . ASN A 1 486 ? 9.356 30.818 30.216 1.00 29.56 486 ASN A N 1
ATOM 3779 C CA . ASN A 1 486 ? 8.693 31.121 31.477 1.00 29.56 486 ASN A CA 1
ATOM 3780 C C . ASN A 1 486 ? 9.630 30.737 32.653 1.00 29.56 486 ASN A C 1
ATOM 3782 O O . ASN A 1 486 ? 9.983 29.561 32.773 1.00 29.56 486 ASN A O 1
ATOM 3786 N N . PRO A 1 487 ? 10.053 31.671 33.528 1.00 29.42 487 PRO A N 1
ATOM 3787 C CA . PRO A 1 487 ? 11.172 31.480 34.462 1.00 29.42 487 PRO A CA 1
ATOM 3788 C C . PRO A 1 487 ? 10.828 30.648 35.711 1.00 29.42 487 PRO A C 1
ATOM 3790 O O . PRO A 1 487 ? 11.405 30.831 36.781 1.00 29.42 487 PRO A O 1
ATOM 3793 N N . ARG A 1 488 ? 9.873 29.723 35.620 1.00 31.77 488 ARG A N 1
ATOM 3794 C CA . ARG A 1 488 ? 9.479 28.860 36.738 1.00 31.77 488 ARG A CA 1
ATOM 3795 C C . ARG A 1 488 ? 9.482 27.410 36.301 1.00 31.77 488 ARG A C 1
ATOM 3797 O O . ARG A 1 488 ? 8.426 26.873 36.004 1.00 31.77 488 ARG A O 1
ATOM 3804 N N . LEU A 1 489 ? 10.684 26.840 36.240 1.00 31.22 489 LEU A N 1
ATOM 3805 C CA . LEU A 1 489 ? 11.046 25.441 36.532 1.00 31.22 489 LEU A CA 1
ATOM 3806 C C . LEU A 1 489 ? 12.511 25.219 36.100 1.00 31.22 489 LEU A C 1
ATOM 3808 O O . LEU A 1 489 ? 12.835 24.332 35.321 1.00 31.22 489 LEU A O 1
ATOM 3812 N N . SER A 1 490 ? 13.414 26.065 36.597 1.00 27.61 490 SER A N 1
ATOM 3813 C CA . SER A 1 490 ? 14.833 25.733 36.705 1.00 27.61 490 SER A CA 1
ATOM 3814 C C . SER A 1 490 ? 15.054 25.226 38.122 1.00 27.61 490 SER A C 1
ATOM 3816 O O . SER A 1 490 ? 14.886 26.003 39.063 1.00 27.61 490 SER A O 1
ATOM 3818 N N . ASN A 1 491 ? 15.307 23.927 38.256 1.00 27.20 491 ASN A N 1
ATOM 3819 C CA . ASN A 1 491 ? 16.125 23.275 39.283 1.00 27.20 491 ASN A CA 1
ATOM 3820 C C . ASN A 1 491 ? 15.689 21.814 39.358 1.00 27.20 491 ASN A C 1
ATOM 3822 O O . ASN A 1 491 ? 14.656 21.510 39.948 1.00 27.20 491 ASN A O 1
ATOM 3826 N N . LEU A 1 492 ? 16.477 20.940 38.740 1.00 25.72 492 LEU A N 1
ATOM 3827 C CA . LEU A 1 492 ? 16.947 19.688 39.328 1.00 25.72 492 LEU A CA 1
ATOM 3828 C C . LEU A 1 492 ? 18.038 19.153 38.397 1.00 25.72 492 LEU A C 1
ATOM 3830 O O . LEU A 1 492 ? 17.815 18.894 37.217 1.00 25.72 492 LEU A O 1
ATOM 3834 N N . ASP A 1 493 ? 19.236 19.144 38.962 1.00 24.81 493 ASP A N 1
ATOM 3835 C CA . ASP A 1 493 ? 20.531 19.015 38.319 1.00 24.81 493 ASP A CA 1
ATOM 3836 C C . ASP A 1 493 ? 20.759 17.682 37.601 1.00 24.81 493 ASP A C 1
ATOM 3838 O O . ASP A 1 493 ? 20.336 16.611 38.037 1.00 24.81 493 ASP A O 1
ATOM 3842 N N . ALA A 1 494 ? 21.514 17.787 36.510 1.00 22.36 494 ALA A N 1
ATOM 3843 C CA . ALA A 1 494 ? 22.236 16.695 35.888 1.00 22.36 494 ALA A CA 1
ATOM 3844 C C . ALA A 1 494 ? 23.354 16.189 36.815 1.00 22.36 494 ALA A C 1
ATOM 3846 O O . ALA A 1 494 ? 24.083 16.984 37.403 1.00 22.36 494 ALA A O 1
ATOM 3847 N N . PHE A 1 495 ? 23.552 14.873 36.850 1.00 21.50 495 PHE A N 1
ATOM 3848 C CA . PHE A 1 495 ? 24.837 14.276 37.204 1.00 21.50 495 PHE A CA 1
ATOM 3849 C C . PHE A 1 495 ? 25.159 13.165 36.203 1.00 21.50 495 PHE A C 1
ATOM 3851 O O . PHE A 1 495 ? 24.640 12.056 36.299 1.00 21.50 495 PHE A O 1
ATOM 3858 N N . ASP A 1 496 ? 26.028 13.494 35.248 1.00 22.30 496 ASP A N 1
ATOM 3859 C CA . ASP A 1 496 ? 26.865 12.531 34.538 1.00 22.30 496 ASP A CA 1
ATOM 3860 C C . ASP A 1 496 ? 28.066 12.181 35.421 1.00 22.30 496 ASP A C 1
ATOM 3862 O O . ASP A 1 496 ? 28.701 13.076 35.981 1.00 22.30 496 ASP A O 1
ATOM 3866 N N . PHE A 1 497 ? 28.452 10.904 35.458 1.00 22.41 497 PHE A N 1
ATOM 3867 C CA . PHE A 1 497 ? 29.849 10.532 35.676 1.00 22.41 497 PHE A CA 1
ATOM 3868 C C . PHE A 1 497 ? 30.248 9.389 34.744 1.00 22.41 497 PHE A C 1
ATOM 3870 O O . PHE A 1 497 ? 29.642 8.320 34.720 1.00 22.41 497 PHE A O 1
ATOM 3877 N N . ALA A 1 498 ? 31.299 9.664 33.976 1.00 24.59 498 ALA A N 1
ATOM 3878 C CA . ALA A 1 498 ? 31.998 8.734 33.113 1.00 24.59 498 ALA A CA 1
ATOM 3879 C C . ALA A 1 498 ? 32.772 7.669 33.912 1.00 24.59 498 ALA A C 1
ATOM 3881 O O . ALA A 1 498 ? 33.295 7.927 34.995 1.00 24.59 498 ALA A O 1
ATOM 3882 N N . THR A 1 499 ? 32.890 6.487 33.308 1.00 29.67 499 THR A N 1
ATOM 3883 C CA . THR A 1 499 ? 33.835 5.399 33.624 1.00 29.67 499 THR A CA 1
ATOM 3884 C C . THR A 1 499 ? 35.299 5.862 33.698 1.00 29.67 499 THR A C 1
ATOM 3886 O O . THR A 1 499 ? 35.677 6.803 32.995 1.00 29.67 499 THR A O 1
ATOM 3889 N N . PRO A 1 500 ? 36.163 5.138 34.443 1.00 31.52 500 PRO A N 1
ATOM 3890 C CA . PRO A 1 500 ? 37.076 4.214 33.752 1.00 31.52 500 PRO A CA 1
ATOM 3891 C C . PRO A 1 500 ? 37.395 2.874 34.461 1.00 31.52 500 PRO A C 1
ATOM 3893 O O . PRO A 1 500 ? 37.270 2.720 35.669 1.00 31.52 500 PRO A O 1
ATOM 3896 N N . ALA A 1 501 ? 37.826 1.950 33.595 1.00 27.98 501 ALA A N 1
ATOM 3897 C CA . ALA A 1 501 ? 38.451 0.624 33.701 1.00 27.98 501 ALA A CA 1
ATOM 3898 C C . ALA A 1 501 ? 39.135 0.133 35.002 1.00 27.98 501 ALA A C 1
ATOM 3900 O O . ALA A 1 501 ? 39.895 0.868 35.625 1.00 27.98 501 ALA A O 1
ATOM 3901 N N . GLY A 1 502 ? 39.034 -1.194 35.203 1.00 29.28 502 GLY A N 1
ATOM 3902 C CA . GLY A 1 502 ? 40.124 -2.076 35.666 1.00 29.28 502 GLY A CA 1
ATOM 3903 C C . GLY A 1 502 ? 40.029 -2.603 37.102 1.00 29.28 502 GLY A C 1
ATOM 3904 O O . GLY A 1 502 ? 40.266 -1.846 38.036 1.00 29.28 502 GLY A O 1
ATOM 3905 N N . ASP A 1 503 ? 39.686 -3.885 37.275 1.00 32.16 503 ASP A N 1
ATOM 3906 C CA . ASP A 1 503 ? 40.637 -5.008 37.451 1.00 32.16 503 ASP A CA 1
ATOM 3907 C C . ASP A 1 503 ? 39.958 -6.354 37.130 1.00 32.16 503 ASP A C 1
ATOM 3909 O O . ASP A 1 503 ? 38.739 -6.483 37.403 1.00 32.16 503 ASP A O 1
#

Secondary structure (DSSP, 8-state):
-----EEEEEEEEEBSSGGGHHHHHHHHHHHHHHHHHHHHHHSSEEEEEEEEEGGGTEEEEEEEEES-HHHHHHHHHHHSHHHHHHHHTTBTTPPSSSGGG-HHHHHHHHHHHHSSSPTTS-SPPPSS---S-TTS-HHHHHHHHT----TTS-----HHHHHHHT---TTTSBTTTSS----SEEEEEEEPPPPSS-S-----S------------GGGGHHHHHHHHHHHTTPPBGGGTTT-SEEEEEEE-HHHHHHTT--HHHHHHS-HHHHHHHHHTHHHHT--GGGSGGG-SS--TT-TT----EEEEEEE-STTHHHHHHHHHHHH-GGGEEEEEEEE-BSTTS-B-TTS-B--TT--EETTSTT--TT--GGGEE-GGGTS--TT---TTS--TTTTS-HHHHTT------------HHHHHHHHHHHHHHH---HHHHHHHHHSB-TTS-BTTTSSSS--SSPPPSS-------PPPPSS---------------

pLDDT: mean 75.29, std 19.66, range [21.5, 98.25]

Sequence (503 aa):
MRNQTGNGFSLVMELEDPQRLWELLEWLKVKKKEIRKTFGELGYVHFARFLPVPDKGLLLIVSEFDGDAKDYVMDFAAVLDEAFTKILSYMKDRPPLPVRQYPDEFWAYVDRHTKLPLPNGALQAHEDIYCAYPDRSVAEITRATGVGVLPGTERAIDEAAVRAAALVDQNDVQANVLRGYRAQRALHLGFGFPTAIGSDLHRDASGNGGDDDEAFDERAFGPARALLAKLIELVTPQSAAGEAKACVTLGLTHAGLQALGLPQQILDDFPVAFREGPAVRAERLGDTGRNAPEHWSIGLPHRNAGLVHGIVSILSDEHEFDRLAGRIRSLIGSESIRFERDAEALGRYGDAVHFGYRDGFGQPRFEGLSGYTRQVPPAQKAVIGDLLLGRDYPNSRGSRFIGELPPALASNGTYAAFRVIEQDVEAFEKLLERVEADYGVKPDLTAAKLMGRWYNGSPLVLNPQEPSPQEPSLQEPSQPSPQEPNPRLSNLDAFDFATPAGD

Radius of gyration: 27.56 Å; Cα contacts (8 Å, |Δi|>4): 676; chains: 1; bounding box: 72×78×68 Å

Solvent-accessible surface area (backbone atoms only — not comparable to full-atom values): 30029 Å² total; per-residue (Å²): 131,79,73,56,27,45,39,82,44,53,39,52,42,48,38,64,50,51,88,52,51,61,62,52,50,55,50,47,64,69,44,44,64,58,55,51,53,55,50,59,60,65,37,43,58,82,42,76,45,82,46,76,38,75,99,73,24,32,43,32,41,41,33,33,30,54,44,58,70,65,61,51,54,51,53,44,29,68,76,40,27,72,58,51,34,57,56,41,74,46,30,48,92,50,52,70,75,54,28,62,84,30,54,64,52,39,46,53,46,45,59,58,33,47,45,67,54,44,99,82,66,85,44,78,66,71,82,68,86,86,60,98,52,64,88,38,28,67,67,57,55,30,66,74,66,71,47,68,78,57,95,57,62,63,66,70,60,54,60,67,54,47,59,55,41,26,70,61,63,38,73,70,24,51,31,51,69,93,52,77,70,91,40,49,33,37,40,38,38,29,25,30,66,66,74,73,65,76,94,65,86,76,70,69,95,68,89,76,92,72,97,65,84,79,72,85,61,72,72,58,30,45,62,31,52,53,47,49,56,62,51,56,77,57,44,29,29,38,70,44,54,91,76,52,73,53,43,27,38,76,49,73,34,52,67,22,46,49,62,57,65,55,56,66,72,65,62,65,57,48,55,65,70,57,62,60,36,65,67,80,38,20,70,86,72,66,31,48,79,90,58,17,59,94,66,48,93,64,77,45,87,90,46,101,83,30,70,50,17,29,38,41,37,40,33,18,66,67,81,62,42,63,61,51,51,53,51,49,49,65,68,63,32,77,92,21,51,59,45,77,46,78,48,70,48,34,61,99,80,47,37,32,47,90,84,60,30,45,53,81,73,82,61,74,41,38,59,74,42,92,89,56,53,99,77,62,55,76,92,24,62,41,45,58,17,69,60,34,24,17,94,68,18,48,20,86,66,56,41,53,74,38,74,81,51,56,62,94,77,36,45,57,32,65,90,83,87,87,82,90,80,87,80,66,48,68,64,50,52,53,50,30,56,48,45,24,74,77,68,72,44,56,43,69,57,51,51,14,67,76,69,50,25,26,49,69,44,32,48,25,91,82,33,82,86,53,71,58,93,66,71,64,76,83,64,78,85,72,74,76,74,88,70,78,80,75,93,80,80,86,85,82,82,88,81,88,82,83,87,83,87,90,134